Protein AF-A0A4R3UF77-F1 (afdb_monomer)

Structure (mmCIF, N/CA/C/O backbone):
data_AF-A0A4R3UF77-F1
#
_entry.id   AF-A0A4R3UF77-F1
#
loop_
_atom_site.group_PDB
_atom_site.id
_atom_site.type_symbol
_atom_site.label_atom_id
_atom_site.label_alt_id
_atom_site.label_comp_id
_atom_site.label_asym_id
_atom_site.label_entity_id
_atom_site.label_seq_id
_atom_site.pdbx_PDB_ins_code
_atom_site.Cartn_x
_atom_site.Cartn_y
_atom_site.Cartn_z
_atom_site.occupancy
_atom_site.B_iso_or_equiv
_atom_site.auth_seq_id
_atom_site.auth_comp_id
_atom_site.auth_asym_id
_atom_site.auth_atom_id
_atom_site.pdbx_PDB_model_num
ATOM 1 N N . MET A 1 1 ? 34.013 68.014 -17.667 1.00 36.66 1 MET A N 1
ATOM 2 C CA . MET A 1 1 ? 32.695 67.895 -18.343 1.00 36.66 1 MET A CA 1
ATOM 3 C C . MET A 1 1 ? 31.955 66.672 -17.792 1.00 36.66 1 MET A C 1
ATOM 5 O O . MET A 1 1 ? 32.628 65.813 -17.251 1.00 36.66 1 MET A O 1
ATOM 9 N N . ARG A 1 2 ? 30.610 66.659 -17.894 1.00 33.28 2 ARG A N 1
ATOM 10 C CA . ARG A 1 2 ? 29.614 65.543 -17.821 1.00 33.28 2 ARG A CA 1
ATOM 11 C C . ARG A 1 2 ? 30.156 64.094 -17.702 1.00 33.28 2 ARG A C 1
ATOM 13 O O . ARG A 1 2 ? 31.142 63.794 -18.348 1.00 33.28 2 ARG A O 1
ATOM 20 N N . ARG A 1 3 ? 29.486 63.085 -17.125 1.00 31.25 3 ARG A N 1
ATOM 21 C CA . ARG A 1 3 ? 28.288 62.859 -16.262 1.00 31.25 3 ARG A CA 1
ATOM 22 C C . ARG A 1 3 ? 28.310 61.331 -15.961 1.00 31.25 3 ARG A C 1
ATOM 24 O O . ARG A 1 3 ? 28.792 60.598 -16.811 1.00 31.25 3 ARG A O 1
ATOM 31 N N . ALA A 1 4 ? 27.718 60.748 -14.917 1.00 31.55 4 ALA A N 1
ATOM 32 C CA . ALA A 1 4 ? 27.353 61.172 -13.557 1.00 31.55 4 ALA A CA 1
ATOM 33 C C . ALA A 1 4 ? 26.802 59.926 -12.812 1.00 31.55 4 ALA A C 1
ATOM 35 O O . ALA A 1 4 ? 26.055 59.169 -13.425 1.00 31.55 4 ALA A O 1
ATOM 36 N N . LEU A 1 5 ? 27.078 59.743 -11.511 1.00 30.20 5 LEU A N 1
ATOM 37 C CA . LEU A 1 5 ? 26.394 58.746 -10.665 1.00 30.20 5 LEU A CA 1
ATOM 38 C C . LEU A 1 5 ? 25.711 59.458 -9.492 1.00 30.20 5 LEU A C 1
ATOM 40 O O . LEU A 1 5 ? 26.334 60.265 -8.804 1.00 30.20 5 LEU A O 1
ATOM 44 N N . GLN A 1 6 ? 24.421 59.195 -9.284 1.00 31.80 6 GLN A N 1
ATOM 45 C CA . GLN A 1 6 ? 23.610 59.879 -8.279 1.00 31.80 6 GLN A CA 1
ATOM 46 C C . GLN A 1 6 ? 22.910 58.879 -7.350 1.00 31.80 6 GLN A C 1
ATOM 48 O O . GLN A 1 6 ? 22.261 57.955 -7.820 1.00 31.80 6 GLN A O 1
ATOM 53 N N . ARG A 1 7 ? 22.919 59.235 -6.057 1.00 31.28 7 ARG A N 1
ATOM 54 C CA . ARG A 1 7 ? 21.896 58.963 -5.024 1.00 31.28 7 ARG A CA 1
ATOM 55 C C . ARG A 1 7 ? 21.926 57.642 -4.222 1.00 31.28 7 ARG A C 1
ATOM 57 O O . ARG A 1 7 ? 21.322 56.652 -4.598 1.00 31.28 7 ARG A O 1
ATOM 64 N N . ARG A 1 8 ? 22.352 57.857 -2.966 1.00 30.91 8 ARG A N 1
ATOM 65 C CA . ARG A 1 8 ? 21.597 57.667 -1.699 1.00 30.91 8 ARG A CA 1
ATOM 66 C C . ARG A 1 8 ? 21.661 56.307 -0.988 1.00 30.91 8 ARG A C 1
ATOM 68 O O . ARG A 1 8 ? 21.155 55.300 -1.459 1.00 30.91 8 ARG A O 1
ATOM 75 N N . LEU A 1 9 ? 22.176 56.378 0.243 1.00 27.11 9 LEU A N 1
ATOM 76 C CA . LEU A 1 9 ? 21.994 55.394 1.308 1.00 27.11 9 LEU A CA 1
ATOM 77 C C . LEU A 1 9 ? 20.578 55.482 1.917 1.00 27.11 9 LEU A C 1
ATOM 79 O O . LEU A 1 9 ? 20.088 56.596 2.078 1.00 27.11 9 LEU A O 1
ATOM 83 N N . LEU A 1 10 ? 20.047 54.307 2.300 1.00 27.92 10 LEU A N 1
ATOM 84 C CA . LEU A 1 10 ? 19.154 53.947 3.434 1.00 27.92 10 LEU A CA 1
ATOM 85 C C . LEU A 1 10 ? 17.876 54.788 3.745 1.00 27.92 10 LEU A C 1
ATOM 87 O O . LEU A 1 10 ? 17.860 55.997 3.540 1.00 27.92 10 LEU A O 1
ATOM 91 N N . PRO A 1 11 ? 16.781 54.161 4.254 1.00 29.48 11 PRO A N 1
ATOM 92 C CA . PRO A 1 11 ? 16.803 53.222 5.387 1.00 29.48 11 PRO A CA 1
ATOM 93 C C . PRO A 1 11 ? 16.121 51.855 5.170 1.00 29.48 11 PRO A C 1
ATOM 95 O O . PRO A 1 11 ? 14.916 51.754 4.955 1.00 29.48 11 PRO A O 1
ATOM 98 N N . LEU A 1 12 ? 16.895 50.788 5.384 1.00 30.72 12 LEU A N 1
ATOM 99 C CA . LEU A 1 12 ? 16.432 49.424 5.660 1.00 30.72 12 LEU A CA 1
ATOM 100 C C . LEU A 1 12 ? 16.386 49.237 7.186 1.00 30.72 12 LEU A C 1
ATOM 102 O O . LEU A 1 12 ? 17.348 48.753 7.773 1.00 30.72 12 LEU A O 1
ATOM 106 N N . LEU A 1 13 ? 15.315 49.699 7.844 1.00 30.84 13 LEU A N 1
ATOM 107 C CA . LEU A 1 13 ? 15.173 49.544 9.308 1.00 30.84 13 LEU A CA 1
ATOM 108 C C . LEU A 1 13 ? 13.731 49.519 9.856 1.00 30.84 13 LEU A C 1
ATOM 110 O O . LEU A 1 13 ? 13.552 49.405 11.061 1.00 30.84 13 LEU A O 1
ATOM 114 N N . PHE A 1 14 ? 12.705 49.567 8.995 1.00 29.70 14 PHE A N 1
ATOM 115 C CA . PHE A 1 14 ? 11.293 49.444 9.409 1.00 29.70 14 PHE A CA 1
ATOM 116 C C . PHE A 1 14 ? 10.598 48.145 8.959 1.00 29.70 14 PHE A C 1
ATOM 118 O O . PHE A 1 14 ? 9.533 47.820 9.473 1.00 29.70 14 PHE A O 1
ATOM 125 N N . ALA A 1 15 ? 11.201 47.362 8.057 1.00 31.45 15 ALA A N 1
ATOM 126 C CA . ALA A 1 15 ? 10.635 46.082 7.608 1.00 31.45 15 ALA A CA 1
ATOM 127 C C . ALA A 1 15 ? 10.915 44.914 8.576 1.00 31.45 15 ALA A C 1
ATOM 129 O O . ALA A 1 15 ? 10.109 43.994 8.683 1.00 31.45 15 ALA A O 1
ATOM 130 N N . SER A 1 16 ? 12.031 44.951 9.311 1.00 33.84 16 SER A N 1
ATOM 131 C CA . SER A 1 16 ? 12.417 43.889 10.250 1.00 33.84 16 SER A CA 1
ATOM 132 C C . SER A 1 16 ? 11.612 43.909 11.550 1.00 33.84 16 SER A C 1
ATOM 134 O O . SER A 1 16 ? 11.342 42.846 12.099 1.00 33.84 16 SER A O 1
ATOM 136 N N . LEU A 1 17 ? 11.174 45.079 12.031 1.00 30.08 17 LEU A N 1
ATOM 137 C CA . LEU A 1 17 ? 10.388 45.156 13.267 1.00 30.08 17 LEU A CA 1
ATOM 138 C C . LEU A 1 17 ? 8.937 44.689 13.061 1.00 30.08 17 LEU A C 1
ATOM 140 O O . LEU A 1 17 ? 8.398 44.002 13.921 1.00 30.08 17 LEU A O 1
ATOM 144 N N . ALA A 1 18 ? 8.331 44.986 11.906 1.00 32.56 18 ALA A N 1
ATOM 145 C CA . ALA A 1 18 ? 6.992 44.502 11.567 1.00 32.56 18 ALA A CA 1
ATOM 146 C C . ALA A 1 18 ? 6.960 42.980 11.340 1.00 32.56 18 ALA A C 1
ATOM 148 O O . ALA A 1 18 ? 6.027 42.324 11.790 1.00 32.56 18 ALA A O 1
ATOM 149 N N . LEU A 1 19 ? 7.992 42.406 10.706 1.00 33.31 19 LEU A N 1
ATOM 150 C CA . LEU A 1 19 ? 8.067 40.959 10.483 1.00 33.31 19 LEU A CA 1
ATOM 151 C C . LEU A 1 19 ? 8.370 40.186 11.777 1.00 33.31 19 LEU A C 1
ATOM 153 O O . LEU A 1 19 ? 7.780 39.138 12.005 1.00 33.31 19 LEU A O 1
ATOM 157 N N . VAL A 1 20 ? 9.229 40.716 12.657 1.00 32.62 20 VAL A N 1
ATOM 158 C CA . VAL A 1 20 ? 9.477 40.111 13.978 1.00 32.62 20 VAL A CA 1
ATOM 159 C C . VAL A 1 20 ? 8.269 40.275 14.904 1.00 32.62 20 VAL A C 1
ATOM 161 O O . VAL A 1 20 ? 7.979 39.357 15.658 1.00 32.62 20 VAL A O 1
ATOM 164 N N . CYS A 1 21 ? 7.518 41.379 14.828 1.00 31.81 21 CYS A N 1
ATOM 165 C CA . CYS A 1 21 ? 6.278 41.529 15.594 1.00 31.81 21 CYS A CA 1
ATOM 166 C C . CYS A 1 21 ? 5.146 40.641 15.045 1.00 31.81 21 CYS A C 1
ATOM 168 O O . CYS A 1 21 ? 4.410 40.063 15.834 1.00 31.81 21 CYS A O 1
ATOM 170 N N . GLY A 1 22 ? 5.057 40.453 13.722 1.00 34.38 22 GLY A N 1
ATOM 171 C CA . GLY A 1 22 ? 4.134 39.506 13.086 1.00 34.38 22 GLY A CA 1
ATOM 172 C C . GLY A 1 22 ? 4.434 38.055 13.461 1.00 34.38 22 GLY A C 1
ATOM 173 O O . GLY A 1 22 ? 3.570 37.384 14.008 1.00 34.38 22 GLY A O 1
ATOM 174 N N . LEU A 1 23 ? 5.684 37.610 13.295 1.00 36.16 23 LEU A N 1
ATOM 175 C CA . LEU A 1 23 ? 6.113 36.260 13.684 1.00 36.16 23 LEU A CA 1
ATOM 176 C C . LEU A 1 23 ? 6.048 36.035 15.203 1.00 36.16 23 LEU A C 1
ATOM 178 O O . LEU A 1 23 ? 5.777 34.922 15.638 1.00 36.16 23 LEU A O 1
ATOM 182 N N . ALA A 1 24 ? 6.254 37.072 16.024 1.00 33.16 24 ALA A N 1
ATOM 183 C CA . ALA A 1 24 ? 6.035 36.988 17.467 1.00 33.16 24 ALA A CA 1
ATOM 184 C C . ALA A 1 24 ? 4.544 36.985 17.842 1.00 33.16 24 ALA A C 1
ATOM 186 O O . ALA A 1 24 ? 4.198 36.361 18.836 1.00 33.16 24 ALA A O 1
ATOM 187 N N . MET A 1 25 ? 3.656 37.625 17.071 1.00 32.59 25 MET A N 1
ATOM 188 C CA . MET A 1 25 ? 2.204 37.510 17.258 1.00 32.59 25 MET A CA 1
ATOM 189 C C . MET A 1 25 ? 1.681 36.147 16.802 1.00 32.59 25 MET A C 1
ATOM 191 O O . MET A 1 25 ? 0.881 35.563 17.521 1.00 32.59 25 MET A O 1
ATOM 195 N N . GLU A 1 26 ? 2.167 35.597 15.688 1.00 31.42 26 GLU A N 1
ATOM 196 C CA . GLU A 1 26 ? 1.826 34.240 15.237 1.00 31.42 26 GLU A CA 1
ATOM 197 C C . GLU A 1 26 ? 2.387 33.175 16.197 1.00 31.42 26 GLU A C 1
ATOM 199 O O . GLU A 1 26 ? 1.672 32.246 16.564 1.00 31.42 26 GLU A O 1
ATOM 204 N N . ALA A 1 27 ? 3.612 33.344 16.711 1.00 32.72 27 ALA A N 1
ATOM 205 C CA . ALA A 1 27 ? 4.164 32.469 17.750 1.00 32.72 27 ALA A CA 1
ATOM 206 C C . ALA A 1 27 ? 3.472 32.643 19.117 1.00 32.72 27 ALA A C 1
ATOM 208 O O . ALA A 1 27 ? 3.294 31.663 19.835 1.00 32.72 27 ALA A O 1
ATOM 209 N N . ALA A 1 28 ? 3.035 33.855 19.483 1.00 31.70 28 ALA A N 1
ATOM 210 C CA . ALA A 1 28 ? 2.253 34.086 20.701 1.00 31.70 28 ALA A CA 1
ATOM 211 C C . ALA A 1 28 ? 0.808 33.568 20.584 1.00 31.70 28 ALA A C 1
ATOM 213 O O . ALA A 1 28 ? 0.240 33.148 21.587 1.00 31.70 28 ALA A O 1
ATOM 214 N N . GLN A 1 29 ? 0.231 33.547 19.379 1.00 30.77 29 GLN A N 1
ATOM 215 C CA . GLN A 1 29 ? -1.065 32.919 19.099 1.00 30.77 29 GLN A CA 1
ATOM 216 C C . GLN A 1 29 ? -0.954 31.388 19.030 1.00 30.77 29 GLN A C 1
ATOM 218 O O . GLN A 1 29 ? -1.853 30.693 19.495 1.00 30.77 29 GLN A O 1
ATOM 223 N N . ALA A 1 30 ? 0.179 30.844 18.572 1.00 32.88 30 ALA A N 1
ATOM 224 C CA . ALA A 1 30 ? 0.495 29.423 18.738 1.00 32.88 30 ALA A CA 1
ATOM 225 C C . ALA A 1 30 ? 0.699 29.041 20.221 1.00 32.88 30 ALA A C 1
ATOM 227 O O . ALA A 1 30 ? 0.342 27.939 20.628 1.00 32.88 30 ALA A O 1
ATOM 228 N N . ALA A 1 31 ? 1.214 29.960 21.045 1.00 33.69 31 ALA A N 1
ATOM 229 C CA . ALA A 1 31 ? 1.382 29.779 22.489 1.00 33.69 31 ALA A CA 1
ATOM 230 C C . ALA A 1 31 ? 0.120 30.083 23.328 1.00 33.69 31 ALA A C 1
ATOM 232 O O . ALA A 1 31 ? 0.170 29.949 24.550 1.00 33.69 31 ALA A O 1
ATOM 233 N N . SER A 1 32 ? -1.005 30.480 22.715 1.00 39.19 32 SER A N 1
ATOM 234 C CA . SER A 1 32 ? -2.277 30.734 23.416 1.00 39.19 32 SER A CA 1
ATOM 235 C C . SER A 1 32 ? -3.302 29.601 23.280 1.00 39.19 32 SER A C 1
ATOM 237 O O . SER A 1 32 ? -4.462 29.784 23.645 1.00 39.19 32 SER A O 1
ATOM 239 N N . ALA A 1 33 ? -2.910 28.453 22.724 1.00 55.19 33 ALA A N 1
ATOM 240 C CA . ALA A 1 33 ? -3.792 27.303 22.556 1.00 55.19 33 ALA A CA 1
ATOM 241 C C . ALA A 1 33 ? -3.937 26.500 23.862 1.00 55.19 33 ALA A C 1
ATOM 243 O O . ALA A 1 33 ? -2.962 26.223 24.558 1.00 55.19 33 ALA A O 1
ATOM 244 N N . GLN A 1 34 ? -5.172 26.108 24.170 1.00 63.31 34 GLN A N 1
ATOM 245 C CA . GLN A 1 34 ? -5.516 25.174 25.241 1.00 63.31 34 GLN A CA 1
ATOM 246 C C . GLN A 1 34 ? -4.886 23.804 24.938 1.00 63.31 34 GLN A C 1
ATOM 248 O O . GLN A 1 34 ? -5.157 23.220 23.889 1.00 63.31 34 GLN A O 1
ATOM 253 N N . GLN A 1 35 ? -4.021 23.314 25.827 1.00 68.50 35 GLN A N 1
ATOM 254 C CA . GLN A 1 35 ? -3.292 22.062 25.643 1.00 68.50 35 GLN A CA 1
ATOM 255 C C . GLN A 1 35 ? -4.022 20.928 26.360 1.00 68.50 35 GLN A C 1
ATOM 257 O O . GLN A 1 35 ? -4.165 20.952 27.581 1.00 68.50 35 GLN A O 1
ATOM 262 N N . THR A 1 36 ? -4.413 19.893 25.623 1.00 76.62 36 THR A N 1
ATOM 263 C CA . THR A 1 36 ? -4.855 18.644 26.248 1.00 76.62 36 THR A CA 1
ATOM 264 C C . THR A 1 36 ? -3.637 17.808 26.633 1.00 76.62 36 THR A C 1
ATOM 266 O O . THR A 1 36 ? -2.731 17.612 25.822 1.00 76.62 36 THR A O 1
ATOM 269 N N . ILE A 1 37 ? -3.605 17.347 27.881 1.00 82.00 37 ILE A N 1
ATOM 270 C CA . ILE A 1 37 ? -2.600 16.450 28.447 1.00 82.00 37 ILE A CA 1
ATOM 271 C C . ILE A 1 37 ? -3.336 15.222 28.961 1.00 82.00 37 ILE A C 1
ATOM 273 O O . ILE A 1 37 ? -4.242 15.343 29.782 1.00 82.00 37 ILE A O 1
ATOM 277 N N . HIS A 1 38 ? -2.931 14.038 28.518 1.00 83.56 38 HIS A N 1
ATOM 278 C CA . HIS A 1 38 ? -3.496 12.804 29.043 1.00 83.56 38 HIS A CA 1
ATOM 279 C C . HIS A 1 38 ? -2.599 12.234 30.139 1.00 83.56 38 HIS A C 1
ATOM 281 O O . HIS A 1 38 ? -1.372 12.221 30.017 1.00 83.56 38 HIS A O 1
ATOM 287 N N . VAL A 1 39 ? -3.214 11.770 31.224 1.00 87.31 39 VAL A N 1
ATOM 288 C CA . VAL A 1 39 ? -2.512 11.299 32.421 1.00 87.31 39 VAL A CA 1
ATOM 289 C C . VAL A 1 39 ? -3.028 9.931 32.822 1.00 87.31 39 VAL A C 1
ATOM 291 O O . VAL A 1 39 ? -4.230 9.742 32.973 1.00 87.31 39 VAL A O 1
ATOM 294 N N . THR A 1 40 ? -2.107 9.008 33.084 1.00 91.12 40 THR A N 1
ATOM 295 C CA . THR A 1 40 ? -2.420 7.694 33.646 1.00 91.12 40 THR A CA 1
ATOM 296 C C . THR A 1 40 ? -2.028 7.644 35.122 1.00 91.12 40 THR A C 1
ATOM 298 O O . THR A 1 40 ? -0.895 7.954 35.502 1.00 91.12 40 THR A O 1
ATOM 301 N N . GLY A 1 41 ? -2.969 7.228 35.962 1.00 92.31 41 GLY A N 1
ATOM 302 C CA . GLY A 1 41 ? -2.786 6.987 37.386 1.00 92.31 41 GLY A CA 1
ATOM 303 C C . GLY A 1 41 ? -3.135 5.560 37.778 1.00 92.31 41 GLY A C 1
ATOM 304 O O . GLY A 1 41 ? -4.023 4.950 37.194 1.00 92.31 41 GLY A O 1
ATOM 305 N N . LEU A 1 42 ? -2.476 5.042 38.811 1.00 92.75 42 LEU A N 1
ATOM 306 C CA . LEU A 1 42 ? -2.756 3.732 39.390 1.00 92.75 42 LEU A CA 1
ATOM 307 C C . LEU A 1 42 ? -3.093 3.863 40.880 1.00 92.75 42 LEU A C 1
ATOM 309 O O . LEU A 1 42 ? -2.277 4.345 41.671 1.00 92.75 42 LEU A O 1
ATOM 313 N N . ARG A 1 43 ? -4.276 3.384 41.273 1.00 93.50 43 ARG A N 1
ATOM 314 C CA . ARG A 1 43 ? -4.626 3.057 42.664 1.00 93.50 43 ARG A CA 1
ATOM 315 C C . ARG A 1 43 ? -4.649 1.535 42.820 1.00 93.50 43 ARG A C 1
ATOM 317 O O . ARG A 1 43 ? -5.069 0.828 41.909 1.00 93.50 43 ARG A O 1
ATOM 324 N N . GLN A 1 44 ? -4.194 1.031 43.963 1.00 88.44 44 GLN A N 1
ATOM 325 C CA . GLN A 1 44 ? -4.235 -0.394 44.290 1.00 88.44 44 GLN A CA 1
ATOM 326 C C . GLN A 1 44 ? -4.732 -0.578 45.724 1.00 88.44 44 GLN A C 1
ATOM 328 O O . GLN A 1 44 ? -4.106 -0.089 46.664 1.00 88.44 44 GLN A O 1
ATOM 333 N N . ASP A 1 45 ? -5.813 -1.337 45.871 1.00 87.19 45 ASP A N 1
ATOM 334 C CA . ASP A 1 45 ? -6.460 -1.682 47.131 1.00 87.19 45 ASP A CA 1
ATOM 335 C C . ASP A 1 45 ? -6.463 -3.214 47.279 1.00 87.19 45 ASP A C 1
ATOM 337 O O . ASP A 1 45 ? -7.378 -3.926 46.863 1.00 87.19 45 ASP A O 1
ATOM 341 N N . GLY A 1 46 ? -5.371 -3.751 47.832 1.00 86.88 46 GLY A N 1
ATOM 342 C CA . GLY A 1 46 ? -5.149 -5.198 47.917 1.00 86.88 46 GLY A CA 1
ATOM 343 C C . GLY A 1 46 ? -4.872 -5.820 46.543 1.00 86.88 46 GLY A C 1
ATOM 344 O O . GLY A 1 46 ? -3.903 -5.449 45.882 1.00 86.88 46 GLY A O 1
ATOM 345 N N . ASP A 1 47 ? -5.705 -6.779 46.131 1.00 82.94 47 ASP A N 1
ATOM 346 C CA . ASP A 1 47 ? -5.661 -7.383 44.787 1.00 82.94 47 ASP A CA 1
ATOM 347 C C . ASP A 1 47 ? -6.549 -6.639 43.770 1.00 82.94 47 ASP A C 1
ATOM 349 O O . ASP A 1 47 ? -6.589 -7.016 42.606 1.00 82.94 47 ASP A O 1
ATOM 353 N N . GLN A 1 48 ? -7.253 -5.572 44.165 1.00 91.50 48 GLN A N 1
ATOM 354 C CA . GLN A 1 48 ? -7.985 -4.731 43.218 1.00 91.50 48 GLN A CA 1
ATOM 355 C C . GLN A 1 48 ? -7.105 -3.560 42.770 1.00 91.50 48 GLN A C 1
ATOM 357 O O . GLN A 1 48 ? -6.673 -2.740 43.579 1.00 91.50 48 GLN A O 1
ATOM 362 N N . GLY A 1 49 ? -6.840 -3.478 41.470 1.00 92.19 49 GLY A N 1
ATOM 363 C CA . GLY A 1 49 ? -6.252 -2.316 40.817 1.00 92.19 49 GLY A CA 1
ATOM 364 C C . GLY A 1 49 ? -7.328 -1.432 40.192 1.00 92.19 49 GLY A C 1
ATOM 365 O O . GLY A 1 49 ? -8.355 -1.922 39.723 1.00 92.19 49 GLY A O 1
ATOM 366 N N . VAL A 1 50 ? -7.077 -0.125 40.167 1.00 95.25 50 VAL A N 1
ATOM 367 C CA . VAL A 1 50 ? -7.842 0.852 39.387 1.00 95.25 50 VAL A CA 1
ATOM 368 C C . VAL A 1 50 ? -6.850 1.676 38.583 1.00 95.25 50 VAL A C 1
ATOM 370 O O . VAL A 1 50 ? -6.074 2.449 39.154 1.00 95.25 50 VAL A O 1
ATOM 373 N N . LEU A 1 51 ? -6.865 1.496 37.265 1.00 94.44 51 LEU A N 1
ATOM 374 C CA . LEU A 1 51 ? -6.175 2.384 36.343 1.00 94.44 51 LEU A CA 1
ATOM 375 C C . LEU A 1 51 ? -7.116 3.541 36.017 1.00 94.44 51 LEU A C 1
ATOM 377 O O . LEU A 1 51 ? -8.278 3.323 35.687 1.00 94.44 51 LEU A O 1
ATOM 381 N N . VAL A 1 52 ? -6.627 4.766 36.142 1.00 94.88 52 VAL A N 1
ATOM 382 C CA . VAL A 1 52 ? -7.397 5.984 35.900 1.00 94.88 52 VAL A CA 1
ATOM 383 C C . VAL A 1 52 ? -6.694 6.749 34.796 1.00 94.88 52 VAL A C 1
ATOM 385 O O . VAL A 1 52 ? -5.611 7.290 35.016 1.00 94.88 52 VAL A O 1
ATOM 388 N N . ASN A 1 53 ? -7.291 6.770 33.610 1.00 94.25 53 ASN A N 1
ATOM 389 C CA . ASN A 1 53 ? -6.825 7.584 32.496 1.00 94.25 53 ASN A CA 1
ATOM 390 C C . ASN A 1 53 ? -7.673 8.855 32.449 1.00 94.25 53 ASN A C 1
ATOM 392 O O . ASN A 1 53 ? -8.899 8.783 32.469 1.00 94.25 53 ASN A O 1
ATOM 396 N N . ILE A 1 54 ? -7.016 10.011 32.474 1.00 93.94 54 ILE A N 1
ATOM 397 C CA . ILE A 1 54 ? -7.644 11.328 32.596 1.00 93.94 54 ILE A CA 1
ATOM 398 C C . ILE A 1 54 ? -7.229 12.165 31.392 1.00 93.94 54 ILE A C 1
ATOM 400 O O . ILE A 1 54 ? -6.054 12.514 31.256 1.00 93.94 54 ILE A O 1
ATOM 404 N N . THR A 1 55 ? -8.202 12.547 30.572 1.00 92.25 55 THR A N 1
ATOM 405 C CA . THR A 1 55 ? -8.021 13.540 29.513 1.00 92.25 55 THR A CA 1
ATOM 406 C C . THR A 1 55 ? -8.161 14.934 30.139 1.00 92.25 55 THR A C 1
ATOM 408 O O . THR A 1 55 ? -9.274 15.407 30.376 1.00 92.25 55 THR A O 1
ATOM 411 N N . LEU A 1 56 ? -7.045 15.593 30.478 1.00 91.00 56 LEU A N 1
ATOM 412 C CA . LEU A 1 56 ? -7.033 16.947 31.054 1.00 91.00 56 LEU A CA 1
ATOM 413 C C . LEU A 1 56 ? -6.915 17.997 29.960 1.00 91.00 56 LEU A C 1
ATOM 415 O O . LEU A 1 56 ? -6.016 17.934 29.135 1.00 91.00 56 LEU A O 1
ATOM 419 N N . SER A 1 57 ? -7.745 19.028 30.011 1.00 89.94 57 SER A N 1
ATOM 420 C CA . SER A 1 57 ? -7.680 20.175 29.120 1.00 89.94 57 SER A CA 1
ATOM 421 C C . SER A 1 57 ? -7.180 21.410 29.865 1.00 89.94 57 SER A C 1
ATOM 423 O O . SER A 1 57 ? -7.891 21.994 30.682 1.00 89.94 57 SER A O 1
ATOM 425 N N . ILE A 1 58 ? -5.933 21.796 29.605 1.00 85.94 58 ILE A N 1
ATOM 426 C CA . ILE A 1 58 ? -5.183 22.759 30.410 1.00 85.94 58 ILE A CA 1
ATOM 427 C C . ILE A 1 58 ? -5.019 24.081 29.636 1.00 85.94 58 ILE A C 1
ATOM 429 O O . ILE A 1 58 ? -4.427 24.096 28.553 1.00 85.94 58 ILE A O 1
ATOM 433 N N . PRO A 1 59 ? -5.527 25.218 30.152 1.00 82.12 59 PRO A N 1
ATOM 434 C CA . PRO A 1 59 ? -5.315 26.526 29.531 1.00 82.12 59 PRO A CA 1
ATOM 435 C C . PRO A 1 59 ? -3.830 26.909 29.455 1.00 82.12 59 PRO A C 1
ATOM 437 O O . PRO A 1 59 ? -3.050 26.603 30.355 1.00 82.12 59 PRO A O 1
ATOM 440 N N . ALA A 1 60 ? -3.429 27.638 28.413 1.00 79.12 60 ALA A N 1
ATOM 441 C CA . ALA A 1 60 ? -2.054 28.115 28.292 1.00 79.12 60 ALA A CA 1
ATOM 442 C C . ALA A 1 60 ? -1.645 29.002 29.489 1.00 79.12 60 ALA A C 1
ATOM 444 O O . ALA A 1 60 ? -2.378 29.907 29.891 1.00 79.12 60 ALA A O 1
ATOM 445 N N . GLY A 1 61 ? -0.448 28.765 30.037 1.00 79.69 61 GLY A N 1
ATOM 446 C CA . GLY A 1 61 ? 0.141 29.588 31.102 1.00 79.69 61 GLY A CA 1
ATOM 447 C C . GLY A 1 61 ? -0.290 29.260 32.539 1.00 79.69 61 GLY A C 1
ATOM 448 O O . GLY A 1 61 ? 0.082 30.006 33.444 1.00 79.69 61 GLY A O 1
ATOM 449 N N . VAL A 1 62 ? -1.034 28.173 32.774 1.00 84.06 62 VAL A N 1
ATOM 450 C CA . VAL A 1 62 ? -1.333 27.673 34.133 1.00 84.06 62 VAL A CA 1
ATOM 451 C C . VAL A 1 62 ? -0.351 26.573 34.563 1.00 84.06 62 VAL A C 1
ATOM 453 O O . VAL A 1 62 ? 0.369 26.007 33.741 1.00 84.06 62 VAL A O 1
ATOM 456 N N . ASP A 1 63 ? -0.328 26.251 35.859 1.00 86.94 63 ASP A N 1
ATOM 457 C CA . ASP A 1 63 ? 0.479 25.150 36.396 1.00 86.94 63 ASP A CA 1
ATOM 458 C C . ASP A 1 63 ? -0.104 23.783 36.000 1.00 86.94 63 ASP A C 1
ATOM 460 O O . ASP A 1 63 ? -0.977 23.229 36.671 1.00 86.94 63 ASP A O 1
ATOM 464 N N . ALA A 1 64 ? 0.397 23.238 34.891 1.00 85.75 64 ALA A N 1
ATOM 465 C CA . ALA A 1 64 ? 0.019 21.914 34.421 1.00 85.75 64 ALA A CA 1
ATOM 466 C C . ALA A 1 64 ? 0.369 20.811 35.435 1.00 85.75 64 ALA A C 1
ATOM 468 O O . ALA A 1 64 ? -0.429 19.898 35.619 1.00 85.75 64 ALA A O 1
ATOM 469 N N . ALA A 1 65 ? 1.513 20.896 36.126 1.00 86.69 65 ALA A N 1
ATOM 470 C CA . ALA A 1 65 ? 1.936 19.866 37.077 1.00 86.69 65 ALA A CA 1
ATOM 471 C C . ALA A 1 65 ? 0.999 19.809 38.293 1.00 86.69 65 ALA A C 1
ATOM 473 O O . ALA A 1 65 ? 0.502 18.737 38.628 1.00 86.69 65 ALA A O 1
ATOM 474 N N . GLY A 1 66 ? 0.663 20.961 38.881 1.00 90.50 66 GLY A N 1
ATOM 475 C CA . GLY A 1 66 ? -0.305 21.037 39.977 1.00 90.50 66 GLY A CA 1
ATOM 476 C C . GLY A 1 66 ? -1.712 20.554 39.595 1.00 90.50 66 GLY A C 1
ATOM 477 O O . GLY A 1 66 ? -2.395 19.944 40.418 1.00 90.50 66 GLY A O 1
ATOM 478 N N . ILE A 1 67 ? -2.146 20.766 38.344 1.00 91.75 67 ILE A N 1
ATOM 479 C CA . ILE A 1 67 ? -3.424 20.230 37.835 1.00 91.75 67 ILE A CA 1
ATOM 480 C C . ILE A 1 67 ? -3.368 18.705 37.686 1.00 91.75 67 ILE A C 1
ATOM 482 O O . ILE A 1 67 ? -4.327 18.032 38.061 1.00 91.75 67 ILE A O 1
ATOM 486 N N . VAL A 1 68 ? -2.260 18.161 37.172 1.00 90.44 68 VAL A N 1
ATOM 487 C CA . VAL A 1 68 ? -2.035 16.711 37.057 1.00 90.44 68 VAL A CA 1
ATOM 488 C C . VAL A 1 68 ? -2.042 16.043 38.438 1.00 90.44 68 VAL A C 1
ATOM 490 O O . VAL A 1 68 ? -2.738 15.044 38.631 1.00 90.44 68 VAL A O 1
ATOM 493 N N . ASP A 1 69 ? -1.330 16.620 39.408 1.00 90.56 69 ASP A N 1
ATOM 494 C CA . ASP A 1 69 ? -1.253 16.102 40.776 1.00 90.56 69 ASP A CA 1
ATOM 495 C C . ASP A 1 69 ? -2.618 16.144 41.489 1.00 90.56 69 ASP A C 1
ATOM 497 O O . ASP A 1 69 ? -3.024 15.145 42.086 1.00 90.56 69 ASP A O 1
ATOM 501 N N . ASP A 1 70 ? -3.373 17.249 41.396 1.00 93.62 70 ASP A N 1
ATOM 502 C CA . ASP A 1 70 ? -4.729 17.346 41.968 1.00 93.62 70 ASP A CA 1
ATOM 503 C C . ASP A 1 70 ? -5.709 16.367 41.299 1.00 93.62 70 ASP A C 1
ATOM 505 O O . ASP A 1 70 ? -6.491 15.710 41.993 1.00 93.62 70 ASP A O 1
ATOM 509 N N . ALA A 1 71 ? -5.649 16.218 39.971 1.00 94.25 71 ALA A N 1
ATOM 510 C CA . ALA A 1 71 ? -6.498 15.280 39.244 1.00 94.25 71 ALA A CA 1
ATOM 511 C C . ALA A 1 71 ? -6.270 13.835 39.711 1.00 94.25 71 ALA A C 1
ATOM 513 O O . ALA A 1 71 ? -7.229 13.145 40.053 1.00 94.25 71 ALA A O 1
ATOM 514 N N . LEU A 1 72 ? -5.014 13.397 39.814 1.00 94.69 72 LEU A N 1
ATOM 515 C CA . LEU A 1 72 ? -4.672 12.061 40.307 1.00 94.69 72 LEU A CA 1
ATOM 516 C C . LEU A 1 72 ? -5.013 11.866 41.792 1.00 94.69 72 LEU A C 1
ATOM 518 O O . LEU A 1 72 ? -5.567 10.827 42.171 1.00 94.69 72 LEU A O 1
ATOM 522 N N . ALA A 1 73 ? -4.750 12.875 42.628 1.00 93.25 73 ALA A N 1
ATOM 523 C CA . ALA A 1 73 ? -5.035 12.830 44.059 1.00 93.25 73 ALA A CA 1
ATOM 524 C C . ALA A 1 73 ? -6.532 12.643 44.358 1.00 93.25 73 ALA A C 1
ATOM 526 O O . ALA A 1 73 ? -6.875 11.898 45.278 1.00 93.25 73 ALA A O 1
ATOM 527 N N . ARG A 1 74 ? -7.433 13.233 43.554 1.00 93.50 74 ARG A N 1
ATOM 528 C CA . ARG A 1 74 ? -8.895 13.045 43.684 1.00 93.50 74 ARG A CA 1
ATOM 529 C C . ARG A 1 74 ? -9.355 11.602 43.479 1.00 93.50 74 ARG A C 1
ATOM 531 O O . ARG A 1 74 ? -10.355 11.208 44.070 1.00 93.50 74 ARG A O 1
ATOM 538 N N . HIS A 1 75 ? -8.618 10.804 42.706 1.00 93.38 75 HIS A N 1
ATOM 539 C CA . HIS A 1 75 ? -8.880 9.370 42.537 1.00 93.38 75 HIS A CA 1
ATOM 540 C C . HIS A 1 75 ? -8.088 8.480 43.514 1.00 93.38 75 HIS A C 1
ATOM 542 O O . HIS A 1 75 ? -8.186 7.250 43.445 1.00 93.38 75 HIS A O 1
ATOM 548 N N . GLY A 1 76 ? -7.281 9.072 44.406 1.00 93.94 76 GLY A N 1
ATOM 549 C CA . GLY A 1 76 ? -6.337 8.348 45.263 1.00 93.94 76 GLY A CA 1
ATOM 550 C C . GLY A 1 76 ? -5.247 7.607 44.475 1.00 93.94 76 GLY A C 1
ATOM 551 O O . GLY A 1 76 ? -4.677 6.639 44.979 1.00 93.94 76 GLY A O 1
ATOM 552 N N . ALA A 1 77 ? -4.995 8.017 43.230 1.00 94.12 77 ALA A N 1
ATOM 553 C CA . ALA A 1 77 ? -4.096 7.346 42.303 1.00 94.12 77 ALA A CA 1
ATOM 554 C C . ALA A 1 77 ? -2.686 7.954 42.349 1.00 94.12 77 ALA A C 1
ATOM 556 O O . ALA A 1 77 ? -2.508 9.146 42.597 1.00 94.12 77 ALA A O 1
ATOM 557 N N . LYS A 1 78 ? -1.668 7.131 42.086 1.00 90.31 7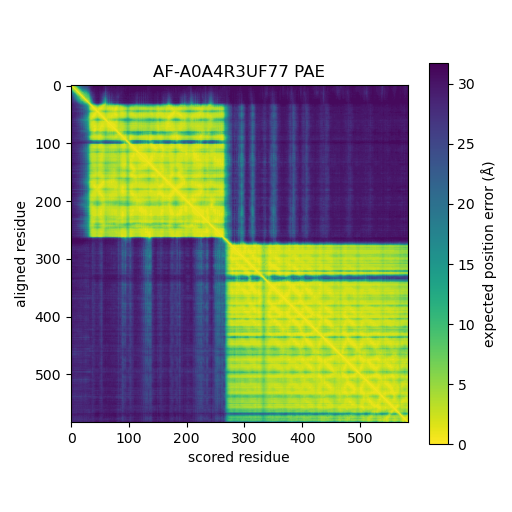8 LYS A N 1
ATOM 558 C CA . LYS A 1 78 ? -0.277 7.575 41.911 1.00 90.31 78 LYS A CA 1
ATOM 559 C C . LYS A 1 78 ? 0.055 7.690 40.419 1.00 90.31 78 LYS A C 1
ATOM 561 O O . LYS A 1 78 ? -0.429 6.848 39.663 1.00 90.31 78 LYS A O 1
ATOM 566 N N . PRO A 1 79 ? 0.883 8.662 39.989 1.00 88.44 79 PRO A N 1
ATOM 567 C CA . PRO A 1 79 ? 1.264 8.797 38.585 1.00 88.44 79 PRO A CA 1
ATOM 568 C C . PRO A 1 79 ? 1.947 7.539 38.038 1.00 88.44 79 PRO A C 1
ATOM 570 O O . PRO A 1 79 ? 2.806 6.954 38.702 1.00 88.44 79 PRO A O 1
ATOM 573 N N . VAL A 1 80 ? 1.607 7.169 36.805 1.00 81.69 80 VAL A N 1
ATOM 574 C CA . VAL A 1 80 ? 2.287 6.131 36.022 1.00 81.69 80 VAL A CA 1
ATOM 575 C C . VAL A 1 80 ? 3.057 6.831 34.909 1.00 81.69 80 VAL A C 1
ATOM 577 O O . VAL A 1 80 ? 2.462 7.489 34.061 1.00 81.69 80 VAL A O 1
ATOM 580 N N . THR A 1 81 ? 4.387 6.725 34.913 1.00 70.25 81 THR A N 1
ATOM 581 C CA . THR A 1 81 ? 5.240 7.444 33.949 1.00 70.25 81 THR A CA 1
ATOM 582 C C . THR A 1 81 ? 5.593 6.620 32.716 1.00 70.25 81 THR A C 1
ATOM 584 O O . THR A 1 81 ? 6.041 7.178 31.718 1.00 70.25 81 THR A O 1
ATOM 587 N N . ASN A 1 82 ? 5.394 5.301 32.759 1.00 65.44 82 ASN A N 1
ATOM 588 C CA . ASN A 1 82 ? 5.526 4.425 31.601 1.00 65.44 82 ASN A CA 1
ATOM 589 C C . ASN A 1 82 ? 4.569 3.233 31.734 1.00 65.44 82 ASN A C 1
ATOM 591 O O . ASN A 1 82 ? 4.575 2.542 32.749 1.00 65.44 82 ASN A O 1
ATOM 595 N N . CYS A 1 83 ? 3.801 2.940 30.686 1.00 65.19 83 CYS A N 1
ATOM 596 C CA . CYS A 1 83 ? 2.898 1.792 30.639 1.00 65.19 83 CYS A CA 1
ATOM 597 C C . CYS A 1 83 ? 3.587 0.433 30.844 1.00 65.19 83 CYS A C 1
ATOM 599 O O . CYS A 1 83 ? 2.948 -0.499 31.317 1.00 65.19 83 CYS A O 1
ATOM 601 N N . SER A 1 84 ? 4.900 0.317 30.610 1.00 62.44 84 SER A N 1
ATOM 602 C CA . SER A 1 84 ? 5.669 -0.886 30.967 1.00 62.44 84 SER A CA 1
ATOM 603 C C . SER A 1 84 ? 5.778 -1.142 32.482 1.00 62.44 84 SER A C 1
ATOM 605 O O . SER A 1 84 ? 6.365 -2.142 32.886 1.00 62.44 84 SER A O 1
ATOM 607 N N . GLN A 1 85 ? 5.303 -0.217 33.324 1.00 65.81 85 GLN A N 1
ATOM 608 C CA . GLN A 1 85 ? 5.204 -0.367 34.782 1.00 65.81 85 GLN A CA 1
ATOM 609 C C . GLN A 1 85 ? 3.887 -1.036 35.213 1.00 65.81 85 GLN A C 1
ATOM 611 O O . GLN A 1 85 ? 3.744 -1.389 36.383 1.00 65.81 85 GLN A O 1
ATOM 616 N N . LEU A 1 86 ? 2.928 -1.186 34.295 1.00 70.69 86 LEU A N 1
ATOM 617 C CA . LEU A 1 86 ? 1.618 -1.776 34.547 1.00 70.69 86 LEU A CA 1
ATOM 618 C C . LEU A 1 86 ? 1.605 -3.271 34.192 1.00 70.69 86 LEU A C 1
ATOM 620 O O . LEU A 1 86 ? 2.330 -3.695 33.287 1.00 70.69 86 LEU A O 1
ATOM 624 N N . PRO A 1 87 ? 0.757 -4.083 34.849 1.00 73.25 87 PRO A N 1
ATOM 625 C CA . PRO A 1 87 ? 0.357 -5.361 34.277 1.00 73.25 87 PRO A CA 1
ATOM 626 C C . PRO A 1 87 ? -0.403 -5.126 32.963 1.00 73.25 87 PRO A C 1
ATOM 628 O O . PRO A 1 87 ? -1.058 -4.100 32.783 1.00 73.25 87 PRO A O 1
ATOM 631 N N . ILE A 1 88 ? -0.334 -6.096 32.053 1.00 79.06 88 ILE A N 1
ATOM 632 C CA . ILE A 1 88 ? -1.127 -6.083 30.819 1.00 79.06 88 ILE A CA 1
ATOM 633 C C . ILE A 1 88 ? -2.598 -6.215 31.219 1.00 79.06 88 ILE A C 1
ATOM 635 O O . ILE A 1 88 ? -2.970 -7.231 31.805 1.00 79.06 88 ILE A O 1
ATOM 639 N N . LEU A 1 89 ? -3.415 -5.200 30.930 1.00 88.56 89 LEU A N 1
ATOM 640 C CA . LEU A 1 89 ? -4.835 -5.199 31.276 1.00 88.56 89 LEU A CA 1
ATOM 641 C C . LEU A 1 89 ? -5.659 -5.797 30.141 1.00 88.56 89 LEU A C 1
ATOM 643 O O . LEU A 1 89 ? -5.600 -5.297 29.024 1.00 88.56 89 LEU A O 1
ATOM 647 N N . PHE A 1 90 ? -6.436 -6.844 30.417 1.00 88.81 90 PHE A N 1
ATOM 648 C CA . PHE A 1 90 ? -7.270 -7.494 29.405 1.00 88.81 90 PHE A CA 1
ATOM 649 C C . PHE A 1 90 ? -8.608 -7.983 29.965 1.00 88.81 90 PHE A C 1
ATOM 651 O O . PHE A 1 90 ? -8.694 -8.471 31.089 1.00 88.81 90 PHE A O 1
ATOM 658 N N . TRP A 1 91 ? -9.655 -7.929 29.148 1.00 91.06 91 TRP A N 1
ATOM 659 C CA . TRP A 1 91 ? -10.943 -8.560 29.433 1.00 91.06 91 TRP A CA 1
ATOM 660 C C . TRP A 1 91 ? -10.849 -10.098 29.353 1.00 91.06 91 TRP A C 1
ATOM 662 O O . TRP A 1 91 ? -10.621 -10.639 28.264 1.00 91.06 91 TRP A O 1
ATOM 672 N N . PRO A 1 92 ? -11.051 -10.845 30.459 1.00 85.38 92 PRO A N 1
ATOM 673 C CA . PRO A 1 92 ? -10.829 -12.293 30.493 1.00 85.38 92 PRO A CA 1
ATOM 674 C C . PRO A 1 92 ? -11.806 -13.095 29.622 1.00 85.38 92 PRO A C 1
ATOM 676 O O . PRO A 1 92 ? -11.460 -14.189 29.175 1.00 85.38 92 PRO A O 1
ATOM 679 N N . GLN A 1 93 ? -13.002 -12.568 29.327 1.00 79.56 93 GLN A N 1
ATOM 680 C CA . GLN A 1 93 ? -14.018 -13.276 28.531 1.00 79.56 93 GLN A CA 1
ATOM 681 C C . GLN A 1 93 ? -13.579 -13.614 27.096 1.00 79.56 93 GLN A C 1
ATOM 683 O O . GLN A 1 93 ? -14.087 -14.571 26.520 1.00 79.56 93 GLN A O 1
ATOM 688 N N . PHE A 1 94 ? -12.592 -12.907 26.535 1.00 79.69 94 PHE A N 1
ATOM 689 C CA . PHE A 1 94 ? -12.031 -13.229 25.213 1.00 79.69 94 PHE A CA 1
ATOM 690 C C . PHE A 1 94 ? -11.013 -14.386 25.242 1.00 79.69 94 PHE A C 1
ATOM 692 O O . PHE A 1 94 ? -10.585 -14.864 24.191 1.00 79.69 94 PHE A O 1
ATOM 699 N N . PHE A 1 95 ? -10.647 -14.863 26.437 1.00 75.44 95 PHE A N 1
ATOM 700 C CA . PHE A 1 95 ? -9.714 -15.975 26.675 1.00 75.44 95 PHE A CA 1
ATOM 701 C C . PHE A 1 95 ? -10.381 -17.175 27.374 1.00 75.44 95 PHE A C 1
ATOM 703 O O . PHE A 1 95 ? -9.827 -18.281 27.403 1.00 75.44 95 PHE A O 1
ATOM 710 N N . ASP A 1 96 ? -11.587 -16.965 27.904 1.00 65.44 96 ASP A N 1
ATOM 711 C CA . ASP A 1 96 ? -12.496 -17.965 28.454 1.00 65.44 96 ASP A CA 1
ATOM 712 C C . ASP A 1 96 ? -12.926 -18.992 27.378 1.00 65.44 96 ASP A C 1
ATOM 714 O O . ASP A 1 96 ? -13.346 -18.651 26.275 1.00 65.44 96 ASP A O 1
ATOM 718 N N . LYS A 1 97 ? -12.828 -20.292 27.696 1.00 57.09 97 LYS A N 1
ATOM 719 C CA . LYS A 1 97 ? -13.236 -21.397 26.795 1.00 57.09 97 LYS A CA 1
ATOM 720 C C . LYS A 1 97 ? -14.684 -21.866 27.007 1.00 57.09 97 LYS A C 1
ATOM 722 O O . LYS A 1 97 ? -15.079 -22.893 26.458 1.00 57.09 97 LYS A O 1
ATOM 727 N N . THR A 1 98 ? -15.452 -21.175 27.845 1.00 54.62 98 THR A N 1
ATOM 728 C CA . THR A 1 98 ? -16.810 -21.538 28.282 1.00 54.62 98 THR A CA 1
ATOM 729 C C . THR A 1 98 ? -17.917 -20.813 27.507 1.00 54.62 98 THR A C 1
ATOM 731 O O . THR A 1 98 ? -19.090 -21.110 27.725 1.00 54.62 98 THR A O 1
ATOM 734 N N . ASN A 1 99 ? -17.562 -19.939 26.551 1.00 48.84 99 ASN A N 1
ATOM 735 C CA . ASN A 1 99 ? -18.487 -19.209 25.667 1.00 48.84 99 ASN A CA 1
ATOM 736 C C . ASN A 1 99 ? -19.459 -18.257 26.401 1.00 48.84 99 ASN A C 1
ATOM 738 O O . ASN A 1 99 ? -20.553 -17.969 25.908 1.00 48.84 99 ASN A O 1
ATOM 742 N N . LYS A 1 100 ? -19.080 -17.738 27.575 1.00 48.91 100 LYS A N 1
ATOM 743 C CA . LYS A 1 100 ? -19.866 -16.707 28.268 1.00 48.91 100 LYS A CA 1
ATOM 744 C C . LYS A 1 100 ? -19.636 -15.337 27.623 1.00 48.91 100 LYS A C 1
ATOM 746 O O . LYS A 1 100 ? -18.516 -14.854 27.645 1.00 48.91 100 LYS A O 1
ATOM 751 N N . SER A 1 101 ? -20.709 -14.748 27.084 1.00 56.59 101 SER A N 1
ATOM 752 C CA . SER A 1 101 ? -20.811 -13.397 26.490 1.00 56.59 101 SER A CA 1
ATOM 753 C C . SER A 1 101 ? -19.594 -12.938 25.659 1.00 56.59 101 SER A C 1
ATOM 755 O O . SER A 1 101 ? -18.654 -12.374 26.213 1.00 56.59 101 SER A O 1
ATOM 757 N N . PRO A 1 102 ? -19.614 -13.099 24.319 1.00 70.06 102 PRO A N 1
ATOM 758 C CA . PRO A 1 102 ? -18.456 -12.864 23.444 1.00 70.06 102 PRO A CA 1
ATOM 759 C C . PRO A 1 102 ? -18.160 -11.373 23.162 1.00 70.06 102 PRO A C 1
ATOM 761 O O . PRO A 1 102 ? -17.652 -11.035 22.097 1.00 70.06 102 PRO A O 1
ATOM 764 N N . PHE A 1 103 ? -18.526 -10.476 24.077 1.00 82.62 103 PHE A N 1
ATOM 765 C CA . PHE A 1 103 ? -18.344 -9.028 23.975 1.00 82.62 103 PHE A CA 1
ATOM 766 C C . PHE A 1 103 ? -18.339 -8.384 25.369 1.00 82.62 103 PHE A C 1
ATOM 768 O O . PHE A 1 103 ? -18.911 -8.940 26.310 1.00 82.62 103 PHE A O 1
ATOM 775 N N . VAL A 1 104 ? -17.733 -7.203 25.496 1.00 91.69 104 VAL A N 1
ATOM 776 C CA . VAL A 1 104 ? -17.870 -6.305 26.650 1.00 91.69 104 VAL A CA 1
ATOM 777 C C . VAL A 1 104 ? -19.229 -5.600 26.545 1.00 91.69 104 VAL A C 1
ATOM 779 O O . VAL A 1 104 ? -19.447 -4.867 25.577 1.00 91.69 104 VAL A O 1
ATOM 782 N N . PRO A 1 105 ? -20.176 -5.819 27.474 1.00 90.50 105 PRO A N 1
ATOM 783 C CA . PRO A 1 105 ? -21.426 -5.068 27.485 1.00 90.50 105 PRO A CA 1
ATOM 784 C C . PRO A 1 105 ? -21.139 -3.642 27.957 1.00 90.50 105 PRO A C 1
ATOM 786 O O . PRO A 1 105 ? -20.582 -3.476 29.039 1.00 90.50 105 PRO A O 1
ATOM 789 N N . GLN A 1 106 ? -21.527 -2.634 27.177 1.00 95.38 106 GLN A N 1
ATOM 790 C CA . GLN A 1 106 ? -21.401 -1.221 27.541 1.00 95.38 106 GLN A CA 1
ATOM 791 C C . GLN A 1 106 ? -22.795 -0.587 27.640 1.00 95.38 106 GLN A C 1
ATOM 793 O O . GLN A 1 106 ? -23.694 -0.896 26.850 1.00 95.38 106 GLN A O 1
ATOM 798 N N . TYR A 1 107 ? -23.000 0.264 28.643 1.00 97.25 107 TYR A N 1
ATOM 799 C CA . TYR A 1 107 ? -24.272 0.940 28.904 1.00 97.25 107 TYR A CA 1
ATOM 800 C C . TYR A 1 107 ? -24.075 2.450 28.874 1.00 97.25 107 TYR A C 1
ATOM 802 O O . TYR A 1 107 ? -23.057 2.962 29.335 1.00 97.25 107 TYR A O 1
ATOM 810 N N . TYR A 1 108 ? -25.064 3.172 28.353 1.00 97.69 108 TYR A N 1
ATOM 811 C CA . TYR A 1 108 ? -24.992 4.626 28.233 1.00 97.69 108 TYR A CA 1
ATOM 812 C C . TYR A 1 108 ? -25.943 5.314 29.207 1.00 97.69 108 TYR A C 1
ATOM 814 O O . TYR A 1 108 ? -27.144 5.043 29.176 1.00 97.69 108 TYR A O 1
ATOM 822 N N . ASN A 1 109 ? -25.455 6.244 30.022 1.00 96.81 109 ASN A N 1
ATOM 823 C CA . ASN A 1 109 ? -26.323 7.137 30.780 1.00 96.81 109 ASN A CA 1
ATOM 824 C C . ASN A 1 109 ? -26.494 8.475 30.031 1.00 96.81 109 ASN A C 1
ATOM 826 O O . ASN A 1 109 ? -25.565 9.286 30.021 1.00 96.81 109 ASN A O 1
ATOM 830 N N . PRO A 1 110 ? -27.667 8.739 29.417 1.00 94.62 110 PRO A N 1
ATOM 831 C CA . PRO A 1 110 ? -27.928 9.981 28.691 1.00 94.62 110 PRO A CA 1
ATOM 832 C C . PRO A 1 110 ? -28.232 11.179 29.610 1.00 94.62 110 PRO A C 1
ATOM 834 O O . PRO A 1 110 ? -28.438 12.287 29.114 1.00 94.62 110 PRO A O 1
ATOM 837 N N . ALA A 1 111 ? -28.324 10.995 30.932 1.00 94.00 111 ALA A N 1
ATOM 838 C CA . ALA A 1 111 ? -28.602 12.090 31.856 1.00 94.00 111 ALA A CA 1
ATOM 839 C C . ALA A 1 111 ? -27.415 13.066 31.894 1.00 94.00 111 ALA A C 1
ATOM 841 O O . ALA A 1 111 ? -26.358 12.740 32.420 1.00 94.00 111 ALA A O 1
ATOM 842 N N . GLY A 1 112 ? -27.603 14.266 31.339 1.00 91.06 112 GLY A N 1
ATOM 843 C CA . GLY A 1 112 ? -26.542 15.269 31.195 1.00 91.06 112 GLY A CA 1
ATOM 844 C C . GLY A 1 112 ? -25.874 15.305 29.814 1.00 91.06 112 GLY A C 1
ATOM 845 O O . GLY A 1 112 ? -24.960 16.104 29.629 1.00 91.06 112 GLY A O 1
ATOM 846 N N . ASP A 1 113 ? -26.334 14.506 28.840 1.00 94.12 113 ASP A N 1
ATOM 847 C CA . ASP A 1 113 ? -25.859 14.581 27.451 1.00 94.12 113 ASP A CA 1
ATOM 848 C C . ASP A 1 113 ? -26.179 15.949 26.821 1.00 94.12 113 ASP A C 1
ATOM 850 O O . ASP A 1 113 ? -27.339 16.354 26.709 1.00 94.12 113 ASP A O 1
ATOM 854 N N . THR A 1 114 ? -25.134 16.660 26.392 1.00 92.31 114 THR A N 1
ATOM 855 C CA . THR A 1 114 ? -25.220 17.999 25.786 1.00 92.31 114 THR A CA 1
ATOM 856 C C . THR A 1 114 ? -25.312 17.981 24.255 1.00 92.31 114 THR A C 1
ATOM 858 O O . THR A 1 114 ? -25.387 19.041 23.634 1.00 92.31 114 THR A O 1
ATOM 861 N N . THR A 1 115 ? -25.332 16.800 23.625 1.00 91.25 115 THR A N 1
ATOM 862 C CA . THR A 1 115 ? -25.142 16.611 22.172 1.00 91.25 115 THR A CA 1
ATOM 863 C C . THR A 1 115 ? -26.402 16.162 21.403 1.00 91.25 115 THR A C 1
ATOM 865 O O . THR A 1 115 ? -26.294 15.512 20.361 1.00 91.25 115 THR A O 1
ATOM 868 N N . PRO A 1 116 ? -27.616 16.507 21.877 1.00 84.44 116 PRO A N 1
ATOM 869 C CA . PRO A 1 116 ? -28.880 15.911 21.437 1.00 84.44 116 PRO A CA 1
ATOM 870 C C . PRO A 1 116 ? -28.891 14.415 21.055 1.00 84.44 116 PRO A C 1
ATOM 872 O O . PRO A 1 116 ? -29.527 14.037 20.071 1.00 84.44 116 PRO A O 1
ATOM 875 N N . GLY A 1 117 ? -28.212 13.552 21.824 1.00 82.62 117 GLY A N 1
ATOM 876 C CA . GLY A 1 117 ? -28.116 12.109 21.558 1.00 82.62 117 GLY A CA 1
ATOM 877 C C . GLY A 1 117 ? -27.033 11.712 20.546 1.00 82.62 117 GLY A C 1
ATOM 878 O O . GLY A 1 117 ? -26.845 10.522 20.280 1.00 82.62 117 GLY A O 1
ATOM 879 N N . GLY A 1 118 ? -26.300 12.678 19.988 1.00 88.38 118 GLY A N 1
ATOM 880 C CA . GLY A 1 118 ? -25.192 12.440 19.067 1.00 88.38 118 GLY A CA 1
ATOM 881 C C . GLY A 1 118 ? -24.015 11.712 19.720 1.00 88.38 118 GLY A C 1
ATOM 882 O O . GLY A 1 118 ? -23.366 10.909 19.063 1.00 88.38 118 GLY A O 1
ATOM 883 N N . ALA A 1 119 ? -23.783 11.902 21.018 1.00 94.44 119 ALA A N 1
ATOM 884 C CA . ALA A 1 119 ? -22.763 11.190 21.782 1.00 94.44 119 ALA A CA 1
ATOM 885 C C . ALA A 1 119 ? -23.078 9.697 21.943 1.00 94.44 119 ALA A C 1
ATOM 887 O O . ALA A 1 119 ? -22.170 8.878 21.863 1.00 94.44 119 ALA A O 1
ATOM 888 N N . MET A 1 120 ? -24.353 9.316 22.081 1.00 94.25 120 MET A N 1
ATOM 889 C CA . MET A 1 120 ? -24.756 7.904 22.058 1.00 94.25 120 MET A CA 1
ATOM 890 C C . MET A 1 120 ? -24.495 7.269 20.682 1.00 94.25 120 MET A C 1
ATOM 892 O O . MET A 1 120 ? -23.999 6.149 20.601 1.00 94.25 120 MET A O 1
ATOM 896 N N . GLN A 1 121 ? -24.782 7.996 19.595 1.00 87.56 121 GLN A N 1
ATOM 897 C CA . GLN A 1 121 ? -24.478 7.543 18.230 1.00 87.56 121 GLN A CA 1
ATOM 898 C C . GLN A 1 121 ? -22.964 7.456 17.987 1.00 87.56 121 GLN A C 1
ATOM 900 O O . GLN A 1 121 ? -22.488 6.529 17.337 1.00 87.56 121 GLN A O 1
ATOM 905 N N . ALA A 1 122 ? -22.202 8.404 18.534 1.00 92.44 122 ALA A N 1
ATOM 906 C CA . ALA A 1 122 ? -20.750 8.441 18.460 1.00 92.44 122 ALA A CA 1
ATOM 907 C C . ALA A 1 122 ? -20.097 7.296 19.253 1.00 92.44 122 ALA A C 1
ATOM 909 O O . ALA A 1 122 ? -19.163 6.679 18.744 1.00 92.44 122 ALA A O 1
ATOM 910 N N . LEU A 1 123 ? -20.631 6.966 20.437 1.00 94.62 123 LEU A N 1
ATOM 911 C CA . LEU A 1 123 ? -20.236 5.792 21.216 1.00 94.62 123 LEU A CA 1
ATOM 912 C C . LEU A 1 123 ? -20.436 4.518 20.393 1.00 94.62 123 LEU A C 1
ATOM 914 O O . LEU A 1 123 ? -19.473 3.808 20.131 1.00 94.62 123 LEU A O 1
ATOM 918 N N . GLN A 1 124 ? -21.655 4.287 19.898 1.00 88.19 124 GLN A N 1
ATOM 919 C CA . GLN A 1 124 ? -21.993 3.126 19.065 1.00 88.19 124 GLN A CA 1
ATOM 920 C C . GLN A 1 124 ? -21.117 3.034 17.803 1.00 88.19 124 GLN A C 1
ATOM 922 O O . GLN A 1 124 ? -20.706 1.945 17.406 1.00 88.19 124 GLN A O 1
ATOM 927 N N . ALA A 1 125 ? -20.782 4.166 17.176 1.00 81.62 125 ALA A N 1
ATOM 928 C CA . ALA A 1 125 ? -19.862 4.194 16.042 1.00 81.62 125 ALA A CA 1
ATOM 929 C C . ALA A 1 125 ? -18.433 3.775 16.437 1.00 81.62 125 ALA A C 1
ATOM 931 O O . ALA A 1 125 ? -17.806 3.010 15.706 1.00 81.62 125 ALA A O 1
ATOM 932 N N . GLY A 1 126 ? -17.931 4.229 17.590 1.00 84.62 126 GLY A N 1
ATOM 933 C CA . GLY A 1 126 ? -16.615 3.840 18.103 1.00 84.62 126 GLY A CA 1
ATOM 934 C C . GLY A 1 126 ? -16.553 2.399 18.619 1.00 84.62 126 GLY A C 1
ATOM 935 O O . GLY A 1 126 ? -15.555 1.715 18.411 1.00 84.62 126 GLY A O 1
ATOM 936 N N . GLU A 1 127 ? -17.632 1.893 19.218 1.00 84.19 127 GLU A N 1
ATOM 937 C CA . GLU A 1 127 ? -17.789 0.478 19.575 1.00 84.19 127 GLU A CA 1
ATOM 938 C C . GLU A 1 127 ? -17.722 -0.431 18.343 1.00 84.19 127 GLU A C 1
ATOM 940 O O . GLU A 1 127 ? -17.026 -1.450 18.357 1.00 84.19 127 GLU A O 1
ATOM 945 N N . VAL A 1 128 ? -18.419 -0.052 17.263 1.00 74.31 128 VAL A N 1
ATOM 946 C CA . VAL A 1 128 ? -18.351 -0.738 15.966 1.00 74.31 128 VAL A CA 1
ATOM 947 C C . VAL A 1 128 ? -16.930 -0.697 15.413 1.00 74.31 128 VAL A C 1
ATOM 949 O O . VAL A 1 128 ? -16.461 -1.709 14.904 1.00 74.31 128 VAL A O 1
ATOM 952 N N . GLU A 1 129 ? -16.228 0.428 15.532 1.00 83.31 129 GLU A N 1
ATOM 953 C CA . GLU A 1 129 ? -14.869 0.583 15.011 1.00 83.31 129 GLU A CA 1
ATOM 954 C C . GLU A 1 129 ? -13.846 -0.282 15.767 1.00 83.31 129 GLU A C 1
ATOM 956 O O . GLU A 1 129 ? -13.122 -1.056 15.138 1.00 83.31 129 GLU A O 1
ATOM 961 N N . TRP A 1 130 ? -13.856 -0.255 17.105 1.00 89.12 130 TRP A N 1
ATOM 962 C CA . TRP A 1 130 ? -13.022 -1.134 17.936 1.00 89.12 130 TRP A CA 1
ATOM 963 C C . TRP A 1 130 ? -13.374 -2.621 17.770 1.00 89.12 130 TRP A C 1
ATOM 965 O O . TRP A 1 130 ? -12.476 -3.461 17.731 1.00 89.12 130 TRP A O 1
ATOM 975 N N . SER A 1 131 ? -14.659 -2.959 17.607 1.00 81.94 131 SER A N 1
ATOM 976 C CA . SER A 1 131 ? -15.110 -4.337 17.335 1.00 81.94 131 SER A CA 1
ATOM 977 C C . SER A 1 131 ? -14.815 -4.809 15.905 1.00 81.94 131 SER A C 1
ATOM 979 O O . SER A 1 131 ? -14.842 -6.008 15.629 1.00 81.94 131 SER A O 1
ATOM 981 N N . ALA A 1 132 ? -14.558 -3.886 14.974 1.00 73.56 132 ALA A N 1
ATOM 982 C CA . ALA A 1 132 ? -14.232 -4.187 13.583 1.00 73.56 132 ALA A CA 1
ATOM 983 C C . ALA A 1 132 ? -12.723 -4.342 13.333 1.00 73.56 132 ALA A C 1
ATOM 985 O O . ALA A 1 132 ? -12.340 -4.660 12.203 1.00 73.56 132 ALA A O 1
ATOM 986 N N . VAL A 1 133 ? -11.868 -4.147 14.351 1.00 68.94 133 VAL A N 1
ATOM 987 C CA . VAL A 1 133 ? -10.410 -4.273 14.217 1.00 68.94 133 VAL A CA 1
ATOM 988 C C . VAL A 1 133 ? -10.047 -5.667 13.687 1.00 68.94 133 VAL A C 1
ATOM 990 O O . VAL A 1 133 ? -10.230 -6.673 14.384 1.00 68.94 133 VAL A O 1
ATOM 993 N N . PRO A 1 134 ? -9.503 -5.779 12.459 1.00 63.19 134 PRO A N 1
ATOM 994 C CA . PRO A 1 134 ? -9.281 -7.079 11.850 1.00 63.19 134 PRO A CA 1
ATOM 995 C C . PRO A 1 134 ? -8.265 -7.872 12.664 1.00 63.19 134 PRO A C 1
ATOM 997 O O . PRO A 1 134 ? -7.175 -7.375 12.919 1.00 63.19 134 PRO A O 1
ATOM 1000 N N . LYS A 1 135 ? -8.583 -9.136 12.976 1.00 63.91 135 LYS A N 1
ATOM 1001 C CA . LYS A 1 135 ? -7.774 -10.072 13.796 1.00 63.91 135 LYS A CA 1
ATOM 1002 C C . LYS A 1 135 ? -7.894 -9.880 15.310 1.00 63.91 135 LYS A C 1
ATOM 1004 O O . LYS A 1 135 ? -7.350 -10.711 16.037 1.00 63.91 135 LYS A O 1
ATOM 1009 N N . SER A 1 136 ? -8.643 -8.880 15.773 1.00 76.31 136 SER A N 1
ATOM 1010 C CA . SER A 1 136 ? -9.049 -8.797 17.173 1.00 76.31 136 SER A CA 1
ATOM 1011 C C . SER A 1 136 ? -10.247 -9.713 17.461 1.00 76.31 136 SER A C 1
ATOM 1013 O O . SER A 1 136 ? -11.084 -9.975 16.591 1.00 76.31 136 SER A O 1
ATOM 1015 N N . ALA A 1 137 ? -10.281 -10.284 18.662 1.00 77.88 137 ALA A N 1
ATOM 1016 C CA . ALA A 1 137 ? -11.444 -10.925 19.275 1.00 77.88 137 ALA A CA 1
ATOM 1017 C C . ALA A 1 137 ? -12.229 -9.941 20.145 1.00 77.88 137 ALA A C 1
ATOM 1019 O O . ALA A 1 137 ? -13.350 -10.259 20.533 1.00 77.88 137 ALA A O 1
ATOM 1020 N N . TYR A 1 138 ? -11.654 -8.769 20.435 1.00 87.81 138 TYR A N 1
ATOM 1021 C CA . TYR A 1 138 ? -12.337 -7.718 21.164 1.00 87.81 138 TYR A CA 1
ATOM 1022 C C . TYR A 1 138 ? -13.616 -7.324 20.432 1.00 87.81 138 TYR A C 1
ATOM 1024 O O . TYR A 1 138 ? -13.603 -6.998 19.246 1.00 87.81 138 TYR A O 1
ATOM 1032 N N . SER A 1 139 ? -14.719 -7.341 21.164 1.00 85.06 139 SER A N 1
ATOM 1033 C CA . SER A 1 139 ? -15.961 -6.709 20.756 1.00 85.06 139 SER A CA 1
ATOM 1034 C C . SER A 1 139 ? -16.529 -6.002 21.969 1.00 85.06 139 SER A C 1
ATOM 1036 O O . SER A 1 139 ? -16.590 -6.579 23.050 1.00 85.06 139 SER A O 1
ATOM 1038 N N . VAL A 1 140 ? -16.956 -4.764 21.791 1.00 89.12 140 VAL A N 1
ATOM 1039 C CA . VAL A 1 140 ? -17.730 -4.006 22.771 1.00 89.12 140 VAL A CA 1
ATOM 1040 C C . VAL A 1 140 ? -19.086 -3.706 22.143 1.00 89.12 140 VAL A C 1
ATOM 1042 O O . VAL A 1 140 ? -19.174 -3.502 20.932 1.00 89.12 140 VAL A O 1
ATOM 1045 N N . GLN A 1 141 ? -20.154 -3.787 22.932 1.00 84.75 141 GLN A N 1
ATOM 1046 C CA . GLN A 1 141 ? -21.516 -3.635 22.427 1.00 84.75 141 GLN A CA 1
ATOM 1047 C C . GLN A 1 141 ? -22.380 -2.837 23.393 1.00 84.75 141 GLN A C 1
ATOM 1049 O O . GLN A 1 141 ? -22.643 -3.287 24.515 1.00 84.75 141 GLN A O 1
ATOM 1054 N N . PHE A 1 142 ? -22.926 -1.732 22.898 1.00 90.62 142 PHE A N 1
ATOM 1055 C CA . PHE A 1 142 ? -24.049 -1.025 23.483 1.00 90.62 142 PHE A CA 1
ATOM 1056 C C . PHE A 1 142 ? -25.194 -2.000 23.767 1.00 90.62 142 PHE A C 1
ATOM 1058 O O . PHE A 1 142 ? -25.735 -2.632 22.857 1.00 90.62 142 PHE A O 1
ATOM 1065 N N . GLN A 1 143 ? -25.578 -2.111 25.035 1.00 91.69 143 GLN A N 1
ATOM 1066 C CA . GLN A 1 143 ? -26.714 -2.930 25.456 1.00 91.69 143 GLN A CA 1
ATOM 1067 C C . GLN A 1 143 ? -28.000 -2.104 25.495 1.00 91.69 143 GLN A C 1
ATOM 1069 O O . GLN A 1 143 ? -28.981 -2.411 24.817 1.00 91.69 143 GLN A O 1
ATOM 1074 N N . SER A 1 144 ? -27.999 -1.045 26.303 1.00 89.06 144 SER A N 1
ATOM 1075 C CA . SER A 1 144 ? -29.138 -0.152 26.485 1.00 89.06 144 SER A CA 1
ATOM 1076 C C . SER A 1 144 ? -28.703 1.165 27.121 1.00 89.06 144 SER A C 1
ATOM 1078 O O . SER A 1 144 ? -27.586 1.307 27.627 1.00 89.06 144 SER A O 1
ATOM 1080 N N . THR A 1 145 ? -29.626 2.124 27.164 1.00 93.62 145 THR A N 1
ATOM 1081 C CA . THR A 1 145 ? -29.497 3.246 28.092 1.00 93.62 145 THR A CA 1
ATOM 1082 C C . THR A 1 145 ? -29.726 2.783 29.535 1.00 93.62 145 THR A C 1
ATOM 1084 O O . THR A 1 145 ? -30.480 1.837 29.783 1.00 93.62 145 THR A O 1
ATOM 1087 N N . THR A 1 146 ? -29.077 3.446 30.490 1.00 94.50 146 THR A N 1
ATOM 1088 C CA . THR A 1 146 ? -29.210 3.210 31.935 1.00 94.50 146 THR A CA 1
ATOM 1089 C C . THR A 1 146 ? -29.417 4.527 32.686 1.00 94.50 146 THR A C 1
ATOM 1091 O O . THR A 1 146 ? -29.117 5.601 32.171 1.00 94.50 146 THR A O 1
ATOM 1094 N N . GLY A 1 147 ? -29.955 4.444 33.905 1.00 92.69 147 GLY A N 1
ATOM 1095 C CA . GLY A 1 147 ? -29.968 5.550 34.870 1.00 92.69 147 GLY A CA 1
ATOM 1096 C C . GLY A 1 147 ? -28.826 5.484 35.893 1.00 92.69 147 GLY A C 1
ATOM 1097 O O . GLY A 1 147 ? -28.670 6.421 36.672 1.00 92.69 147 GLY A O 1
ATOM 1098 N N . ALA A 1 148 ? -28.051 4.392 35.911 1.00 90.12 148 ALA A N 1
ATOM 1099 C CA . ALA A 1 148 ? -26.858 4.258 36.745 1.00 90.12 148 ALA A CA 1
ATOM 1100 C C . ALA A 1 148 ? -25.757 5.215 36.262 1.00 90.12 148 ALA A C 1
ATOM 1102 O O . ALA A 1 148 ? -25.613 5.443 35.061 1.00 90.12 148 ALA A O 1
ATOM 1103 N N . GLY A 1 149 ? -25.015 5.818 37.188 1.00 89.31 149 GLY A N 1
ATOM 1104 C CA . GLY A 1 149 ? -23.821 6.604 36.864 1.00 89.31 149 GLY A CA 1
ATOM 1105 C C . GLY A 1 149 ? -22.565 5.729 36.934 1.00 89.31 149 GLY A C 1
ATOM 1106 O O . GLY A 1 149 ? -22.610 4.728 37.644 1.00 89.31 149 GLY A O 1
ATOM 1107 N N . PRO A 1 150 ? -21.460 6.112 36.268 1.00 91.88 150 PRO A N 1
ATOM 1108 C CA . PRO A 1 150 ? -20.189 5.396 36.364 1.00 91.88 150 PRO A CA 1
ATOM 1109 C C . PRO A 1 150 ? -19.720 5.240 37.819 1.00 91.88 150 PRO A C 1
ATOM 1111 O O . PRO A 1 150 ? -19.537 6.237 38.528 1.00 91.88 150 PRO A O 1
ATOM 1114 N N . ALA A 1 151 ? -19.579 3.994 38.264 1.00 92.38 151 ALA A N 1
ATOM 1115 C CA . ALA A 1 151 ? -19.157 3.583 39.596 1.00 92.38 151 ALA A CA 1
ATOM 1116 C C . ALA A 1 151 ? -18.978 2.057 39.623 1.00 92.38 151 ALA A C 1
ATOM 1118 O O . ALA A 1 151 ? -19.829 1.357 39.099 1.00 92.38 151 ALA A O 1
ATOM 1119 N N . PHE A 1 152 ? -17.970 1.564 40.357 1.00 93.69 152 PHE A N 1
ATOM 1120 C CA . PHE A 1 152 ? -17.681 0.131 40.536 1.00 93.69 152 PHE A CA 1
ATOM 1121 C C . PHE A 1 152 ? -18.874 -0.672 41.102 1.00 93.69 152 PHE A C 1
ATOM 1123 O O . PHE A 1 152 ? -19.004 -0.829 42.324 1.00 93.69 152 PHE A O 1
ATOM 1130 N N . ASP A 1 153 ? -19.741 -1.163 40.218 1.00 94.00 153 ASP A N 1
ATOM 1131 C CA . ASP A 1 153 ? -20.974 -1.903 40.508 1.00 94.00 153 ASP A CA 1
ATOM 1132 C C . ASP A 1 153 ? -21.168 -3.158 39.623 1.00 94.00 153 ASP A C 1
ATOM 1134 O O . ASP A 1 153 ? -22.077 -3.963 39.860 1.00 94.00 153 ASP A O 1
ATOM 1138 N N . GLY A 1 154 ? -20.250 -3.384 38.681 1.00 91.94 154 GLY A N 1
ATOM 1139 C CA . GLY A 1 154 ? -20.238 -4.465 37.700 1.00 91.94 154 GLY A CA 1
ATOM 1140 C C . GLY A 1 154 ? -20.801 -4.081 36.326 1.00 91.94 154 GLY A C 1
ATOM 1141 O O . GLY A 1 154 ? -21.019 -4.981 35.505 1.00 91.94 154 GLY A O 1
ATOM 1142 N N . ILE A 1 155 ? -21.065 -2.797 36.059 1.00 93.56 155 ILE A N 1
ATOM 1143 C CA . ILE A 1 155 ? -21.698 -2.306 34.829 1.00 93.56 155 ILE A CA 1
ATOM 1144 C C . ILE A 1 155 ? -20.806 -1.257 34.159 1.00 93.56 155 ILE A C 1
ATOM 1146 O O . ILE A 1 155 ? -20.769 -0.106 34.572 1.00 93.56 155 ILE A O 1
ATOM 1150 N N . ASN A 1 156 ? -20.190 -1.621 33.030 1.00 97.00 156 ASN A N 1
ATOM 1151 C CA . ASN A 1 156 ? -19.368 -0.703 32.230 1.00 97.00 156 ASN A CA 1
ATOM 1152 C C . ASN A 1 156 ? -20.201 0.482 31.719 1.00 97.00 156 ASN A C 1
ATOM 1154 O O . ASN A 1 156 ? -20.910 0.363 30.707 1.00 97.00 156 ASN A O 1
ATOM 1158 N N . THR A 1 157 ? -20.142 1.612 32.421 1.00 97.94 157 THR A N 1
ATOM 1159 C CA . THR A 1 157 ? -21.051 2.731 32.195 1.00 97.94 157 THR A CA 1
ATOM 1160 C C . THR A 1 157 ? -20.313 3.904 31.567 1.00 97.94 157 THR A C 1
ATOM 1162 O O . THR A 1 157 ? -19.355 4.443 32.116 1.00 97.94 157 THR A O 1
ATOM 1165 N N . VAL A 1 158 ? -20.802 4.346 30.410 1.00 98.12 158 VAL A N 1
ATOM 1166 C CA . VAL A 1 158 ? -20.416 5.617 29.790 1.00 98.12 158 VAL A CA 1
ATOM 1167 C C . VAL A 1 158 ? -21.474 6.643 30.162 1.00 98.12 158 VAL A C 1
ATOM 1169 O O . VAL A 1 158 ? -22.630 6.517 29.755 1.00 98.12 158 VAL A O 1
ATOM 1172 N N . GLY A 1 159 ? -21.112 7.647 30.956 1.00 96.25 159 GLY A N 1
ATOM 1173 C CA . GLY A 1 159 ? -22.085 8.573 31.528 1.00 96.25 159 GLY A CA 1
ATOM 1174 C C . GLY A 1 159 ? -21.569 9.992 31.699 1.00 96.25 159 GLY A C 1
ATOM 1175 O O . GLY A 1 159 ? -20.398 10.234 31.989 1.00 96.25 159 GLY A O 1
ATOM 1176 N N . TRP A 1 160 ? -22.483 10.944 31.552 1.00 95.31 160 TRP A N 1
ATOM 1177 C CA . TRP A 1 160 ? -22.231 12.350 31.840 1.00 95.31 160 TRP A CA 1
ATOM 1178 C C . TRP A 1 160 ? -22.443 12.621 33.328 1.00 95.31 160 TRP A C 1
ATOM 1180 O O . TRP A 1 160 ? -23.409 12.136 33.917 1.00 95.31 160 TRP A O 1
ATOM 1190 N N . LEU A 1 161 ? -21.560 13.406 33.950 1.00 90.94 161 LEU A N 1
ATOM 1191 C CA . LEU A 1 161 ? -21.711 13.782 35.358 1.00 90.94 161 LEU A CA 1
ATOM 1192 C C . LEU A 1 161 ? -22.005 15.274 35.517 1.00 90.94 161 LEU A C 1
ATOM 1194 O O . LEU A 1 161 ? -21.176 16.136 35.224 1.00 90.94 161 LEU A O 1
ATOM 1198 N N . THR A 1 162 ? -23.192 15.559 36.053 1.00 86.38 162 THR A N 1
ATOM 1199 C CA . THR A 1 162 ? -23.629 16.889 36.487 1.00 86.38 162 THR A CA 1
ATOM 1200 C C . THR A 1 162 ? -24.303 16.768 37.866 1.00 86.38 162 THR A C 1
ATOM 1202 O O . THR A 1 162 ? -25.384 16.179 37.943 1.00 86.38 162 THR A O 1
ATOM 1205 N N . PRO A 1 163 ? -23.724 17.307 38.957 1.00 90.75 163 PRO A N 1
ATOM 1206 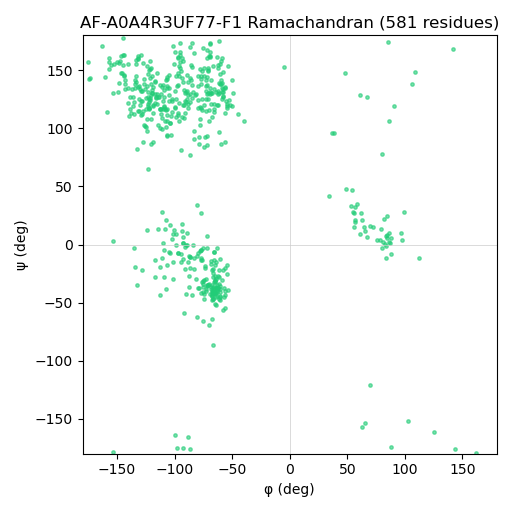C CA . PRO A 1 163 ? -22.483 18.079 38.998 1.00 90.75 163 PRO A CA 1
ATOM 1207 C C . PRO A 1 163 ? -21.222 17.229 38.759 1.00 90.75 163 PRO A C 1
ATOM 1209 O O . PRO A 1 163 ? -21.175 16.063 39.145 1.00 90.75 163 PRO A O 1
ATOM 1212 N N . TRP A 1 164 ? -20.187 17.829 38.166 1.00 92.81 164 TRP A N 1
ATOM 1213 C CA . TRP A 1 164 ? -18.873 17.205 37.978 1.00 92.81 164 TRP A CA 1
ATOM 1214 C C . TRP A 1 164 ? -18.099 17.147 39.312 1.00 92.81 164 TRP A C 1
ATOM 1216 O O . TRP A 1 164 ? -17.851 18.203 39.903 1.00 92.81 164 TRP A O 1
ATOM 1226 N N . PRO A 1 165 ? -17.705 15.958 39.816 1.00 89.81 165 PRO A N 1
ATOM 1227 C CA . PRO A 1 165 ? -17.089 15.829 41.141 1.00 89.81 165 PRO A CA 1
ATOM 1228 C C . PRO A 1 165 ? -15.547 15.842 41.131 1.00 89.81 165 PRO A C 1
ATOM 1230 O O . PRO A 1 165 ? -14.928 15.869 42.197 1.00 89.81 165 PRO A O 1
ATOM 1233 N N . LEU A 1 166 ? -14.915 15.794 39.953 1.00 93.75 166 LEU A N 1
ATOM 1234 C CA . LEU A 1 166 ? -13.467 15.604 39.790 1.00 93.75 166 LEU A CA 1
ATOM 1235 C C . LEU A 1 166 ? -12.741 16.940 39.534 1.00 93.75 166 LEU A C 1
ATOM 1237 O O . LEU A 1 166 ? -13.269 18.013 39.824 1.00 93.75 166 LEU A O 1
ATOM 1241 N N . ASN A 1 167 ? -11.498 16.900 39.038 1.00 94.38 167 ASN A N 1
ATOM 1242 C CA . ASN A 1 167 ? -10.785 18.122 38.650 1.00 94.38 167 ASN A CA 1
ATOM 1243 C C . ASN A 1 167 ? -11.554 18.817 37.503 1.00 94.38 167 ASN A C 1
ATOM 1245 O O . ASN A 1 167 ? -11.920 18.141 36.539 1.00 94.38 167 ASN A O 1
ATOM 1249 N N . PRO A 1 168 ? -11.807 20.139 37.562 1.00 93.06 168 PRO A N 1
ATOM 1250 C CA . PRO A 1 168 ? -12.631 20.838 36.569 1.00 93.06 168 PRO A CA 1
ATOM 1251 C C . PRO A 1 168 ? -11.996 20.921 35.173 1.00 93.06 168 PRO A C 1
ATOM 1253 O O . PRO A 1 168 ? -12.695 21.235 34.216 1.00 93.06 168 PRO A O 1
ATOM 1256 N N . ASN A 1 169 ? -10.695 20.637 35.043 1.00 93.25 169 ASN A N 1
ATOM 1257 C CA . ASN A 1 169 ? -9.998 20.551 33.760 1.00 93.25 169 ASN A CA 1
ATOM 1258 C C . ASN A 1 169 ? -10.089 19.148 33.135 1.00 93.25 169 ASN A C 1
ATOM 1260 O O . ASN A 1 169 ? -9.696 18.982 31.986 1.00 93.25 169 ASN A O 1
ATOM 1264 N N . ALA A 1 170 ? -10.574 18.129 33.853 1.00 94.25 170 ALA A N 1
ATOM 1265 C CA . ALA A 1 170 ? -10.783 16.802 33.278 1.00 94.25 170 ALA A CA 1
ATOM 1266 C C . ALA A 1 170 ? -11.993 16.833 32.331 1.00 94.25 170 ALA A C 1
ATOM 1268 O O . ALA A 1 170 ? -13.120 17.071 32.767 1.00 94.25 170 ALA A O 1
ATOM 1269 N N . LEU A 1 171 ? -11.731 16.618 31.041 1.00 94.00 171 LEU A N 1
ATOM 1270 C CA . LEU A 1 171 ? -12.710 16.532 29.955 1.00 94.00 171 LEU A CA 1
ATOM 1271 C C . LEU A 1 171 ? -13.470 15.202 30.017 1.00 94.00 171 LEU A C 1
ATOM 1273 O O . LEU A 1 171 ? -14.699 15.166 29.931 1.00 94.00 171 LEU A O 1
ATOM 1277 N N . ALA A 1 172 ? -12.709 14.123 30.189 1.00 95.38 172 ALA A N 1
ATOM 1278 C CA . ALA A 1 172 ? -13.190 12.766 30.363 1.00 95.38 172 ALA A CA 1
ATOM 1279 C C . ALA A 1 172 ? -12.230 11.975 31.265 1.00 95.38 172 ALA A C 1
ATOM 1281 O O . ALA A 1 172 ? -11.056 12.336 31.412 1.00 95.38 172 ALA A O 1
ATOM 1282 N N . VAL A 1 173 ? -12.750 10.923 31.896 1.00 96.62 173 VAL A N 1
ATOM 1283 C CA . VAL A 1 173 ? -11.974 9.976 32.706 1.00 96.62 173 VAL A CA 1
ATOM 1284 C C . VAL A 1 173 ? -12.451 8.562 32.428 1.00 96.62 173 VAL A C 1
ATOM 1286 O O . VAL A 1 173 ? -13.634 8.290 32.617 1.00 96.62 173 VAL A O 1
ATOM 1289 N N . THR A 1 174 ? -11.538 7.654 32.087 1.00 97.31 174 THR A N 1
ATOM 1290 C CA . THR A 1 174 ? -11.813 6.213 32.070 1.00 97.31 174 THR A CA 1
ATOM 1291 C C . THR A 1 174 ? -11.166 5.525 33.267 1.00 97.31 174 THR A C 1
ATOM 1293 O O . THR A 1 174 ? -9.954 5.617 33.485 1.00 97.31 174 THR A O 1
ATOM 1296 N N . GLN A 1 175 ? -11.988 4.836 34.055 1.00 96.88 175 GLN A N 1
ATOM 1297 C CA . GLN A 1 175 ? -11.597 4.058 35.223 1.00 96.88 175 GLN A CA 1
ATOM 1298 C C . GLN A 1 175 ? -11.686 2.566 34.893 1.00 96.88 175 GLN A C 1
ATOM 1300 O O . GLN A 1 175 ? -12.774 2.002 34.821 1.00 96.88 175 GLN A O 1
ATOM 1305 N N . THR A 1 176 ? -10.535 1.922 34.716 1.00 96.75 176 THR A N 1
ATOM 1306 C CA . THR A 1 176 ? -10.430 0.486 34.430 1.00 96.75 176 THR A CA 1
ATOM 1307 C C . THR A 1 176 ? -10.107 -0.256 35.724 1.00 96.75 176 THR A C 1
ATOM 1309 O O . THR A 1 176 ? -9.003 -0.139 36.265 1.00 96.75 176 THR A O 1
ATOM 1312 N N . TYR A 1 177 ? -11.065 -1.021 36.237 1.00 96.38 177 TYR A N 1
ATOM 1313 C CA . TYR A 1 177 ? -10.924 -1.852 37.428 1.00 96.38 177 TYR A CA 1
ATOM 1314 C C . TYR A 1 177 ? -10.435 -3.244 37.026 1.00 96.38 177 TYR A C 1
ATOM 1316 O O . TYR A 1 177 ? -10.990 -3.869 36.122 1.00 96.38 177 TYR A O 1
ATOM 1324 N N . PHE A 1 178 ? -9.407 -3.757 37.700 1.00 93.38 178 PHE A N 1
ATOM 1325 C CA . PHE A 1 178 ? -8.776 -5.029 37.342 1.00 93.38 178 PHE A CA 1
ATOM 1326 C C . PHE A 1 178 ? -8.253 -5.797 38.561 1.00 93.38 178 PHE A C 1
ATOM 1328 O O . PHE A 1 178 ? -8.042 -5.228 39.633 1.00 93.38 178 PHE A O 1
ATOM 1335 N N . ARG A 1 179 ? -8.003 -7.100 38.401 1.00 86.38 179 ARG A N 1
ATOM 1336 C CA . ARG A 1 179 ? -7.270 -7.908 39.388 1.00 86.38 179 ARG A CA 1
ATOM 1337 C C . ARG A 1 179 ? -5.771 -7.680 39.237 1.00 86.38 179 ARG A C 1
ATOM 1339 O O . ARG A 1 179 ? -5.190 -8.012 38.205 1.00 86.38 179 ARG A O 1
ATOM 1346 N N . PHE A 1 180 ? -5.123 -7.154 40.265 1.00 81.19 180 PHE A N 1
ATOM 1347 C CA . PHE A 1 180 ? -3.713 -6.779 40.225 1.00 81.19 180 PHE A CA 1
ATOM 1348 C C . PHE A 1 180 ? -2.781 -7.979 40.000 1.00 81.19 180 PHE A C 1
ATOM 1350 O O . PHE A 1 180 ? -1.778 -7.865 39.300 1.00 81.19 180 PHE A O 1
ATOM 1357 N N . SER A 1 181 ? -3.131 -9.142 40.553 1.00 76.56 181 SER A N 1
ATOM 1358 C CA . SER A 1 181 ? -2.387 -10.397 40.398 1.00 76.56 181 SER A CA 1
ATOM 1359 C C . SER A 1 181 ? -2.394 -10.995 38.985 1.00 76.56 181 SER A C 1
ATOM 1361 O O . SER A 1 181 ? -1.504 -11.791 38.678 1.00 76.56 181 SER A O 1
ATOM 1363 N N . THR A 1 182 ? -3.363 -10.648 38.129 1.00 76.31 182 THR A N 1
ATOM 1364 C CA . THR A 1 182 ? -3.543 -11.281 36.805 1.00 76.31 182 THR A CA 1
ATOM 1365 C C . THR A 1 182 ? -3.638 -10.308 35.632 1.00 76.31 182 THR A C 1
ATOM 1367 O O . THR A 1 182 ? -3.376 -10.727 34.509 1.00 76.31 182 THR A O 1
ATOM 1370 N N . GLY A 1 183 ? -3.997 -9.041 35.860 1.00 82.25 183 GLY A N 1
ATOM 1371 C CA . GLY A 1 183 ? -4.326 -8.077 34.803 1.00 82.25 183 GLY A CA 1
ATOM 1372 C C . GLY A 1 183 ? -5.754 -8.207 34.252 1.00 82.25 183 GLY A C 1
ATOM 1373 O O . GLY A 1 183 ? -6.136 -7.457 33.359 1.00 82.25 183 GLY A O 1
ATOM 1374 N N . GLU A 1 184 ? -6.566 -9.126 34.783 1.00 88.25 184 GLU A N 1
ATOM 1375 C CA . GLU A 1 184 ? -7.953 -9.309 34.338 1.00 88.25 184 GLU A CA 1
ATOM 1376 C C . GLU A 1 184 ? -8.800 -8.073 34.663 1.00 88.25 184 GLU A C 1
ATOM 1378 O O . GLU A 1 184 ? -9.050 -7.787 35.838 1.00 88.25 184 GLU A O 1
ATOM 1383 N N . ILE A 1 185 ? -9.273 -7.370 33.632 1.00 94.69 185 ILE A N 1
ATOM 1384 C CA . ILE A 1 185 ? -10.268 -6.302 33.759 1.00 94.69 185 ILE A CA 1
ATOM 1385 C C . ILE A 1 185 ? -11.581 -6.929 34.234 1.00 94.69 185 ILE A C 1
ATOM 1387 O O . ILE A 1 185 ? -12.014 -7.967 33.727 1.00 94.69 185 ILE A O 1
ATOM 1391 N N . VAL A 1 186 ? -12.198 -6.300 35.230 1.00 94.44 186 VAL A N 1
ATOM 1392 C CA . VAL A 1 186 ? -13.514 -6.679 35.757 1.00 94.44 186 VAL A CA 1
ATOM 1393 C C . VAL A 1 186 ? -14.593 -5.663 35.391 1.00 94.44 186 VAL A C 1
ATOM 1395 O O . VAL A 1 186 ? -15.751 -6.050 35.276 1.00 94.44 186 VAL A O 1
ATOM 1398 N N . GLU A 1 187 ? -14.216 -4.396 35.194 1.00 96.38 187 GLU A N 1
ATOM 1399 C CA . GLU A 1 187 ? -15.126 -3.278 34.935 1.00 96.38 187 GLU A CA 1
ATOM 1400 C C . GLU A 1 187 ? -14.367 -2.103 34.300 1.00 96.38 187 GLU A C 1
ATOM 1402 O O . GLU A 1 187 ? -13.206 -1.863 34.641 1.00 96.38 187 GLU A O 1
ATOM 1407 N N . ALA A 1 188 ? -15.001 -1.371 33.385 1.00 97.50 188 ALA A N 1
ATOM 1408 C CA . ALA A 1 188 ? -14.468 -0.146 32.797 1.00 97.50 188 ALA A CA 1
ATOM 1409 C C . ALA A 1 188 ? -15.561 0.924 32.662 1.00 97.50 188 ALA A C 1
ATOM 1411 O O . ALA A 1 188 ? -16.517 0.766 31.904 1.00 97.50 188 ALA A O 1
ATOM 1412 N N . ASP A 1 189 ? -15.373 2.024 33.381 1.00 98.00 189 ASP A N 1
ATOM 1413 C CA . ASP A 1 189 ? -16.297 3.153 33.479 1.00 98.00 189 ASP A CA 1
ATOM 1414 C C . ASP A 1 189 ? -15.730 4.388 32.778 1.00 98.00 189 ASP A C 1
ATOM 1416 O O . ASP A 1 189 ? -14.565 4.717 32.993 1.00 98.00 189 ASP A O 1
ATOM 1420 N N . THR A 1 190 ? -16.546 5.125 32.019 1.00 97.94 190 THR A N 1
ATOM 1421 C CA . THR A 1 190 ? -16.135 6.383 31.369 1.00 97.94 190 THR A CA 1
ATOM 1422 C C . THR A 1 190 ? -17.038 7.542 31.789 1.00 97.94 190 THR A C 1
ATOM 1424 O O . THR A 1 190 ? -18.245 7.559 31.541 1.00 97.94 190 THR A O 1
ATOM 1427 N N . LEU A 1 191 ? -16.428 8.547 32.412 1.00 97.38 191 LEU A N 1
ATOM 1428 C CA . LEU A 1 191 ? -17.063 9.740 32.959 1.00 97.38 191 LEU A CA 1
ATOM 1429 C C . LEU A 1 191 ? -16.826 10.914 32.003 1.00 97.38 191 LEU A C 1
ATOM 1431 O O . LEU A 1 191 ? -15.675 11.236 31.713 1.00 97.38 191 LEU A O 1
ATOM 1435 N N . ILE A 1 192 ? -17.888 11.588 31.557 1.00 97.19 192 ILE A N 1
ATOM 1436 C CA . ILE A 1 192 ? -17.814 12.725 30.622 1.00 97.19 192 ILE A CA 1
ATOM 1437 C C . ILE A 1 192 ? -18.213 14.022 31.337 1.00 97.19 192 ILE A C 1
ATOM 1439 O O . ILE A 1 192 ? -19.270 14.099 31.976 1.00 97.19 192 ILE A O 1
ATOM 1443 N N . ASN A 1 193 ? -17.392 15.066 31.215 1.00 95.88 193 ASN A N 1
ATOM 1444 C CA . ASN A 1 193 ? -17.624 16.343 31.884 1.00 95.88 193 ASN A CA 1
ATOM 1445 C C . ASN A 1 193 ? -18.526 17.287 31.071 1.00 95.88 193 ASN A C 1
ATOM 1447 O O . ASN A 1 193 ? -18.077 18.272 30.483 1.00 95.88 193 ASN A O 1
ATOM 1451 N N . GLY A 1 194 ? -19.832 17.015 31.101 1.00 92.06 194 GLY A N 1
ATOM 1452 C CA . GLY A 1 194 ? -20.860 17.882 30.506 1.00 92.06 194 GLY A CA 1
ATOM 1453 C C . GLY A 1 194 ? -21.112 19.198 31.249 1.00 92.06 194 GLY A C 1
ATOM 1454 O O . GLY A 1 194 ? -21.930 19.994 30.796 1.00 92.06 194 GLY A O 1
ATOM 1455 N N . GLN A 1 195 ? -20.452 19.438 32.390 1.00 94.00 195 GLN A N 1
ATOM 1456 C CA . GLN A 1 195 ? -20.599 20.682 33.150 1.00 94.00 195 GLN A CA 1
ATOM 1457 C C . GLN A 1 195 ? -19.592 21.754 32.717 1.00 94.00 195 GLN A C 1
ATOM 1459 O O . GLN A 1 195 ? -19.946 22.931 32.653 1.00 94.00 195 GLN A O 1
ATOM 1464 N N . ASN A 1 196 ? -18.328 21.377 32.499 1.00 93.31 196 ASN A N 1
ATOM 1465 C CA . ASN A 1 196 ? -17.248 22.330 32.228 1.00 93.31 196 ASN A CA 1
ATOM 1466 C C . ASN A 1 196 ? -16.876 22.440 30.743 1.00 93.31 196 ASN A C 1
ATOM 1468 O O . ASN A 1 196 ? -16.214 23.409 30.375 1.00 93.31 196 ASN A O 1
ATOM 1472 N N . PHE A 1 197 ? -17.302 21.492 29.902 1.00 93.44 197 PHE A N 1
ATOM 1473 C CA . PHE A 1 197 ? -16.918 21.430 28.493 1.00 93.44 197 PHE A CA 1
ATOM 1474 C C . PHE A 1 197 ? -18.127 21.352 27.562 1.00 93.44 197 PHE A C 1
ATOM 1476 O O . PHE A 1 197 ? -19.118 20.680 27.847 1.00 93.44 197 PHE A O 1
ATOM 1483 N N . GLU A 1 198 ? -18.022 22.029 26.417 1.00 93.12 198 GLU A N 1
ATOM 1484 C CA . GLU A 1 198 ? -18.965 21.880 25.312 1.00 93.12 198 GLU A CA 1
ATOM 1485 C C . GLU A 1 198 ? -18.431 20.881 24.279 1.00 93.12 198 GLU A C 1
ATOM 1487 O O . GLU A 1 198 ? -17.236 20.839 23.972 1.00 93.12 198 GLU A O 1
ATOM 1492 N N . PHE A 1 199 ? -19.346 20.123 23.682 1.00 95.19 199 PHE A N 1
ATOM 1493 C CA . PHE A 1 199 ? -19.036 19.078 22.715 1.00 95.19 199 PHE A CA 1
ATOM 1494 C C . PHE A 1 199 ? -19.840 19.265 21.427 1.00 95.19 199 PHE A C 1
ATOM 1496 O O . PHE A 1 199 ? -20.921 19.855 21.429 1.00 95.19 199 PHE A O 1
ATOM 1503 N N . PHE A 1 200 ? -19.327 18.728 20.322 1.00 94.25 200 PHE A N 1
ATOM 1504 C CA . PHE A 1 200 ? -20.080 18.526 19.089 1.00 94.25 200 PHE A CA 1
ATOM 1505 C C . PHE A 1 200 ? -20.038 17.046 18.692 1.00 94.25 200 PHE A C 1
ATOM 1507 O O . PHE A 1 200 ? -19.048 16.360 18.936 1.00 94.25 200 PHE A O 1
ATOM 1514 N N . ALA A 1 201 ? -21.119 16.561 18.076 1.00 89.81 201 ALA A N 1
ATOM 1515 C CA . ALA A 1 201 ? -21.212 15.199 17.535 1.00 89.81 201 ALA A CA 1
ATOM 1516 C C . ALA A 1 201 ? -21.291 15.164 16.000 1.00 89.81 201 ALA A C 1
ATOM 1518 O O . ALA A 1 201 ? -21.013 14.138 15.385 1.00 89.81 201 ALA A O 1
ATOM 1519 N N . ASN A 1 202 ? -21.655 16.284 15.371 1.00 86.06 202 ASN A N 1
ATOM 1520 C CA . ASN A 1 202 ? -21.666 16.443 13.924 1.00 86.06 202 ASN A CA 1
ATOM 1521 C C . ASN A 1 202 ? -20.592 17.474 13.530 1.00 86.06 202 ASN A C 1
ATOM 1523 O O . ASN A 1 202 ? -20.627 18.588 14.054 1.00 86.06 202 ASN A O 1
ATOM 1527 N N . PRO A 1 203 ? -19.661 17.161 12.609 1.00 84.56 203 PRO A N 1
ATOM 1528 C CA . PRO A 1 203 ? -18.620 18.090 12.159 1.00 84.56 203 PRO A CA 1
ATOM 1529 C C . PRO A 1 203 ? -19.104 19.453 11.638 1.00 84.56 203 PRO A C 1
ATOM 1531 O O . PRO A 1 203 ? -18.305 20.381 11.552 1.00 84.56 203 PRO A O 1
ATOM 1534 N N . VAL A 1 204 ? -20.388 19.607 11.287 1.00 84.31 204 VAL A N 1
ATOM 1535 C CA . VAL A 1 204 ? -20.963 20.913 10.901 1.00 84.31 204 VAL A CA 1
ATOM 1536 C C . VAL A 1 204 ? -21.165 21.864 12.089 1.00 84.31 204 VAL A C 1
ATOM 1538 O O . VAL A 1 204 ? -21.237 23.072 11.882 1.00 84.31 204 VAL A O 1
ATOM 1541 N N . ASP A 1 205 ? -21.220 21.335 13.316 1.00 85.81 205 ASP A N 1
ATOM 1542 C CA . ASP A 1 205 ? -21.401 22.084 14.571 1.00 85.81 205 ASP A CA 1
ATOM 1543 C C . ASP A 1 205 ? -20.057 22.441 15.247 1.00 85.81 205 ASP A C 1
ATOM 1545 O O . ASP A 1 205 ? -20.019 22.866 16.408 1.00 85.81 205 ASP A O 1
ATOM 1549 N N . LEU A 1 206 ? -18.948 22.248 14.521 1.00 88.81 206 LEU A N 1
ATOM 1550 C CA . LEU A 1 206 ? -17.580 22.542 14.940 1.00 88.81 206 LEU A CA 1
ATOM 1551 C C . LEU A 1 206 ? -17.410 24.021 15.321 1.00 88.81 206 LEU A C 1
ATOM 1553 O O . LEU A 1 206 ? -17.663 24.923 14.522 1.00 88.81 206 LEU A O 1
ATOM 1557 N N . THR A 1 207 ? -16.866 24.271 16.512 1.00 88.25 207 THR A N 1
ATOM 1558 C CA . THR A 1 207 ? -16.370 25.593 16.922 1.00 88.25 207 THR A CA 1
ATOM 1559 C C . THR A 1 207 ? -14.987 25.458 17.570 1.00 88.25 207 THR A C 1
ATOM 1561 O O . THR A 1 207 ? -14.662 24.381 18.072 1.00 88.25 207 THR A O 1
ATOM 1564 N N . PRO A 1 208 ? -14.172 26.532 17.634 1.00 86.38 208 PRO A N 1
ATOM 1565 C CA . PRO A 1 208 ? -12.836 26.484 18.244 1.00 86.38 208 PRO A CA 1
ATOM 1566 C C . PRO A 1 208 ? -12.797 26.094 19.732 1.00 86.38 208 PRO A C 1
ATOM 1568 O O . PRO A 1 208 ? -11.722 25.844 20.261 1.00 86.38 208 PRO A O 1
ATOM 1571 N N . THR A 1 209 ? -13.943 26.082 20.419 1.00 88.19 209 THR A N 1
ATOM 1572 C CA . THR A 1 209 ? -14.058 25.817 21.864 1.00 88.19 209 THR A CA 1
ATOM 1573 C C . THR A 1 209 ? -14.689 24.464 22.190 1.00 88.19 209 THR A C 1
ATOM 1575 O O . THR A 1 209 ? -14.779 24.117 23.366 1.00 88.19 209 THR A O 1
ATOM 1578 N N . ARG A 1 210 ? -15.151 23.710 21.183 1.00 91.38 210 ARG A N 1
ATOM 1579 C CA . ARG A 1 210 ? -15.858 22.435 21.369 1.00 91.38 210 ARG A CA 1
ATOM 1580 C C . ARG A 1 210 ? -14.982 21.239 21.038 1.00 91.38 210 ARG A C 1
ATOM 1582 O O . ARG A 1 210 ? -14.187 21.289 20.100 1.00 91.38 210 ARG A O 1
ATOM 1589 N N . TYR A 1 211 ? -15.188 20.153 21.773 1.00 93.75 211 TYR A N 1
ATOM 1590 C CA . TYR A 1 211 ? -14.532 18.868 21.531 1.00 93.75 211 TYR A CA 1
ATOM 1591 C C . TYR A 1 211 ? -15.387 17.958 20.652 1.00 93.75 211 TYR A C 1
ATOM 1593 O O . TYR A 1 211 ? -16.611 17.918 20.795 1.00 93.75 211 TYR A O 1
ATOM 1601 N N . ASP A 1 212 ? -14.735 17.199 19.774 1.00 94.00 212 ASP A N 1
ATOM 1602 C CA . ASP A 1 212 ? -15.366 16.110 19.032 1.00 94.00 212 ASP A CA 1
ATOM 1603 C C . ASP A 1 212 ? -15.672 14.961 20.004 1.00 94.00 212 ASP A C 1
ATOM 1605 O O . ASP A 1 212 ? -14.763 14.249 20.443 1.00 94.00 212 ASP A O 1
ATOM 1609 N N . ILE A 1 213 ? -16.948 14.770 20.359 1.00 95.50 213 ILE A N 1
ATOM 1610 C CA . ILE A 1 213 ? -17.325 13.710 21.305 1.00 95.50 213 ILE A CA 1
ATOM 1611 C C . ILE A 1 213 ? -17.048 12.315 20.739 1.00 95.50 213 ILE A C 1
ATOM 1613 O O . ILE A 1 213 ? -16.781 11.398 21.511 1.00 95.50 213 ILE A O 1
ATOM 1617 N N . ARG A 1 214 ? -17.051 12.137 19.408 1.00 94.06 214 ARG A N 1
ATOM 1618 C CA . ARG A 1 214 ? -16.683 10.859 18.790 1.00 94.06 214 ARG A CA 1
ATOM 1619 C C . ARG A 1 214 ? -15.209 10.572 19.009 1.00 94.06 214 ARG A C 1
ATOM 1621 O O . ARG A 1 214 ? -14.873 9.438 19.327 1.00 94.06 214 ARG A O 1
ATOM 1628 N N . TYR A 1 215 ? -14.342 11.569 18.859 1.00 93.62 215 TYR A N 1
ATOM 1629 C CA . TYR A 1 215 ? -12.909 11.368 19.059 1.00 93.62 215 TYR A CA 1
ATOM 1630 C C . TYR A 1 215 ? -12.565 11.077 20.523 1.00 93.62 215 TYR A C 1
ATOM 1632 O O . TYR A 1 215 ? -11.844 10.121 20.798 1.00 93.62 215 TYR A O 1
ATOM 1640 N N . VAL A 1 216 ? -13.164 11.831 21.455 1.00 95.06 216 VAL A N 1
ATOM 1641 C CA . VAL A 1 216 ? -13.043 11.576 22.900 1.00 95.06 216 VAL A CA 1
ATOM 1642 C C . VAL A 1 216 ? -13.495 10.151 23.226 1.00 95.06 216 VAL A C 1
ATOM 1644 O O . VAL A 1 216 ? -12.718 9.376 23.768 1.00 95.06 216 VAL A O 1
ATOM 1647 N N . LEU A 1 217 ? -14.712 9.758 22.837 1.00 96.75 217 LEU A N 1
ATOM 1648 C CA . LEU A 1 217 ? -15.235 8.422 23.143 1.00 96.75 217 LEU A CA 1
ATOM 1649 C C . LEU A 1 217 ? -14.450 7.290 22.468 1.00 96.75 217 LEU A C 1
ATOM 1651 O O . LEU A 1 217 ? -14.325 6.219 23.055 1.00 96.75 217 LEU A O 1
ATOM 1655 N N . LEU A 1 218 ? -13.896 7.505 21.271 1.00 95.56 218 LEU A N 1
ATOM 1656 C CA . LEU A 1 218 ? -13.055 6.509 20.602 1.00 95.56 218 LEU A CA 1
ATOM 1657 C C . LEU A 1 218 ? -11.737 6.288 21.367 1.00 95.56 218 LEU A C 1
ATOM 1659 O O . LEU A 1 218 ? -11.342 5.138 21.543 1.00 95.56 218 LEU A O 1
ATOM 1663 N N . HIS A 1 219 ? -11.107 7.355 21.871 1.00 95.31 219 HIS A N 1
ATOM 1664 C CA . HIS A 1 219 ? -9.913 7.288 22.725 1.00 95.31 219 HIS A CA 1
ATOM 1665 C C . HIS A 1 219 ? -10.208 6.606 24.070 1.00 95.31 219 HIS A C 1
ATOM 1667 O O . HIS A 1 219 ? -9.554 5.632 24.443 1.00 95.31 219 HIS A O 1
ATOM 1673 N N . GLU A 1 220 ? -11.245 7.062 24.773 1.00 95.88 220 GLU A N 1
ATOM 1674 C CA . 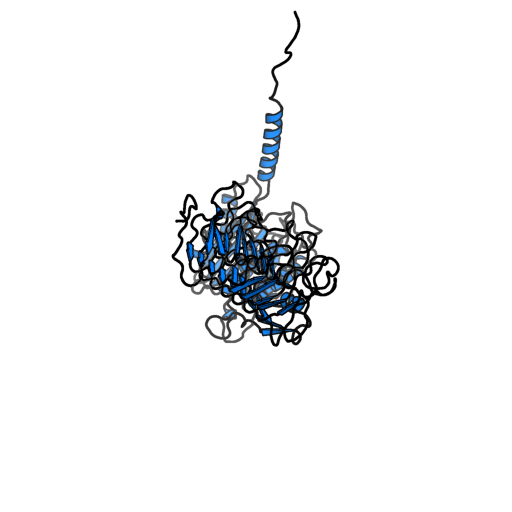GLU A 1 220 ? -11.635 6.521 26.079 1.00 95.88 220 GLU A CA 1
ATOM 1675 C C . GLU A 1 220 ? -12.044 5.032 25.990 1.00 95.88 220 GLU A C 1
ATOM 1677 O O . GLU A 1 220 ? -11.638 4.227 26.832 1.00 95.88 220 GLU A O 1
ATOM 1682 N N . ASN A 1 221 ? -12.721 4.599 24.914 1.00 96.44 221 ASN A N 1
ATOM 1683 C CA . ASN A 1 221 ? -13.005 3.172 24.693 1.00 96.44 221 ASN A CA 1
ATOM 1684 C C . ASN A 1 221 ? -11.748 2.322 24.423 1.00 96.44 221 ASN A C 1
ATOM 1686 O O . ASN A 1 221 ? -11.776 1.114 24.668 1.00 96.44 221 ASN A O 1
ATOM 1690 N N . GLY A 1 222 ? -10.635 2.918 23.984 1.00 95.56 222 GLY A N 1
ATOM 1691 C CA . GLY A 1 222 ? -9.343 2.233 23.931 1.00 95.56 222 GLY A CA 1
ATOM 1692 C C . GLY A 1 222 ? -8.802 1.925 25.331 1.00 95.56 222 GLY A C 1
ATOM 1693 O O . GLY A 1 222 ? -8.365 0.803 25.591 1.00 95.56 222 GLY A O 1
ATOM 1694 N N . HIS A 1 223 ? -8.927 2.858 26.279 1.00 95.38 223 HIS A N 1
ATOM 1695 C CA . HIS A 1 223 ? -8.618 2.603 27.693 1.00 95.38 223 HIS A CA 1
ATOM 1696 C C . HIS A 1 223 ? -9.580 1.605 28.347 1.00 95.38 223 HIS A C 1
ATOM 1698 O O . HIS A 1 223 ? -9.140 0.766 29.139 1.00 95.38 223 HIS A O 1
ATOM 1704 N N . ALA A 1 224 ? -10.867 1.632 27.987 1.00 96.62 224 ALA A N 1
ATOM 1705 C CA . ALA A 1 224 ? -11.832 0.624 28.427 1.00 96.62 224 ALA A CA 1
ATOM 1706 C C . ALA A 1 224 ? -11.482 -0.780 27.895 1.00 96.62 224 ALA A C 1
ATOM 1708 O O . ALA A 1 224 ? -11.725 -1.781 28.567 1.00 96.62 224 ALA A O 1
ATOM 1709 N N . ALA A 1 225 ? -10.835 -0.860 26.728 1.00 95.19 225 ALA A N 1
ATOM 1710 C CA . ALA A 1 225 ? -10.244 -2.087 26.206 1.00 95.19 225 ALA A CA 1
ATOM 1711 C C . ALA A 1 225 ? -8.903 -2.467 26.873 1.00 95.19 225 ALA A C 1
ATOM 1713 O O . ALA A 1 225 ? -8.370 -3.530 26.576 1.00 95.19 225 ALA A O 1
ATOM 1714 N N . GLY A 1 226 ? -8.341 -1.654 27.771 1.00 90.19 226 GLY A N 1
ATOM 1715 C CA . GLY A 1 226 ? -7.043 -1.906 28.411 1.00 90.19 226 GLY A CA 1
ATOM 1716 C C . GLY A 1 226 ? -5.825 -1.401 27.628 1.00 90.19 226 GLY A C 1
ATOM 1717 O O . GLY A 1 226 ? -4.695 -1.717 28.003 1.00 90.19 226 GLY A O 1
ATOM 1718 N N . LEU A 1 227 ? -6.022 -0.611 26.564 1.00 91.12 227 LEU A N 1
ATOM 1719 C CA . LEU A 1 227 ? -4.921 0.024 25.841 1.00 91.12 227 LEU A CA 1
ATOM 1720 C C . LEU A 1 227 ? -4.321 1.197 26.620 1.00 91.12 227 LEU A C 1
ATOM 1722 O O . LEU A 1 227 ? -4.984 1.901 27.389 1.00 91.12 227 LEU A O 1
ATOM 1726 N N . CYS A 1 228 ? -3.041 1.421 26.353 1.00 84.62 228 CYS A N 1
ATOM 1727 C CA . CYS A 1 228 ? -2.280 2.555 26.845 1.00 84.62 228 CYS A CA 1
ATOM 1728 C C . CYS A 1 228 ? -2.116 3.626 25.761 1.00 84.62 228 CYS A C 1
ATOM 1730 O O . CYS A 1 228 ? -2.410 3.391 24.590 1.00 84.62 228 CYS A O 1
ATOM 1732 N N . HIS A 1 229 ? -1.606 4.796 26.147 1.00 86.75 229 HIS A N 1
ATOM 1733 C CA . HIS A 1 229 ? -1.285 5.849 25.188 1.00 86.75 229 HIS A CA 1
ATOM 1734 C C . HIS A 1 229 ? -0.230 5.405 24.166 1.00 86.75 229 HIS A C 1
ATOM 1736 O O . HIS A 1 229 ? 0.781 4.794 24.523 1.00 86.75 229 HIS A O 1
ATOM 1742 N N . SER A 1 230 ? -0.451 5.770 22.905 1.00 84.19 230 SER A N 1
ATOM 1743 C CA . SER A 1 230 ? 0.478 5.542 21.800 1.00 84.19 230 SER A CA 1
ATOM 1744 C C . SER A 1 230 ? 1.459 6.713 21.639 1.00 84.19 230 SER A C 1
ATOM 1746 O O . SER A 1 230 ? 1.075 7.868 21.841 1.00 84.19 230 SER A O 1
ATOM 1748 N N . PRO A 1 231 ? 2.722 6.464 21.242 1.00 81.50 231 PRO A N 1
ATOM 1749 C CA . PRO A 1 231 ? 3.645 7.515 20.824 1.00 81.50 231 PRO A CA 1
ATOM 1750 C C . PRO A 1 231 ? 3.434 7.986 19.370 1.00 81.50 231 PRO A C 1
ATOM 1752 O O . PRO A 1 231 ? 4.063 8.970 18.980 1.00 81.50 231 PRO A O 1
ATOM 1755 N N . ASP A 1 232 ? 2.614 7.306 18.555 1.00 80.75 232 ASP A N 1
ATOM 1756 C CA . ASP A 1 232 ? 2.338 7.709 17.167 1.00 80.75 232 ASP A CA 1
ATOM 1757 C C . ASP A 1 232 ? 1.350 8.894 17.144 1.00 80.75 232 ASP A C 1
ATOM 1759 O O . ASP A 1 232 ? 0.209 8.720 17.566 1.00 80.75 232 ASP A O 1
ATOM 1763 N N . PRO A 1 233 ? 1.723 10.083 16.625 1.00 84.12 233 PRO A N 1
ATOM 1764 C CA . PRO A 1 233 ? 0.832 11.247 16.552 1.00 84.12 233 PRO A CA 1
ATOM 1765 C C . PRO A 1 233 ? -0.379 11.074 15.623 1.00 84.12 233 PRO A C 1
ATOM 1767 O O . PRO A 1 233 ? -1.223 11.964 15.571 1.00 84.12 233 PRO A O 1
ATOM 1770 N N . ASN A 1 234 ? -0.461 9.973 14.870 1.00 83.62 234 ASN A N 1
ATOM 1771 C CA . ASN A 1 234 ? -1.623 9.623 14.052 1.00 83.62 234 ASN A CA 1
ATOM 1772 C C . ASN A 1 234 ? -2.564 8.627 14.748 1.00 83.62 234 ASN A C 1
ATOM 1774 O O . ASN A 1 234 ? -3.615 8.327 14.189 1.00 83.62 234 ASN A O 1
ATOM 1778 N N . ALA A 1 235 ? -2.185 8.072 15.904 1.00 85.69 235 ALA A N 1
ATOM 1779 C CA . ALA A 1 235 ? -2.994 7.114 16.648 1.00 85.69 235 ALA A CA 1
ATOM 1780 C C . ALA A 1 235 ? -4.126 7.808 17.407 1.00 85.69 235 ALA A C 1
ATOM 1782 O O . ALA A 1 235 ? -3.953 8.899 17.948 1.00 85.69 235 ALA A O 1
ATOM 1783 N N . VAL A 1 236 ? -5.280 7.151 17.507 1.00 91.38 236 VAL A N 1
ATOM 1784 C CA . VAL A 1 236 ? -6.370 7.626 18.366 1.00 91.38 236 VAL A CA 1
ATOM 1785 C C . VAL A 1 236 ? -5.919 7.625 19.821 1.00 91.38 236 VAL A C 1
ATOM 1787 O O . VAL A 1 236 ? -6.208 8.579 20.536 1.00 91.38 236 VAL A O 1
ATOM 1790 N N . MET A 1 237 ? -5.125 6.634 20.239 1.00 92.06 237 MET A N 1
ATOM 1791 C CA . MET A 1 237 ? -4.515 6.584 21.570 1.00 92.06 237 MET A CA 1
ATOM 1792 C C . MET A 1 237 ? -3.376 7.604 21.787 1.00 92.06 237 MET A C 1
ATOM 1794 O O . MET A 1 237 ? -2.703 7.546 22.818 1.00 92.06 237 MET A O 1
ATOM 1798 N N . TYR A 1 238 ? -3.119 8.540 20.865 1.00 88.50 238 TYR A N 1
ATOM 1799 C CA . TYR A 1 238 ? -2.122 9.595 21.072 1.00 88.50 238 TYR A CA 1
ATOM 1800 C C . TYR A 1 238 ? -2.560 10.577 22.183 1.00 88.50 238 TYR A C 1
ATOM 1802 O O . TYR A 1 238 ? -3.676 11.098 22.130 1.00 88.50 238 TYR A O 1
ATOM 1810 N N . PRO A 1 239 ? -1.707 10.888 23.180 1.00 82.44 239 PRO A N 1
ATOM 1811 C CA . PRO A 1 239 ? -2.090 11.625 24.390 1.00 82.44 239 PRO A CA 1
ATOM 1812 C C . PRO A 1 239 ? -2.167 13.158 24.220 1.00 82.44 239 PRO A C 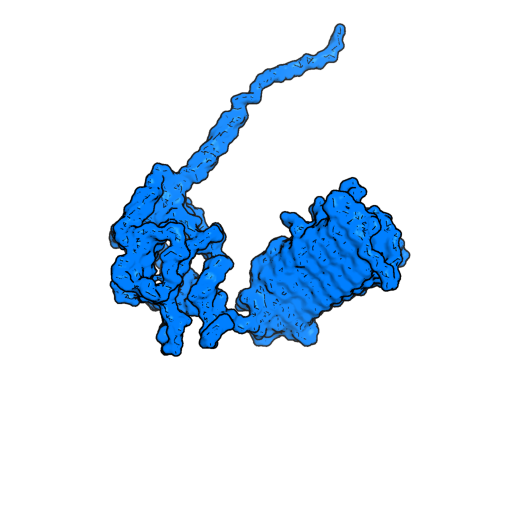1
ATOM 1814 O O . PRO A 1 239 ? -1.820 13.894 25.150 1.00 82.44 239 PRO A O 1
ATOM 1817 N N . ALA A 1 240 ? -2.578 13.665 23.051 1.00 80.38 240 ALA A N 1
ATOM 1818 C CA . ALA A 1 240 ? -2.793 15.099 22.830 1.00 80.38 240 ALA A CA 1
ATOM 1819 C C . ALA A 1 240 ? -3.725 15.408 21.639 1.00 80.38 240 ALA A C 1
ATOM 1821 O O . ALA A 1 240 ? -3.346 15.230 20.481 1.00 80.38 240 ALA A O 1
ATOM 1822 N N . PHE A 1 241 ? -4.901 15.986 21.911 1.00 83.12 241 PHE A N 1
ATOM 1823 C CA . PHE A 1 241 ? -5.779 16.603 20.904 1.00 83.12 241 PHE A CA 1
ATOM 1824 C C . PHE A 1 241 ? -6.574 17.786 21.479 1.00 83.12 241 PHE A C 1
ATOM 1826 O O . PHE A 1 241 ? -7.054 17.727 22.606 1.00 83.12 241 PHE A O 1
ATOM 1833 N N . GLY A 1 242 ? -6.716 18.878 20.725 1.00 84.75 242 GLY A N 1
ATOM 1834 C CA . GLY A 1 242 ? -7.380 20.107 21.190 1.00 84.75 242 GLY A CA 1
ATOM 1835 C C . GLY A 1 242 ? -8.866 20.228 20.808 1.00 84.75 242 GLY A C 1
ATOM 1836 O O . GLY A 1 242 ? -9.372 19.424 20.022 1.00 84.75 242 GLY A O 1
ATOM 1837 N N . PRO A 1 243 ? -9.563 21.263 21.314 1.00 88.19 243 PRO A N 1
ATOM 1838 C CA . PRO A 1 243 ? -10.882 21.649 20.822 1.00 88.19 243 PRO A CA 1
ATOM 1839 C C . PRO A 1 243 ? -10.772 22.242 19.409 1.00 88.19 243 PRO A C 1
ATOM 1841 O O . PRO A 1 243 ? -9.699 22.662 18.974 1.00 88.19 243 PRO A O 1
ATOM 1844 N N . GLY A 1 244 ? -11.884 22.293 18.673 1.00 84.81 244 GLY A N 1
ATOM 1845 C CA . GLY A 1 244 ? -11.892 22.814 17.302 1.00 84.81 244 GLY A CA 1
ATOM 1846 C C . GLY A 1 244 ? -11.221 21.904 16.265 1.00 84.81 244 GLY A C 1
ATOM 1847 O O . GLY A 1 244 ? -10.968 22.346 15.144 1.00 84.81 244 GLY A O 1
ATOM 1848 N N . VAL A 1 245 ? -10.974 20.638 16.610 1.00 84.75 245 VAL A N 1
ATOM 1849 C CA . VAL A 1 245 ? -10.440 19.597 15.720 1.00 84.75 245 VAL A CA 1
ATOM 1850 C C . VAL A 1 245 ? -11.514 18.532 15.489 1.00 84.75 245 VAL A C 1
ATOM 1852 O O . VAL A 1 245 ? -12.192 18.129 16.429 1.00 84.75 245 VAL A O 1
ATOM 1855 N N . ILE A 1 246 ? -11.664 18.074 14.243 1.00 87.25 246 ILE A N 1
ATOM 1856 C CA . ILE A 1 246 ? -12.461 16.885 13.902 1.00 87.25 246 ILE A CA 1
ATOM 1857 C C . ILE A 1 246 ? -11.542 15.667 14.004 1.00 87.25 246 ILE A C 1
ATOM 1859 O O . ILE A 1 246 ? -10.463 15.661 13.406 1.00 87.25 246 ILE A O 1
ATOM 1863 N N . GLY A 1 247 ? -11.966 14.649 14.744 1.00 77.38 247 GLY A N 1
ATOM 1864 C CA . GLY A 1 247 ? -11.192 13.433 14.951 1.00 77.38 247 GLY A CA 1
ATOM 1865 C C . GLY A 1 247 ? -11.107 12.529 13.724 1.00 77.38 247 GLY A C 1
ATOM 1866 O O . GLY A 1 247 ? -11.947 12.571 12.823 1.00 77.38 247 GLY A O 1
ATOM 1867 N N . HIS A 1 248 ? -10.111 11.645 13.719 1.00 83.19 248 HIS A N 1
ATOM 1868 C CA . HIS A 1 248 ? -10.003 10.556 12.746 1.00 83.19 248 HIS A CA 1
ATOM 1869 C C . HIS A 1 248 ? -10.539 9.226 13.312 1.00 83.19 248 HIS A C 1
ATOM 1871 O O . HIS A 1 248 ? -11.160 9.176 14.378 1.00 83.19 248 HIS A O 1
ATOM 1877 N N . GLY A 1 249 ? -10.393 8.155 12.533 1.00 84.56 249 GLY A N 1
ATOM 1878 C CA . GLY A 1 249 ? -10.596 6.777 12.983 1.00 84.56 249 GLY A CA 1
ATOM 1879 C C . GLY A 1 249 ? -9.298 6.129 13.465 1.00 84.56 249 GLY A C 1
ATOM 1880 O O . GLY A 1 249 ? -8.256 6.787 13.502 1.00 84.56 249 GLY A O 1
ATOM 1881 N N . LEU A 1 250 ? -9.369 4.842 13.797 1.00 80.00 250 LEU A N 1
ATOM 1882 C CA . LEU A 1 250 ? -8.240 4.041 14.276 1.00 80.00 250 LEU A CA 1
ATOM 1883 C C . LEU A 1 250 ? -7.080 4.015 13.269 1.00 80.00 250 LEU A C 1
ATOM 1885 O O . LEU A 1 250 ? -7.262 3.763 12.073 1.00 80.00 250 LEU A O 1
ATOM 1889 N N . ALA A 1 251 ? -5.870 4.223 13.775 1.00 78.12 251 ALA A N 1
ATOM 1890 C CA . ALA A 1 251 ? -4.629 4.116 13.027 1.00 78.12 251 ALA A CA 1
ATOM 1891 C C . ALA A 1 251 ? -4.091 2.673 13.021 1.00 78.12 251 ALA A C 1
ATOM 1893 O O . ALA A 1 251 ? -4.570 1.814 13.768 1.00 78.12 251 ALA A O 1
ATOM 1894 N N . PRO A 1 252 ? -3.063 2.377 12.200 1.00 80.75 252 PRO A N 1
ATOM 1895 C CA . PRO A 1 252 ? -2.375 1.090 12.236 1.00 80.75 252 PRO A CA 1
ATOM 1896 C C . PRO A 1 252 ? -1.866 0.701 13.628 1.00 80.75 252 PRO A C 1
ATOM 1898 O O . PRO A 1 252 ? -2.000 -0.462 13.988 1.00 80.75 252 PRO A O 1
ATOM 1901 N N . ASP A 1 253 ? -1.352 1.652 14.416 1.00 78.00 253 ASP A N 1
ATOM 1902 C CA . ASP A 1 253 ? -0.853 1.383 15.771 1.00 78.00 253 ASP A CA 1
ATOM 1903 C C . ASP A 1 253 ? -1.978 0.972 16.738 1.00 78.00 253 ASP A C 1
ATOM 1905 O O . ASP A 1 253 ? -1.867 -0.066 17.387 1.00 78.00 253 ASP A O 1
ATOM 1909 N N . ASP A 1 254 ? -3.106 1.698 16.756 1.00 86.25 254 ASP A N 1
ATOM 1910 C CA . ASP A 1 254 ? -4.282 1.341 17.568 1.00 86.25 254 ASP A CA 1
ATOM 1911 C C . ASP A 1 254 ? -4.780 -0.079 17.236 1.00 86.25 254 ASP A C 1
ATOM 1913 O O . ASP A 1 254 ? -5.081 -0.887 18.119 1.00 86.25 254 ASP A O 1
ATOM 1917 N N . MET A 1 255 ? -4.837 -0.401 15.937 1.00 81.75 255 MET A N 1
ATOM 1918 C CA . MET A 1 255 ? -5.256 -1.712 15.446 1.00 81.75 255 MET A CA 1
ATOM 1919 C C . MET A 1 255 ? -4.255 -2.817 15.804 1.00 81.75 255 MET A C 1
ATOM 1921 O O . MET A 1 255 ? -4.673 -3.885 16.252 1.00 81.75 255 MET A O 1
ATOM 1925 N N . ASP A 1 256 ? -2.951 -2.592 15.635 1.00 75.81 256 ASP A N 1
ATOM 1926 C CA . ASP A 1 256 ? -1.922 -3.586 15.954 1.00 75.81 256 ASP A CA 1
ATOM 1927 C C . ASP A 1 256 ? -1.822 -3.827 17.475 1.00 75.81 256 ASP A C 1
ATOM 1929 O O . ASP A 1 256 ? -1.692 -4.983 17.891 1.00 75.81 256 ASP A O 1
ATOM 1933 N N . GLN A 1 257 ? -1.984 -2.795 18.317 1.00 78.75 257 GLN A N 1
ATOM 1934 C CA . GLN A 1 257 ? -2.087 -2.949 19.776 1.00 78.75 257 GLN A CA 1
ATOM 1935 C C . GLN A 1 257 ? -3.331 -3.756 20.183 1.00 78.75 257 GLN A C 1
ATOM 1937 O O . GLN A 1 257 ? -3.238 -4.680 20.992 1.00 78.75 257 GLN A O 1
ATOM 1942 N N . MET A 1 258 ? -4.488 -3.471 19.582 1.00 82.81 258 MET A N 1
ATOM 1943 C CA . MET A 1 258 ? -5.738 -4.198 19.828 1.00 82.81 258 MET A CA 1
ATOM 1944 C C . MET A 1 258 ? -5.653 -5.678 19.398 1.00 82.81 258 MET A C 1
ATOM 1946 O O . MET A 1 258 ? -6.148 -6.561 20.099 1.00 82.81 258 MET A O 1
ATOM 1950 N N . VAL A 1 259 ? -4.965 -5.979 18.290 1.00 78.00 259 VAL A N 1
ATOM 1951 C CA . VAL A 1 259 ? -4.682 -7.357 17.835 1.00 78.00 259 VAL A CA 1
ATOM 1952 C C . VAL A 1 259 ? -3.666 -8.071 18.731 1.00 78.00 259 VAL A C 1
ATOM 1954 O O . VAL A 1 259 ? -3.774 -9.283 18.928 1.00 78.00 259 VAL A O 1
ATOM 1957 N N . TRP A 1 260 ? -2.679 -7.349 19.265 1.00 79.62 260 TRP A N 1
ATOM 1958 C CA . TRP A 1 260 ? -1.725 -7.886 20.237 1.00 79.62 260 TRP A CA 1
ATOM 1959 C C . TRP A 1 260 ? -2.407 -8.232 21.564 1.00 79.62 260 TRP A C 1
ATOM 1961 O O . TRP A 1 260 ? -2.134 -9.296 22.122 1.00 79.62 260 TRP A O 1
ATOM 1971 N N . LEU A 1 261 ? -3.315 -7.369 22.032 1.00 83.06 261 LEU A N 1
ATOM 1972 C CA . LEU A 1 261 ? -3.999 -7.533 23.309 1.00 83.06 261 LEU A CA 1
ATOM 1973 C C . LEU A 1 261 ? -5.125 -8.572 23.252 1.00 83.06 261 LEU A C 1
ATOM 1975 O O . LEU A 1 261 ? -5.214 -9.391 24.158 1.00 83.06 261 LEU A O 1
ATOM 1979 N N . TYR A 1 262 ? -5.934 -8.598 22.184 1.00 81.69 262 TYR A N 1
ATOM 1980 C CA . TYR A 1 262 ? -7.058 -9.532 22.012 1.00 81.69 262 TYR A CA 1
ATOM 1981 C C . TYR A 1 262 ? -6.955 -10.359 20.722 1.00 81.69 262 TYR A C 1
ATOM 1983 O O . TYR A 1 262 ? -7.802 -10.240 19.838 1.00 81.69 262 TYR A O 1
ATOM 1991 N N . PRO A 1 263 ? -5.952 -11.234 20.561 1.00 69.56 263 PRO A N 1
ATOM 1992 C CA . PRO A 1 263 ? -5.792 -12.013 19.336 1.00 69.56 263 PRO A CA 1
ATOM 1993 C C . PRO A 1 263 ? -6.944 -13.012 19.127 1.00 69.56 263 PRO A C 1
ATOM 1995 O O . PRO A 1 263 ? -7.139 -13.935 19.920 1.00 69.56 263 PRO A O 1
ATOM 1998 N N . ASN A 1 264 ? -7.670 -12.897 18.009 1.00 61.41 264 ASN A N 1
ATOM 1999 C CA . ASN A 1 264 ? -8.790 -13.787 17.683 1.00 61.41 264 ASN A CA 1
ATOM 2000 C C . ASN A 1 264 ? -8.319 -15.186 17.254 1.00 61.41 264 ASN A C 1
ATOM 2002 O O . ASN A 1 264 ? -8.031 -15.434 16.081 1.00 61.41 264 ASN A O 1
ATOM 2006 N N . ALA A 1 265 ? -8.229 -16.123 18.200 1.00 48.62 265 ALA A N 1
ATOM 2007 C CA . ALA A 1 265 ? -7.716 -17.464 17.938 1.00 48.62 265 ALA A CA 1
ATOM 2008 C C . ALA A 1 265 ? -8.698 -18.576 18.355 1.00 48.62 265 ALA A C 1
ATOM 2010 O O . ALA A 1 265 ? -8.907 -18.790 19.552 1.00 48.62 265 ALA A O 1
ATOM 2011 N N . PRO A 1 266 ? -9.212 -19.398 17.414 1.00 43.19 266 PRO A N 1
ATOM 2012 C CA . PRO A 1 266 ? -9.907 -20.633 17.758 1.00 43.19 266 PRO A CA 1
ATOM 2013 C C . PRO A 1 266 ? -8.900 -21.676 18.272 1.00 43.19 266 PRO A C 1
ATOM 2015 O O . PRO A 1 266 ? -8.411 -22.516 17.515 1.00 43.19 266 PRO A O 1
ATOM 2018 N N . GLY A 1 267 ? -8.607 -21.605 19.573 1.00 42.47 267 GLY A N 1
ATOM 2019 C CA . GLY A 1 267 ? -7.901 -22.629 20.344 1.00 42.47 267 GLY A CA 1
ATOM 2020 C C . GLY A 1 267 ? -6.373 -22.647 20.213 1.00 42.47 267 GLY A C 1
ATOM 2021 O O . GLY A 1 267 ? -5.833 -23.567 19.613 1.00 42.47 267 GLY A O 1
ATOM 2022 N N . GLN A 1 268 ? -5.707 -21.715 20.908 1.00 39.03 268 GLN A N 1
ATOM 2023 C CA . GLN A 1 268 ? -4.253 -21.644 21.169 1.00 39.03 268 GLN A CA 1
ATOM 2024 C C . GLN A 1 268 ? -3.328 -21.375 19.962 1.00 39.03 268 GLN A C 1
ATOM 2026 O O . GLN A 1 268 ? -3.292 -22.118 18.989 1.00 39.03 268 GLN A O 1
ATOM 2031 N N . ALA A 1 269 ? -2.494 -20.338 20.133 1.00 33.47 269 ALA A N 1
ATOM 2032 C CA . ALA A 1 269 ? -1.476 -19.819 19.214 1.00 33.47 269 ALA A CA 1
ATOM 2033 C C . ALA A 1 269 ? -1.980 -19.304 17.845 1.00 33.47 269 ALA A C 1
ATOM 2035 O O . ALA A 1 269 ? -2.638 -20.007 17.086 1.00 33.47 269 ALA A O 1
ATOM 2036 N N . MET A 1 270 ? -1.572 -18.070 17.515 1.00 32.78 270 MET A N 1
ATOM 2037 C CA . MET A 1 270 ? -1.548 -17.464 16.171 1.00 32.78 270 MET A CA 1
ATOM 2038 C C . MET A 1 270 ? -2.696 -17.824 15.213 1.00 32.78 270 MET A C 1
ATOM 2040 O O . MET A 1 270 ? -2.559 -18.751 14.409 1.00 32.78 270 MET A O 1
ATOM 2044 N N . ARG A 1 271 ? -3.744 -16.992 15.138 1.00 30.59 271 ARG A N 1
ATOM 2045 C CA . ARG A 1 271 ? -4.560 -16.901 13.916 1.00 30.59 271 ARG A CA 1
ATOM 2046 C C . ARG A 1 271 ? -4.921 -15.463 13.560 1.00 30.59 271 ARG A C 1
ATOM 2048 O O . ARG A 1 271 ? -5.747 -14.831 14.192 1.00 30.59 271 ARG A O 1
ATOM 2055 N N . PHE A 1 272 ? -4.372 -15.001 12.437 1.00 31.56 272 PHE A N 1
ATOM 2056 C CA . PHE A 1 272 ? -5.148 -14.136 11.551 1.00 31.56 272 PHE A CA 1
ATOM 2057 C C . PHE A 1 272 ? -6.478 -14.855 11.215 1.00 31.56 272 PHE A C 1
ATOM 2059 O O . PHE A 1 272 ? -6.454 -16.096 11.172 1.00 31.56 272 PHE A O 1
ATOM 2066 N N . PRO A 1 273 ? -7.600 -14.171 10.885 1.00 32.94 273 PRO A N 1
ATOM 2067 C CA . PRO A 1 273 ? -8.631 -14.852 10.113 1.00 32.94 273 PRO A CA 1
ATOM 2068 C C . PRO A 1 273 ? -7.890 -15.423 8.905 1.00 32.94 273 PRO A C 1
ATOM 2070 O O . PRO A 1 273 ? -7.085 -14.717 8.287 1.00 32.94 273 PRO A O 1
ATOM 2073 N N . ARG A 1 274 ? -8.003 -16.742 8.687 1.00 33.56 274 ARG A N 1
ATOM 2074 C CA . ARG A 1 274 ? -7.221 -17.414 7.640 1.00 33.56 274 ARG A CA 1
ATOM 2075 C C . ARG A 1 274 ? -7.462 -16.624 6.359 1.00 33.56 274 ARG A C 1
ATOM 2077 O O . ARG A 1 274 ? -8.639 -16.571 6.010 1.00 33.56 274 ARG A O 1
ATOM 2084 N N . PRO A 1 275 ? -6.420 -16.049 5.715 1.00 37.56 275 PRO A N 1
ATOM 2085 C CA . PRO A 1 275 ? -6.569 -15.154 4.574 1.00 37.56 275 PRO A CA 1
ATOM 2086 C C . PRO A 1 275 ? -7.670 -15.651 3.657 1.00 37.56 275 PRO A C 1
ATOM 2088 O O . PRO A 1 275 ? -7.517 -16.715 3.043 1.00 37.56 275 PRO A O 1
ATOM 2091 N N . GLN A 1 276 ? -8.819 -14.974 3.683 1.00 44.09 276 GLN A N 1
ATOM 2092 C CA . GLN A 1 276 ? -10.005 -15.563 3.091 1.00 44.09 276 GLN A CA 1
ATOM 2093 C C . GLN A 1 276 ? -9.779 -15.579 1.590 1.00 44.09 276 GLN A C 1
ATOM 2095 O O . GLN A 1 276 ? -9.366 -14.577 1.009 1.00 44.09 276 GLN A O 1
ATOM 2100 N N . ALA A 1 277 ? -10.022 -16.733 0.974 1.00 66.62 277 ALA A N 1
ATOM 2101 C CA . ALA A 1 277 ? -10.094 -16.843 -0.469 1.00 66.62 277 ALA A CA 1
ATOM 2102 C C . ALA A 1 277 ? -11.426 -16.229 -0.918 1.00 66.62 277 ALA A C 1
ATOM 2104 O O . ALA A 1 277 ? -12.419 -16.941 -1.050 1.00 66.62 277 ALA A O 1
ATOM 2105 N N . ILE A 1 278 ? -11.443 -14.908 -1.084 1.00 74.12 278 ILE A N 1
ATOM 2106 C CA . ILE A 1 278 ? -12.562 -14.170 -1.671 1.00 74.12 278 ILE A CA 1
ATOM 2107 C C . ILE A 1 278 ? -12.511 -14.402 -3.177 1.00 74.12 278 ILE A C 1
ATOM 2109 O O . ILE A 1 278 ? -11.476 -14.162 -3.799 1.00 74.12 278 ILE A O 1
ATOM 2113 N N . ARG A 1 279 ? -13.605 -14.875 -3.769 1.00 83.94 279 ARG A N 1
ATOM 2114 C CA . ARG A 1 279 ? -13.668 -15.238 -5.185 1.00 83.94 279 ARG A CA 1
ATOM 2115 C C . ARG A 1 279 ? -14.483 -14.240 -5.996 1.00 83.94 279 ARG A C 1
ATOM 2117 O O . ARG A 1 279 ? -15.519 -13.745 -5.552 1.00 83.94 279 ARG A O 1
ATOM 2124 N N . VAL A 1 280 ? -14.013 -13.962 -7.204 1.00 86.38 280 VAL A N 1
ATOM 2125 C CA . VAL A 1 280 ? -14.676 -13.093 -8.182 1.00 86.38 280 VAL A CA 1
ATOM 2126 C C . VAL A 1 280 ? -14.899 -13.923 -9.451 1.00 86.38 280 VAL A C 1
ATOM 2128 O O . VAL A 1 280 ? -13.898 -14.326 -10.047 1.00 86.38 280 VAL A O 1
ATOM 2131 N N . PRO A 1 281 ? -16.147 -14.169 -9.903 1.00 90.81 281 PRO A N 1
ATOM 2132 C CA . PRO A 1 281 ? -17.396 -13.511 -9.495 1.00 90.81 281 PRO A CA 1
ATOM 2133 C C . PRO A 1 281 ? -18.119 -14.095 -8.271 1.00 90.81 281 PRO A C 1
ATOM 2135 O O . PRO A 1 281 ? -19.101 -13.496 -7.842 1.00 90.81 281 PRO A O 1
ATOM 2138 N N . GLU A 1 282 ? -17.729 -15.269 -7.767 1.00 82.06 282 GLU A N 1
ATOM 2139 C CA . GLU A 1 282 ? -18.609 -16.128 -6.956 1.00 82.06 282 GLU A CA 1
ATOM 2140 C C . GLU A 1 282 ? -19.075 -15.485 -5.646 1.00 82.06 282 GLU A C 1
ATOM 2142 O O . GLU A 1 282 ? -20.227 -15.675 -5.257 1.00 82.06 282 GLU A O 1
ATOM 2147 N N . ASP A 1 283 ? -18.196 -14.727 -4.987 1.00 59.88 283 ASP A N 1
ATOM 2148 C CA . ASP A 1 283 ? -18.502 -14.021 -3.743 1.00 59.88 283 ASP A CA 1
ATOM 2149 C C . ASP A 1 283 ? -18.768 -12.517 -4.001 1.00 59.88 283 ASP A C 1
ATOM 2151 O O . ASP A 1 283 ? -19.570 -11.904 -3.298 1.00 59.88 283 ASP A O 1
ATOM 2155 N N . TYR A 1 284 ? -18.150 -11.922 -5.038 1.00 78.88 284 TYR A N 1
ATOM 2156 C CA . TYR A 1 284 ? -18.381 -10.531 -5.466 1.00 78.88 284 TYR A CA 1
ATOM 2157 C C . TYR A 1 284 ? -18.331 -10.361 -6.993 1.00 78.88 284 TYR A C 1
ATOM 2159 O O . TYR A 1 284 ? -17.384 -10.827 -7.624 1.00 78.88 284 TYR A O 1
ATOM 2167 N N . PRO A 1 285 ? -19.236 -9.569 -7.607 1.00 82.06 285 PRO A N 1
ATOM 2168 C CA . PRO A 1 285 ? -19.316 -9.424 -9.065 1.00 82.06 285 PRO A CA 1
ATOM 2169 C C . PRO A 1 285 ? -18.214 -8.547 -9.692 1.00 82.06 285 PRO A C 1
ATOM 2171 O O . PRO A 1 285 ? -18.186 -8.383 -10.910 1.00 82.06 285 PRO A O 1
ATOM 2174 N N . SER A 1 286 ? -17.316 -7.944 -8.902 1.00 84.50 286 SER A N 1
ATOM 2175 C CA . SER A 1 286 ? -16.163 -7.195 -9.420 1.00 84.50 286 SER A CA 1
ATOM 2176 C C . SER A 1 286 ? -14.983 -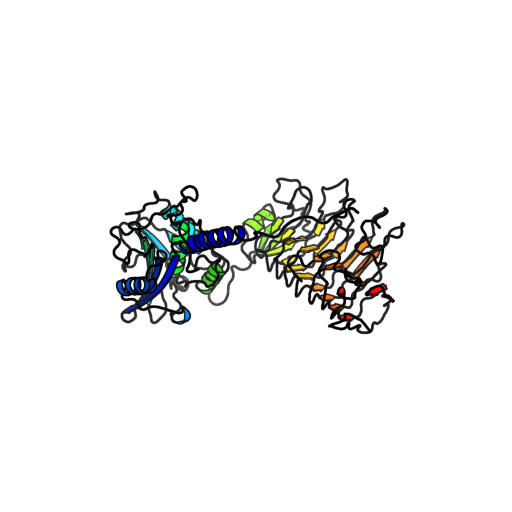7.186 -8.448 1.00 84.50 286 SER A C 1
ATOM 2178 O O . SER A 1 286 ? -15.155 -7.275 -7.230 1.00 84.50 286 SER A O 1
ATOM 2180 N N . ILE A 1 287 ? -13.772 -7.007 -8.990 1.00 88.88 287 ILE A N 1
ATOM 2181 C CA . ILE A 1 287 ? -12.532 -6.955 -8.202 1.00 88.88 287 ILE A CA 1
ATOM 2182 C C . ILE A 1 287 ? -12.537 -5.760 -7.237 1.00 88.88 287 ILE A C 1
ATOM 2184 O O . ILE A 1 287 ? -12.115 -5.903 -6.094 1.00 88.88 287 ILE A O 1
ATOM 2188 N N . GLN A 1 288 ? -13.048 -4.592 -7.647 1.00 87.38 288 GLN A N 1
ATOM 2189 C CA . GLN A 1 288 ? -13.107 -3.431 -6.752 1.00 87.38 288 GLN A CA 1
ATOM 2190 C C . GLN A 1 288 ? -14.056 -3.668 -5.570 1.00 87.38 288 GLN A C 1
ATOM 2192 O O . GLN A 1 288 ? -13.727 -3.267 -4.459 1.00 87.38 288 GLN A O 1
ATOM 2197 N N . LEU A 1 289 ? -15.200 -4.334 -5.774 1.00 77.06 289 LEU A N 1
ATOM 2198 C CA . LEU A 1 289 ? -16.097 -4.682 -4.667 1.00 77.06 289 LEU A CA 1
ATOM 2199 C C . LEU A 1 289 ? -15.445 -5.702 -3.726 1.00 77.06 289 LEU A C 1
ATOM 2201 O O . LEU A 1 289 ? -15.464 -5.489 -2.517 1.00 77.06 289 LEU A O 1
ATOM 2205 N N . ALA A 1 290 ? -14.775 -6.723 -4.271 1.00 77.12 290 ALA A N 1
ATOM 2206 C CA . ALA A 1 290 ? -13.988 -7.658 -3.471 1.00 77.12 290 ALA A CA 1
ATOM 2207 C C . ALA A 1 290 ? -12.905 -6.940 -2.642 1.00 77.12 290 ALA A C 1
ATOM 2209 O O . ALA A 1 290 ? -12.793 -7.196 -1.451 1.00 77.12 290 ALA A O 1
ATOM 2210 N N . ILE A 1 291 ? -12.155 -5.990 -3.218 1.00 82.31 291 ILE A N 1
ATOM 2211 C CA . ILE A 1 291 ? -11.146 -5.190 -2.493 1.00 82.31 291 ILE A CA 1
ATOM 2212 C C . ILE A 1 291 ? -11.785 -4.299 -1.421 1.00 82.31 291 ILE A C 1
ATOM 2214 O O . ILE A 1 291 ? -11.248 -4.180 -0.316 1.00 82.31 291 ILE A O 1
ATOM 2218 N N . ASN A 1 292 ? -12.925 -3.672 -1.722 1.00 76.00 292 ASN A N 1
ATOM 2219 C CA . ASN A 1 292 ? -13.633 -2.819 -0.771 1.00 76.00 292 ASN A CA 1
ATOM 2220 C C . ASN A 1 292 ? -14.054 -3.629 0.467 1.00 76.00 292 ASN A C 1
ATOM 2222 O O . ASN A 1 292 ? -13.809 -3.175 1.584 1.00 76.00 292 ASN A O 1
ATOM 2226 N N . SER A 1 293 ? -14.590 -4.838 0.269 1.00 65.75 293 SER A N 1
ATOM 2227 C CA . SER A 1 293 ? -15.045 -5.734 1.342 1.00 65.75 293 SER A CA 1
ATOM 2228 C C . SER A 1 293 ? -13.951 -6.596 1.992 1.00 65.75 293 SER A C 1
ATOM 2230 O O . SER A 1 293 ? -14.149 -7.050 3.115 1.00 65.75 293 SER A O 1
ATOM 2232 N N . ALA A 1 294 ? -12.810 -6.820 1.335 1.00 58.25 294 ALA A N 1
ATOM 2233 C CA . ALA A 1 294 ? -11.710 -7.628 1.867 1.00 58.25 294 ALA A CA 1
ATOM 2234 C C . ALA A 1 294 ? -11.032 -6.997 3.092 1.00 58.25 294 ALA A C 1
ATOM 2236 O O . ALA A 1 294 ? -10.965 -5.771 3.223 1.00 58.25 294 ALA A O 1
ATOM 2237 N N . GLN A 1 295 ? -10.439 -7.833 3.941 1.00 59.38 295 GLN A N 1
ATOM 2238 C CA . GLN A 1 295 ? -9.609 -7.416 5.067 1.00 59.38 295 GLN A CA 1
ATOM 2239 C C . GLN A 1 295 ? -8.113 -7.410 4.708 1.00 59.38 295 GLN A C 1
ATOM 2241 O O . GLN A 1 295 ? -7.679 -8.113 3.790 1.00 59.38 295 GLN A O 1
ATOM 2246 N N . PRO A 1 296 ? -7.268 -6.637 5.420 1.00 58.44 296 PRO A N 1
ATOM 2247 C CA . PRO A 1 296 ? -5.835 -6.617 5.151 1.00 58.44 296 PRO A CA 1
ATOM 2248 C C . PRO A 1 296 ? -5.188 -8.007 5.301 1.00 58.44 296 PRO A C 1
ATOM 2250 O O . PRO A 1 296 ? -5.214 -8.604 6.382 1.00 58.44 296 PRO A O 1
ATOM 2253 N N . ARG A 1 297 ? -4.498 -8.445 4.243 1.00 59.12 297 ARG A N 1
ATOM 2254 C CA . ARG A 1 297 ? -3.840 -9.746 3.995 1.00 59.12 297 ARG A CA 1
ATOM 2255 C C . ARG A 1 297 ? -4.735 -10.869 3.442 1.00 59.12 297 ARG A C 1
ATOM 2257 O O . ARG A 1 297 ? -4.214 -11.968 3.255 1.00 59.12 297 ARG A O 1
ATOM 2264 N N . ASP A 1 298 ? -6.004 -10.614 3.110 1.00 71.06 298 ASP A N 1
ATOM 2265 C CA . ASP A 1 298 ? -6.860 -11.588 2.406 1.00 71.06 298 ASP A CA 1
ATOM 2266 C C . ASP A 1 298 ? -6.349 -11.952 1.001 1.00 71.06 298 ASP A C 1
ATOM 2268 O O . ASP A 1 298 ? -5.538 -11.236 0.402 1.00 71.06 298 ASP A O 1
ATOM 2272 N N . VAL A 1 299 ? -6.834 -13.083 0.472 1.00 81.19 299 VAL A N 1
ATOM 2273 C CA . VAL A 1 299 ? -6.513 -13.569 -0.877 1.00 81.19 299 VAL A CA 1
ATOM 2274 C C . VAL A 1 299 ? -7.714 -13.363 -1.793 1.00 81.19 299 VAL A C 1
ATOM 2276 O O . VAL A 1 299 ? -8.709 -14.073 -1.681 1.00 81.19 299 VAL A O 1
ATOM 2279 N N . ILE A 1 300 ? -7.616 -12.453 -2.759 1.00 91.31 300 ILE A N 1
ATOM 2280 C CA . ILE A 1 300 ? -8.655 -12.316 -3.786 1.00 91.31 300 ILE A CA 1
ATOM 2281 C C . ILE A 1 300 ? -8.274 -13.198 -4.973 1.00 91.31 300 ILE A C 1
ATOM 2283 O O . ILE A 1 300 ? -7.319 -12.902 -5.695 1.00 91.31 300 ILE A O 1
ATOM 2287 N N . ARG A 1 301 ? -9.026 -14.287 -5.156 1.00 94.00 301 ARG A N 1
ATOM 2288 C CA . ARG A 1 301 ? -8.947 -15.197 -6.303 1.00 94.00 301 ARG A CA 1
ATOM 2289 C C . ARG A 1 301 ? -9.911 -14.714 -7.374 1.00 94.00 301 ARG A C 1
ATOM 2291 O O . ARG A 1 301 ? -11.123 -14.719 -7.185 1.00 94.00 301 ARG A O 1
ATOM 2298 N N . VAL A 1 302 ? -9.376 -14.268 -8.496 1.00 97.31 302 VAL A N 1
ATOM 2299 C CA . VAL A 1 302 ? -10.179 -13.788 -9.619 1.00 97.31 302 VAL A CA 1
ATOM 2300 C C . VAL A 1 302 ? -10.262 -14.906 -10.643 1.00 97.31 302 VAL A C 1
ATOM 2302 O O . VAL A 1 302 ? -9.236 -15.320 -11.170 1.00 97.31 302 VAL A O 1
ATOM 2305 N N . GLY A 1 303 ? -11.464 -15.401 -10.916 1.00 94.50 303 GLY A N 1
ATOM 2306 C CA . GLY A 1 303 ? -11.706 -16.478 -11.866 1.00 94.50 303 GLY A CA 1
ATOM 2307 C C . GLY A 1 303 ? -11.471 -16.080 -13.332 1.00 94.50 303 GLY A C 1
ATOM 2308 O O . GLY A 1 303 ? -11.260 -14.902 -13.658 1.00 94.50 303 GLY A O 1
ATOM 2309 N N . PRO A 1 304 ? -11.535 -17.058 -14.254 1.00 96.12 304 PRO A N 1
ATOM 2310 C CA . PRO A 1 304 ? -11.376 -16.816 -15.684 1.00 96.12 304 PRO A CA 1
ATOM 2311 C C . PRO A 1 304 ? -12.426 -15.822 -16.196 1.00 96.12 304 PRO A C 1
ATOM 2313 O O . PRO A 1 304 ? -13.619 -15.964 -15.939 1.00 96.12 304 PRO A O 1
ATOM 2316 N N . GLY A 1 305 ? -11.987 -14.813 -16.947 1.00 94.69 305 GLY A N 1
ATOM 2317 C CA . GLY A 1 305 ? -12.872 -13.762 -17.447 1.00 94.69 305 GLY A CA 1
ATOM 2318 C C . GLY A 1 305 ? -12.123 -12.508 -17.887 1.00 94.69 305 GLY A C 1
ATOM 2319 O O . GLY A 1 305 ? -10.894 -12.445 -17.812 1.00 94.69 305 GLY A O 1
ATOM 2320 N N . ARG A 1 306 ? -12.879 -11.505 -18.348 1.00 94.19 306 ARG A N 1
ATOM 2321 C CA . ARG A 1 306 ? -12.380 -10.154 -18.644 1.00 94.19 306 ARG A CA 1
ATOM 2322 C C . ARG A 1 306 ? -12.887 -9.205 -17.562 1.00 94.19 306 ARG A C 1
ATOM 2324 O O . ARG A 1 306 ? -14.091 -8.999 -17.446 1.00 94.19 306 ARG A O 1
ATOM 2331 N N . TRP A 1 307 ? -11.969 -8.645 -16.787 1.00 93.75 307 TRP A N 1
ATOM 2332 C CA . TRP A 1 307 ? -12.254 -7.887 -15.573 1.00 93.75 307 TRP A CA 1
ATOM 2333 C C . TRP A 1 307 ? -11.747 -6.457 -15.670 1.00 93.75 307 TRP A C 1
ATOM 2335 O O . TRP A 1 307 ? -10.690 -6.189 -16.239 1.00 93.75 307 TRP A O 1
ATOM 2345 N N . CYS A 1 308 ? -12.478 -5.531 -15.067 1.00 90.62 308 CYS A N 1
ATOM 2346 C CA . CYS A 1 308 ? -12.003 -4.166 -14.916 1.00 90.62 308 CYS A CA 1
ATOM 2347 C C . CYS A 1 308 ? -10.865 -4.095 -13.889 1.00 90.62 308 CYS A C 1
ATOM 2349 O O . CYS A 1 308 ? -10.787 -4.905 -12.964 1.00 90.62 308 CYS A O 1
ATOM 2351 N N . GLY A 1 309 ? -9.987 -3.107 -14.062 1.00 88.81 309 GLY A N 1
ATOM 2352 C CA . GLY A 1 309 ? -8.948 -2.779 -13.088 1.00 88.81 309 GLY A CA 1
ATOM 2353 C C . GLY A 1 309 ? -9.491 -2.356 -11.714 1.00 88.81 309 GLY A C 1
ATOM 2354 O O . GLY A 1 309 ? -10.691 -2.183 -11.538 1.00 88.81 309 GLY A O 1
ATOM 2355 N N . ALA A 1 310 ? -8.618 -2.139 -10.734 1.00 91.88 310 ALA A N 1
ATOM 2356 C CA . ALA A 1 310 ? -9.015 -1.708 -9.394 1.00 91.88 310 ALA A CA 1
ATOM 2357 C C . ALA A 1 310 ? -7.946 -0.856 -8.691 1.00 91.88 310 ALA A C 1
ATOM 2359 O O . ALA A 1 310 ? -6.751 -0.938 -8.987 1.00 91.88 310 ALA A O 1
ATOM 2360 N N . ARG A 1 311 ? -8.384 -0.048 -7.724 1.00 91.19 311 ARG A N 1
ATOM 2361 C CA . ARG A 1 311 ? -7.528 0.622 -6.742 1.00 91.19 311 ARG A CA 1
ATOM 2362 C C . ARG A 1 311 ? -7.409 -0.266 -5.506 1.00 91.19 311 ARG A C 1
ATOM 2364 O O . ARG A 1 311 ? -8.414 -0.582 -4.870 1.00 91.19 311 ARG A O 1
ATOM 2371 N N . VAL A 1 312 ? -6.181 -0.651 -5.185 1.00 90.50 312 VAL A N 1
ATOM 2372 C CA . VAL A 1 312 ? -5.810 -1.453 -4.022 1.00 90.50 312 VAL A CA 1
ATOM 2373 C C . VAL A 1 312 ? -5.431 -0.495 -2.895 1.00 90.50 312 VAL A C 1
ATOM 2375 O O . VAL A 1 312 ? -4.409 0.184 -2.973 1.00 90.50 312 VAL A O 1
ATOM 2378 N N . THR A 1 313 ? -6.278 -0.419 -1.868 1.00 84.12 313 THR A N 1
ATOM 2379 C CA . THR A 1 313 ? -6.184 0.561 -0.767 1.00 84.12 313 THR A CA 1
ATOM 2380 C C . THR A 1 313 ? -5.675 -0.024 0.553 1.00 84.12 313 THR A C 1
ATOM 2382 O O . THR A 1 313 ? -5.446 0.716 1.503 1.00 84.12 313 THR A O 1
ATOM 2385 N N . LYS A 1 314 ? -5.504 -1.347 0.620 1.00 71.75 314 LYS A N 1
ATOM 2386 C CA . LYS A 1 314 ? -5.106 -2.127 1.800 1.00 71.75 314 LYS A CA 1
ATOM 2387 C C . LYS A 1 314 ? -4.227 -3.303 1.362 1.00 71.75 314 LYS A C 1
ATOM 2389 O O . LYS A 1 314 ? -4.338 -3.740 0.218 1.00 71.75 314 LYS A O 1
ATOM 2394 N N . THR A 1 315 ? -3.363 -3.814 2.240 1.00 75.88 315 THR A N 1
ATOM 2395 C CA . THR A 1 315 ? -2.488 -4.967 1.952 1.00 75.88 315 THR A CA 1
ATOM 2396 C C . THR A 1 315 ? -3.308 -6.175 1.488 1.00 75.88 315 THR A C 1
ATOM 2398 O O . THR A 1 315 ? -4.173 -6.613 2.240 1.00 75.88 315 THR A O 1
ATOM 2401 N N . LEU A 1 316 ? -3.053 -6.752 0.311 1.00 80.06 316 LEU A N 1
ATOM 2402 C CA . LEU A 1 316 ? -3.798 -7.917 -0.205 1.00 80.06 316 LEU A CA 1
ATOM 2403 C C . LEU A 1 316 ? -2.911 -8.898 -0.982 1.00 80.06 316 LEU A C 1
ATOM 2405 O O . LEU A 1 316 ? -1.824 -8.552 -1.433 1.00 80.06 316 LEU A O 1
ATOM 2409 N N . ASN A 1 317 ? -3.400 -10.123 -1.174 1.00 83.38 317 ASN A N 1
ATOM 2410 C CA . ASN A 1 317 ? -2.821 -11.104 -2.089 1.00 83.38 317 ASN A CA 1
ATOM 2411 C C . ASN A 1 317 ? -3.772 -11.304 -3.276 1.00 83.38 317 ASN A C 1
ATOM 2413 O O . ASN A 1 317 ? -4.765 -12.022 -3.172 1.00 83.38 317 ASN A O 1
ATOM 2417 N N . LEU A 1 318 ? -3.498 -10.655 -4.405 1.00 96.38 318 LEU A N 1
ATOM 2418 C CA . LEU A 1 318 ? -4.312 -10.779 -5.614 1.00 96.38 318 LEU A CA 1
ATOM 2419 C C . LEU A 1 318 ? -3.785 -11.939 -6.472 1.00 96.38 318 LEU A C 1
ATOM 2421 O O . LEU A 1 318 ? -2.606 -11.962 -6.838 1.00 96.38 318 LEU A O 1
ATOM 2425 N N . VAL A 1 319 ? -4.660 -12.885 -6.817 1.00 97.50 319 VAL A N 1
ATOM 2426 C CA . VAL A 1 319 ? -4.327 -14.082 -7.604 1.00 97.50 319 VAL A CA 1
ATOM 2427 C C . VAL A 1 319 ? -5.312 -14.239 -8.761 1.00 97.50 319 VAL A C 1
ATOM 2429 O O . VAL A 1 319 ? -6.513 -14.386 -8.542 1.00 97.50 319 VAL A O 1
ATOM 2432 N N . GLY A 1 320 ? -4.808 -14.224 -9.993 1.00 97.06 320 GLY A N 1
ATOM 2433 C CA . GLY A 1 320 ? -5.582 -14.568 -11.184 1.00 97.06 320 GLY A CA 1
ATOM 2434 C C . GLY A 1 320 ? -5.645 -16.082 -11.394 1.00 97.06 320 GLY A C 1
ATOM 2435 O O . GLY A 1 320 ? -4.623 -16.756 -11.420 1.00 97.06 320 GLY A O 1
ATOM 2436 N N . GLU A 1 321 ? -6.837 -16.635 -11.580 1.00 91.56 321 GLU A N 1
ATOM 2437 C CA . GLU A 1 321 ? -7.063 -18.059 -11.829 1.00 91.56 321 GLU A CA 1
ATOM 2438 C C . GLU A 1 321 ? -7.639 -18.278 -13.234 1.00 91.56 321 GLU A C 1
ATOM 2440 O O . GLU A 1 321 ? -8.345 -17.434 -13.785 1.00 91.56 321 GLU A O 1
ATOM 2445 N N . GLY A 1 322 ? -7.297 -19.406 -13.863 1.00 87.12 322 GLY A N 1
ATOM 2446 C CA . GLY A 1 322 ? -7.868 -19.824 -15.153 1.00 87.12 322 GLY A CA 1
ATOM 2447 C C . GLY A 1 322 ? -7.642 -18.886 -16.353 1.00 87.12 322 GLY A C 1
ATOM 2448 O O . GLY A 1 322 ? -8.238 -19.115 -17.401 1.00 87.12 322 GLY A O 1
ATOM 2449 N N . GLY A 1 323 ? -6.805 -17.849 -16.233 1.00 87.69 323 GLY A N 1
ATOM 2450 C CA . GLY A 1 323 ? -6.616 -16.825 -17.271 1.00 87.69 323 GLY A CA 1
ATOM 2451 C C . GLY A 1 323 ? -7.385 -15.518 -17.035 1.00 87.69 323 GLY A C 1
ATOM 2452 O O . GLY A 1 323 ? -7.723 -14.829 -18.000 1.00 87.69 323 GLY A O 1
ATOM 2453 N N . ALA A 1 324 ? -7.668 -15.162 -15.777 1.00 97.75 324 ALA A N 1
ATOM 2454 C CA . ALA A 1 324 ? -8.202 -13.855 -15.391 1.00 97.75 324 ALA A CA 1
ATOM 2455 C C . ALA A 1 324 ? -7.466 -12.694 -16.089 1.00 97.75 324 ALA A C 1
ATOM 2457 O O . ALA A 1 324 ? -6.283 -12.437 -15.846 1.00 97.75 324 ALA A O 1
ATOM 2458 N N . THR A 1 325 ? -8.182 -11.997 -16.974 1.00 98.19 325 THR A N 1
ATOM 2459 C CA . THR A 1 325 ? -7.630 -10.958 -17.848 1.00 98.19 325 THR A CA 1
ATOM 2460 C C . THR A 1 325 ? -8.141 -9.584 -17.429 1.00 98.19 325 THR A C 1
ATOM 2462 O O . THR A 1 325 ? -9.336 -9.316 -17.513 1.00 98.19 325 THR A O 1
ATOM 2465 N N . ILE A 1 326 ? -7.247 -8.694 -17.005 1.00 97.00 326 ILE A N 1
ATOM 2466 C CA . ILE A 1 326 ? -7.557 -7.307 -16.650 1.00 97.00 326 ILE A CA 1
ATOM 2467 C C . ILE A 1 326 ? -7.569 -6.444 -17.917 1.00 97.00 326 ILE A C 1
ATOM 2469 O O . ILE A 1 326 ? -6.640 -6.509 -18.724 1.00 97.00 326 ILE A O 1
ATOM 2473 N N . ILE A 1 327 ? -8.619 -5.636 -18.087 1.00 93.88 327 ILE A N 1
ATOM 2474 C CA . ILE A 1 327 ? -8.916 -4.877 -19.310 1.00 93.88 327 ILE A CA 1
ATOM 2475 C C . ILE A 1 327 ? -9.249 -3.403 -19.026 1.00 93.88 327 ILE A C 1
ATOM 2477 O O . ILE A 1 327 ? -9.615 -3.016 -17.913 1.00 93.88 327 ILE A O 1
ATOM 2481 N N . GLY A 1 328 ? -9.169 -2.566 -20.063 1.00 88.00 328 GLY A N 1
ATOM 2482 C CA . GLY A 1 328 ? -9.584 -1.164 -20.007 1.00 88.00 328 GLY A CA 1
ATOM 2483 C C . GLY A 1 328 ? -11.103 -0.982 -20.119 1.00 88.00 328 GLY A C 1
ATOM 2484 O O . GLY A 1 328 ? -11.622 -0.728 -21.202 1.00 88.00 328 GLY A O 1
ATOM 2485 N N . CYS A 1 329 ? -11.830 -1.058 -19.003 1.00 82.50 329 CYS A N 1
ATOM 2486 C CA . CYS A 1 329 ? -13.280 -0.805 -18.993 1.00 82.50 329 CYS A CA 1
ATOM 2487 C C . CYS A 1 329 ? -13.661 0.678 -19.255 1.00 82.50 329 CYS A C 1
ATOM 2489 O O . CYS A 1 329 ? -12.792 1.559 -19.221 1.00 82.50 329 CYS A O 1
ATOM 2491 N N . PRO A 1 330 ? -14.942 0.971 -19.562 1.00 72.12 330 PRO A N 1
ATOM 2492 C CA . PRO A 1 330 ? -15.462 2.337 -19.688 1.00 72.12 330 PRO A CA 1
ATOM 2493 C C . PRO A 1 330 ? -15.536 3.094 -18.344 1.00 72.12 330 PRO A C 1
ATOM 2495 O O . PRO A 1 330 ? -15.558 2.462 -17.287 1.00 72.12 330 PRO A O 1
ATOM 2498 N N . PRO A 1 331 ? -15.635 4.440 -18.359 1.00 60.78 331 PRO A N 1
ATOM 2499 C CA . PRO A 1 331 ? -15.860 5.245 -17.156 1.00 60.78 331 PRO A CA 1
ATOM 2500 C C . PRO A 1 331 ? -17.143 4.864 -16.400 1.00 60.78 331 PRO A C 1
ATOM 2502 O O . PRO A 1 331 ? -18.146 4.501 -17.009 1.00 60.78 331 PRO A O 1
ATOM 2505 N N . GLY A 1 332 ? -17.133 5.006 -15.071 1.00 51.34 332 GLY A N 1
ATOM 2506 C CA . GLY A 1 332 ? -18.308 4.790 -14.209 1.00 51.34 332 GLY A CA 1
ATOM 2507 C C . GLY A 1 332 ? -18.569 3.334 -13.802 1.00 51.34 332 GLY A C 1
ATOM 2508 O O . GLY A 1 332 ? -19.340 3.092 -12.877 1.00 51.34 332 GLY A O 1
ATOM 2509 N N . VAL A 1 333 ? -17.890 2.368 -14.423 1.00 53.44 333 VAL A N 1
ATOM 2510 C CA . VAL A 1 333 ? -17.809 0.987 -13.926 1.00 53.44 333 VAL A CA 1
ATOM 2511 C C . VAL A 1 333 ? -16.820 0.943 -12.743 1.00 53.44 333 VAL A C 1
ATOM 2513 O O . VAL A 1 333 ? -15.878 1.741 -12.720 1.00 53.44 333 VAL A O 1
ATOM 2516 N N . PRO A 1 334 ? -16.978 0.047 -11.746 1.00 51.97 334 PRO A N 1
ATOM 2517 C CA . PRO A 1 334 ? -15.921 -0.250 -10.775 1.00 51.97 334 PRO A CA 1
ATOM 2518 C C . PRO A 1 334 ? -14.648 -0.794 -11.465 1.00 51.97 334 PRO A C 1
ATOM 2520 O O . PRO A 1 334 ? -14.467 -2.003 -11.608 1.00 51.97 334 PRO A O 1
ATOM 2523 N N . GLY A 1 335 ? -13.785 0.139 -11.892 1.00 53.44 335 GLY A N 1
ATOM 2524 C CA . GLY A 1 335 ? -12.557 -0.071 -12.669 1.00 53.44 335 GLY A CA 1
ATOM 2525 C C . GLY A 1 335 ? -12.659 0.418 -14.124 1.00 53.44 335 GLY A C 1
ATOM 2526 O O . GLY A 1 335 ? -13.732 0.290 -14.709 1.00 53.44 335 GLY A O 1
ATOM 2527 N N . PRO A 1 336 ? -11.573 0.899 -14.776 1.00 57.09 336 PRO A N 1
ATOM 2528 C CA . PRO A 1 336 ? -10.198 1.086 -14.299 1.00 57.09 336 PRO A CA 1
ATOM 2529 C C . PRO A 1 336 ? -9.987 2.428 -13.574 1.00 57.09 336 PRO A C 1
ATOM 2531 O O . PRO A 1 336 ? -10.841 3.312 -13.585 1.00 57.09 336 PRO A O 1
ATOM 2534 N N . VAL A 1 337 ? -8.805 2.631 -12.985 1.00 61.66 337 VAL A N 1
ATOM 2535 C CA . VAL A 1 337 ? -8.481 3.893 -12.295 1.00 61.66 337 VAL A CA 1
ATOM 2536 C C . VAL A 1 337 ? -8.098 4.991 -13.296 1.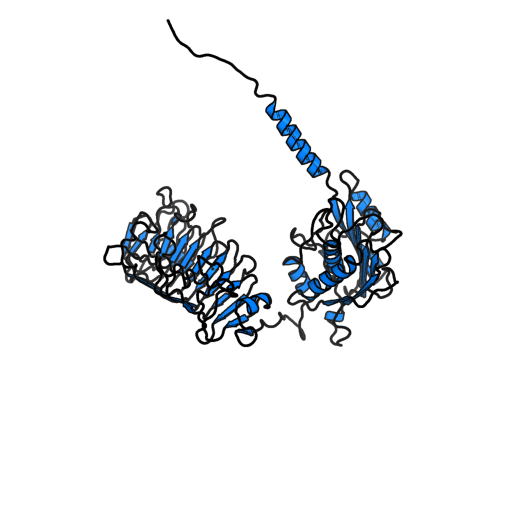00 61.66 337 VAL A C 1
ATOM 2538 O O . VAL A 1 337 ? -6.924 5.167 -13.624 1.00 61.66 337 VAL A O 1
ATOM 2541 N N . GLY A 1 338 ? -9.076 5.790 -13.721 1.00 61.59 338 GLY A N 1
ATOM 2542 C CA . GLY A 1 338 ? -8.889 7.019 -14.502 1.00 61.59 338 GLY A CA 1
ATOM 2543 C C . GLY A 1 338 ? -9.278 6.897 -15.978 1.00 61.59 338 GLY A C 1
ATOM 2544 O O . GLY A 1 338 ? -8.958 5.918 -16.646 1.00 61.59 338 GLY A O 1
ATOM 2545 N N . ASN A 1 339 ? -9.947 7.937 -16.484 1.00 66.94 339 ASN A N 1
ATOM 2546 C CA . ASN A 1 339 ? -10.660 7.890 -17.766 1.00 66.94 339 ASN A CA 1
ATOM 2547 C C . ASN A 1 339 ? -9.746 8.055 -18.993 1.00 66.94 339 ASN A C 1
ATOM 2549 O O . ASN A 1 339 ? -9.974 7.408 -20.007 1.00 66.94 339 ASN A O 1
ATOM 2553 N N . ALA A 1 340 ? -8.714 8.905 -18.907 1.00 72.62 340 ALA A N 1
ATOM 2554 C CA . ALA A 1 340 ? -7.777 9.157 -20.012 1.00 72.62 340 ALA A CA 1
ATOM 2555 C C . ALA A 1 340 ? -6.589 8.174 -20.046 1.00 72.62 340 ALA A C 1
ATOM 2557 O O . ALA A 1 340 ? -6.020 7.915 -21.101 1.00 72.62 340 ALA A O 1
ATOM 2558 N N . VAL A 1 341 ? -6.216 7.625 -18.885 1.00 85.12 341 VAL A N 1
ATOM 2559 C CA . VAL A 1 341 ? -5.111 6.670 -18.715 1.00 85.12 341 VAL A CA 1
ATOM 2560 C C . VAL A 1 341 ? -5.669 5.463 -17.974 1.00 85.12 341 VAL A C 1
ATOM 2562 O O . VAL A 1 341 ? -5.664 5.422 -16.740 1.00 85.12 341 VAL A O 1
ATOM 2565 N N . LYS A 1 342 ? -6.193 4.495 -18.733 1.00 90.44 342 LYS A N 1
ATOM 2566 C CA . LYS A 1 342 ? -6.777 3.272 -18.178 1.00 90.44 342 LYS A CA 1
ATOM 2567 C C . LYS A 1 342 ? -5.680 2.409 -17.548 1.00 90.44 342 LYS A C 1
ATOM 2569 O O . LYS A 1 342 ? -4.723 2.015 -18.219 1.00 90.44 342 LYS A O 1
ATOM 2574 N N . ARG A 1 343 ? -5.819 2.132 -16.251 1.00 92.25 343 ARG A N 1
ATOM 2575 C CA . ARG A 1 343 ? -4.859 1.385 -15.420 1.00 92.25 343 ARG A CA 1
ATOM 2576 C C . ARG A 1 343 ? -5.499 0.117 -14.866 1.00 92.25 343 ARG A C 1
ATOM 2578 O O . ARG A 1 343 ? -6.627 0.190 -14.383 1.00 92.25 343 ARG A O 1
ATOM 2585 N N . GLY A 1 344 ? -4.776 -1.003 -14.925 1.00 95.19 344 GLY A N 1
ATOM 2586 C CA . GLY A 1 344 ? -5.195 -2.286 -14.362 1.00 95.19 344 GLY A CA 1
ATOM 2587 C C . GLY A 1 344 ? -5.260 -2.209 -12.840 1.00 95.19 344 GLY A C 1
ATOM 2588 O O . GLY A 1 344 ? -6.310 -1.887 -12.299 1.00 95.19 344 GLY A O 1
ATOM 2589 N N . PHE A 1 345 ? -4.157 -2.434 -12.130 1.00 96.44 345 PHE A N 1
ATOM 2590 C CA . PHE A 1 345 ? -4.123 -2.198 -10.680 1.00 96.44 345 PHE A CA 1
ATOM 2591 C C . PHE A 1 345 ? -3.357 -0.928 -10.321 1.00 96.44 345 PHE A C 1
ATOM 2593 O O . PHE A 1 345 ? -2.270 -0.685 -10.841 1.00 96.44 345 PHE A O 1
ATOM 2600 N N . VAL A 1 346 ? -3.925 -0.124 -9.419 1.00 95.25 346 VAL A N 1
ATOM 2601 C CA . VAL A 1 346 ? -3.230 0.993 -8.763 1.00 95.25 346 VAL A CA 1
ATOM 2602 C C . VAL A 1 346 ? -3.071 0.658 -7.289 1.00 95.25 346 VAL A C 1
ATOM 2604 O O . VAL A 1 346 ? -4.075 0.489 -6.605 1.00 95.25 346 VAL A O 1
ATOM 2607 N N . VAL A 1 347 ? -1.831 0.531 -6.820 1.00 95.69 347 VAL A N 1
ATOM 2608 C CA . VAL A 1 347 ? -1.497 0.139 -5.444 1.00 95.69 347 VAL A CA 1
ATOM 2609 C C . VAL A 1 347 ? -1.098 1.374 -4.647 1.00 95.69 347 VAL A C 1
ATOM 2611 O O . VAL A 1 347 ? -0.076 1.995 -4.943 1.00 95.69 347 VAL A O 1
ATOM 2614 N N . ASP A 1 348 ? -1.911 1.726 -3.655 1.00 90.75 348 ASP A N 1
ATOM 2615 C CA . ASP A 1 348 ? -1.697 2.913 -2.827 1.00 90.75 348 ASP A CA 1
ATOM 2616 C C . ASP A 1 348 ? -0.703 2.652 -1.681 1.00 90.75 348 ASP A C 1
ATOM 2618 O O . ASP A 1 348 ? -0.418 1.506 -1.335 1.00 90.75 348 ASP A O 1
ATOM 2622 N N . ALA A 1 349 ? -0.184 3.710 -1.047 1.00 84.00 349 ALA A N 1
ATOM 2623 C CA . ALA A 1 349 ? 0.778 3.593 0.058 1.00 84.00 349 ALA A CA 1
ATOM 2624 C C . ALA A 1 349 ? 0.257 2.728 1.228 1.00 84.00 349 ALA A C 1
ATOM 2626 O O . ALA A 1 349 ? 0.977 1.870 1.745 1.00 84.00 349 ALA A O 1
ATOM 2627 N N . ALA A 1 350 ? -1.028 2.877 1.572 1.00 75.19 350 ALA A N 1
ATOM 2628 C CA . ALA A 1 350 ? -1.729 2.063 2.572 1.00 75.19 350 ALA A CA 1
ATOM 2629 C C . ALA A 1 350 ? -1.878 0.574 2.177 1.00 75.19 350 ALA A C 1
ATOM 2631 O O . ALA A 1 350 ? -2.164 -0.273 3.021 1.00 75.19 350 ALA A O 1
ATOM 2632 N N . ALA A 1 351 ? -1.632 0.225 0.909 1.00 79.12 351 ALA A N 1
ATOM 2633 C CA . ALA A 1 351 ? -1.591 -1.149 0.414 1.00 79.12 351 ALA A CA 1
ATOM 2634 C C . ALA A 1 351 ? -0.179 -1.764 0.403 1.00 79.12 351 ALA A C 1
ATOM 2636 O O . ALA A 1 351 ? 0.044 -2.787 -0.253 1.00 79.12 351 ALA A O 1
ATOM 2637 N N . SER A 1 352 ? 0.772 -1.180 1.139 1.00 78.88 352 SER A N 1
ATOM 2638 C CA . SER A 1 352 ? 2.106 -1.757 1.351 1.00 78.88 352 SER A CA 1
ATOM 2639 C C . SER A 1 352 ? 2.029 -3.227 1.798 1.00 78.88 352 SER A C 1
ATOM 2641 O O . SER A 1 352 ? 1.145 -3.610 2.566 1.00 78.88 352 SER A O 1
ATOM 2643 N N . GLY A 1 353 ? 2.942 -4.071 1.312 1.00 64.00 353 GLY A N 1
ATOM 2644 C CA . GLY A 1 353 ? 2.927 -5.523 1.548 1.00 64.00 353 GLY A CA 1
ATOM 2645 C C . GLY A 1 353 ? 2.076 -6.341 0.566 1.00 64.00 353 GLY A C 1
ATOM 2646 O O . GLY A 1 353 ? 1.936 -7.547 0.758 1.00 64.00 353 GLY A O 1
ATOM 2647 N N . THR A 1 354 ? 1.453 -5.714 -0.439 1.00 82.38 354 THR A N 1
ATOM 2648 C CA . THR A 1 354 ? 0.569 -6.407 -1.395 1.00 82.38 354 THR A CA 1
ATOM 2649 C C . THR A 1 354 ? 1.346 -7.298 -2.367 1.00 82.38 354 THR A C 1
ATOM 2651 O O . THR A 1 354 ? 2.348 -6.870 -2.946 1.00 82.38 354 THR A O 1
ATOM 2654 N N . SER A 1 355 ? 0.835 -8.509 -2.614 1.00 86.25 355 SER A N 1
ATOM 2655 C CA . SER A 1 355 ? 1.275 -9.362 -3.722 1.00 86.25 355 SER A CA 1
ATOM 2656 C C . SER A 1 355 ? 0.246 -9.422 -4.859 1.00 86.25 355 SER A C 1
ATOM 2658 O O . SER A 1 355 ? -0.963 -9.386 -4.626 1.00 86.25 355 SER A O 1
ATOM 2660 N N . ILE A 1 356 ? 0.723 -9.489 -6.105 1.00 98.44 356 ILE A N 1
ATOM 2661 C CA . ILE A 1 356 ? -0.105 -9.559 -7.318 1.00 98.44 356 ILE A CA 1
ATOM 2662 C C . ILE A 1 356 ? 0.484 -10.607 -8.259 1.00 98.44 356 ILE A C 1
ATOM 2664 O O . ILE A 1 356 ? 1.628 -10.468 -8.709 1.00 98.44 356 ILE A O 1
ATOM 2668 N N . SER A 1 357 ? -0.290 -11.647 -8.574 1.00 97.94 357 SER A N 1
ATOM 2669 C CA . SER A 1 357 ? 0.198 -12.777 -9.368 1.00 97.94 357 SER A CA 1
ATOM 2670 C C . SER A 1 357 ? -0.841 -13.441 -10.268 1.00 97.94 357 SER A C 1
ATOM 2672 O O . SER A 1 357 ? -2.039 -13.372 -10.013 1.00 97.94 357 SER A O 1
ATOM 2674 N N . GLN A 1 358 ? -0.356 -14.132 -11.306 1.00 97.69 358 GLN A N 1
ATOM 2675 C CA . GLN A 1 358 ? -1.138 -15.004 -12.196 1.00 97.69 358 GLN A CA 1
ATOM 2676 C C . GLN A 1 358 ? -2.227 -14.307 -13.043 1.00 97.69 358 GLN A C 1
ATOM 2678 O O . GLN A 1 358 ? -3.048 -14.973 -13.672 1.00 97.69 358 GLN A O 1
ATOM 2683 N N . PHE A 1 359 ? -2.199 -12.975 -13.151 1.00 98.69 359 PHE A N 1
ATOM 2684 C CA . PHE A 1 359 ? -3.075 -12.223 -14.056 1.00 98.69 359 PHE A CA 1
ATOM 2685 C C . PHE A 1 359 ? -2.514 -12.104 -15.475 1.00 98.69 359 PHE A C 1
ATOM 2687 O O . PHE A 1 359 ? -1.297 -12.069 -15.684 1.00 98.69 359 PHE A O 1
ATOM 2694 N N . VAL A 1 360 ? -3.414 -11.934 -16.446 1.00 98.69 360 VAL A N 1
ATOM 2695 C CA . VAL A 1 360 ? -3.102 -11.351 -17.758 1.00 98.69 360 VAL A CA 1
ATOM 2696 C C . VAL A 1 360 ? -3.543 -9.884 -17.755 1.00 98.69 360 VAL A C 1
ATOM 2698 O O . VAL A 1 360 ? -4.669 -9.591 -17.374 1.00 98.69 360 VAL A O 1
ATOM 2701 N N . PHE A 1 361 ? -2.702 -8.952 -18.196 1.00 98.31 361 PHE A N 1
ATOM 2702 C CA . PHE A 1 361 ? -3.058 -7.543 -18.398 1.00 98.31 361 PHE A CA 1
ATOM 2703 C C . PHE A 1 361 ? -3.095 -7.243 -19.900 1.00 98.31 361 PHE A C 1
ATOM 2705 O O . PHE A 1 361 ? -2.081 -7.390 -20.582 1.00 98.31 361 PHE A O 1
ATOM 2712 N N . ASP A 1 362 ? -4.262 -6.842 -20.409 1.00 97.50 362 ASP A N 1
ATOM 2713 C CA . ASP A 1 362 ? -4.542 -6.676 -21.840 1.00 97.50 362 ASP A CA 1
ATOM 2714 C C . ASP A 1 362 ? -4.612 -5.187 -22.238 1.00 97.50 362 ASP A C 1
ATOM 2716 O O . ASP A 1 362 ? -5.637 -4.509 -22.123 1.00 97.50 362 ASP A O 1
ATOM 2720 N N . GLY A 1 363 ? -3.470 -4.676 -22.696 1.00 96.25 363 GLY A N 1
ATOM 2721 C CA . GLY A 1 363 ? -3.282 -3.382 -23.355 1.00 96.25 363 GLY A CA 1
ATOM 2722 C C . GLY A 1 363 ? -3.096 -3.496 -24.875 1.00 96.25 363 GLY A C 1
ATOM 2723 O O . GLY A 1 363 ? -2.579 -2.568 -25.506 1.00 96.25 363 GLY A O 1
ATOM 2724 N N . ASN A 1 364 ? -3.458 -4.629 -25.490 1.00 96.06 364 ASN A N 1
ATOM 2725 C CA . ASN A 1 364 ? -3.314 -4.815 -26.934 1.00 96.06 364 ASN A CA 1
ATOM 2726 C C . ASN A 1 364 ? -4.148 -3.801 -27.721 1.00 96.06 364 ASN A C 1
ATOM 2728 O O . ASN A 1 364 ? -5.300 -3.531 -27.398 1.00 96.06 364 ASN A O 1
ATOM 2732 N N . GLY A 1 365 ? -3.571 -3.270 -28.800 1.00 93.06 365 GLY A N 1
ATOM 2733 C CA . GLY A 1 365 ? -4.242 -2.301 -29.666 1.00 93.06 365 GLY A CA 1
ATOM 2734 C C . GLY A 1 365 ? -4.273 -0.866 -29.134 1.00 93.06 365 GLY A C 1
ATOM 2735 O O . GLY A 1 365 ? -4.870 -0.022 -29.800 1.00 93.06 365 GLY A O 1
ATOM 2736 N N . LEU A 1 366 ? -3.636 -0.573 -27.989 1.00 93.81 366 LEU A N 1
ATOM 2737 C CA . LEU A 1 366 ? -3.434 0.800 -27.521 1.00 93.81 366 LEU A CA 1
ATOM 2738 C C . LEU A 1 366 ? -2.662 1.602 -28.580 1.00 93.81 366 LEU A C 1
ATOM 2740 O O . LEU A 1 366 ? -1.622 1.156 -29.072 1.00 93.81 366 LEU A O 1
ATOM 2744 N N . SER A 1 367 ? -3.159 2.788 -28.910 1.00 92.62 367 SER A N 1
ATOM 2745 C CA . SER A 1 367 ? -2.509 3.740 -29.813 1.00 92.62 367 SER A CA 1
ATOM 2746 C C . SER A 1 367 ? -2.955 5.166 -29.490 1.00 92.62 367 SER A C 1
ATOM 2748 O O . SER A 1 367 ? -3.749 5.383 -28.573 1.00 92.62 367 SER A O 1
ATOM 2750 N N . ASP A 1 368 ? -2.483 6.154 -30.249 1.00 89.06 368 ASP A N 1
ATOM 2751 C CA . ASP A 1 368 ? -2.948 7.531 -30.069 1.00 89.06 368 ASP A CA 1
ATOM 2752 C C . ASP A 1 368 ? -4.419 7.739 -30.436 1.00 89.06 368 ASP A C 1
ATOM 2754 O O . ASP A 1 368 ? -5.084 8.581 -29.833 1.00 89.06 368 ASP A O 1
ATOM 2758 N N . VAL A 1 369 ? -4.932 6.916 -31.355 1.00 92.19 369 VAL A N 1
ATOM 2759 C CA . VAL A 1 369 ? -6.337 6.906 -31.785 1.00 92.19 369 VAL A CA 1
ATOM 2760 C C . VAL A 1 369 ? -7.190 6.004 -30.887 1.00 92.19 369 VAL A C 1
ATOM 2762 O O . VAL A 1 369 ? -8.334 6.337 -30.593 1.00 92.19 369 VAL A O 1
ATOM 2765 N N . ASN A 1 370 ? -6.646 4.872 -30.428 1.00 92.00 370 ASN A N 1
ATOM 2766 C CA . ASN A 1 370 ? -7.368 3.901 -29.609 1.00 92.00 370 ASN A CA 1
ATOM 2767 C C . ASN A 1 370 ? -6.890 3.918 -28.150 1.00 92.00 370 ASN A C 1
ATOM 2769 O O . ASN A 1 370 ? -5.874 3.313 -27.802 1.00 92.00 370 ASN A O 1
ATOM 2773 N N . ARG A 1 371 ? -7.672 4.576 -27.289 1.00 89.19 371 ARG A N 1
ATOM 2774 C CA . ARG A 1 371 ? -7.440 4.674 -25.837 1.00 89.19 371 ARG A CA 1
ATOM 2775 C C . ARG A 1 371 ? -8.274 3.685 -25.013 1.00 89.19 371 ARG A C 1
ATOM 2777 O O . ARG A 1 371 ? -8.302 3.794 -23.788 1.00 89.19 371 ARG A O 1
ATOM 2784 N N . ASP A 1 372 ? -8.961 2.737 -25.655 1.00 89.12 372 ASP A N 1
ATOM 2785 C CA . ASP A 1 372 ? -9.801 1.775 -24.939 1.00 89.12 372 ASP A CA 1
ATOM 2786 C C . ASP A 1 372 ? -9.064 0.649 -24.194 1.00 89.12 372 ASP A C 1
ATOM 2788 O O . ASP A 1 372 ? -9.547 0.267 -23.125 1.00 89.12 372 ASP A O 1
ATOM 2792 N N . PRO A 1 373 ? -7.926 0.121 -24.678 1.00 93.38 373 PRO A N 1
ATOM 2793 C CA . PRO A 1 373 ? -7.124 -0.859 -23.944 1.00 93.38 373 PRO A CA 1
ATOM 2794 C C . PRO A 1 373 ? -6.437 -0.269 -22.703 1.00 93.38 373 PRO A C 1
ATOM 2796 O O . PRO A 1 373 ? -6.435 0.943 -22.479 1.00 93.38 373 PRO A O 1
ATOM 2799 N N . LEU A 1 374 ? -5.813 -1.121 -21.882 1.00 94.06 374 LEU A N 1
ATOM 2800 C CA . LEU A 1 374 ? -4.973 -0.637 -20.784 1.00 94.06 374 LEU A CA 1
ATOM 2801 C C . LEU A 1 374 ? -3.772 0.166 -21.310 1.00 94.06 374 LEU A C 1
ATOM 2803 O O . LEU A 1 374 ? -3.000 -0.319 -22.134 1.00 94.06 374 LEU A O 1
ATOM 2807 N N . SER A 1 375 ? -3.571 1.367 -20.761 1.00 94.12 375 SER A N 1
ATOM 2808 C CA . SER A 1 375 ? -2.299 2.093 -20.868 1.00 94.12 375 SER A CA 1
ATOM 2809 C C . SER A 1 375 ? -1.259 1.483 -19.929 1.00 94.12 375 SER A C 1
ATOM 2811 O O . SER A 1 375 ? -0.107 1.316 -20.324 1.00 94.12 375 SER A O 1
ATOM 2813 N N . ARG A 1 376 ? -1.653 1.103 -18.703 1.00 95.06 376 ARG A N 1
ATOM 2814 C CA . ARG A 1 376 ? -0.722 0.544 -17.709 1.00 95.06 376 ARG A CA 1
ATOM 2815 C C . ARG A 1 376 ? -1.292 -0.700 -17.036 1.00 95.06 376 ARG A C 1
ATOM 2817 O O . ARG A 1 376 ? -2.453 -0.686 -16.625 1.00 95.06 376 ARG A O 1
ATOM 2824 N N . GLY A 1 377 ? -0.484 -1.751 -16.904 1.00 96.88 377 GLY A N 1
ATOM 2825 C CA . GLY A 1 377 ? -0.875 -2.991 -16.227 1.00 96.88 377 GLY A CA 1
ATOM 2826 C C . GLY A 1 377 ? -1.008 -2.803 -14.715 1.00 96.88 377 GLY A C 1
ATOM 2827 O O . GLY A 1 377 ? -2.117 -2.796 -14.184 1.00 96.88 377 GLY A O 1
ATOM 2828 N N . ILE A 1 378 ? 0.116 -2.597 -14.028 1.00 97.94 378 ILE A N 1
ATOM 2829 C CA . ILE A 1 378 ? 0.170 -2.305 -12.587 1.00 97.94 378 ILE A CA 1
ATOM 2830 C C . ILE A 1 378 ? 0.931 -0.994 -12.371 1.00 97.94 378 ILE A C 1
ATOM 2832 O O . ILE A 1 378 ? 1.982 -0.785 -12.970 1.00 97.94 378 ILE A O 1
ATOM 2836 N N . GLN A 1 379 ? 0.422 -0.122 -11.503 1.00 96.75 379 GLN A N 1
ATOM 2837 C CA . GLN A 1 379 ? 1.086 1.110 -11.085 1.00 96.75 379 GLN A CA 1
ATOM 2838 C C . GLN A 1 379 ? 1.075 1.226 -9.551 1.00 96.75 379 GLN A C 1
ATOM 2840 O O . GLN A 1 379 ? 0.030 1.009 -8.944 1.00 96.75 379 GLN A O 1
ATOM 2845 N N . SER A 1 380 ? 2.183 1.615 -8.915 1.00 94.81 380 SER A N 1
ATOM 2846 C CA . SER A 1 380 ? 2.174 2.004 -7.493 1.00 94.81 380 SER A CA 1
ATOM 2847 C C . SER A 1 380 ? 2.041 3.522 -7.303 1.00 94.81 380 SER A C 1
ATOM 2849 O O . SER A 1 380 ? 2.241 4.310 -8.234 1.00 94.81 380 SER A O 1
ATOM 2851 N N . THR A 1 381 ? 1.684 3.958 -6.096 1.00 90.38 381 THR A N 1
ATOM 2852 C CA . THR A 1 381 ? 1.873 5.346 -5.651 1.00 90.38 381 THR A CA 1
ATOM 2853 C C . THR A 1 381 ? 3.153 5.490 -4.834 1.00 90.38 381 THR A C 1
ATOM 2855 O O . THR A 1 381 ? 3.621 4.527 -4.226 1.00 90.38 381 THR A O 1
ATOM 2858 N N . ALA A 1 382 ? 3.651 6.726 -4.723 1.00 86.25 382 ALA A N 1
ATOM 2859 C CA . ALA A 1 382 ? 4.720 7.067 -3.786 1.00 86.25 382 ALA A CA 1
ATOM 2860 C C . ALA A 1 382 ? 4.400 6.545 -2.375 1.00 86.25 382 ALA A C 1
ATOM 2862 O O . ALA A 1 382 ? 3.293 6.749 -1.881 1.00 86.25 382 ALA A O 1
ATOM 2863 N N . GLY A 1 383 ? 5.366 5.858 -1.760 1.00 78.88 383 GLY A N 1
ATOM 2864 C CA . GLY A 1 383 ? 5.242 5.284 -0.416 1.00 78.88 383 GLY A CA 1
ATOM 2865 C C . GLY A 1 383 ? 4.637 3.876 -0.341 1.00 78.88 383 GLY A C 1
ATOM 2866 O O . GLY A 1 383 ? 4.509 3.356 0.762 1.00 78.88 383 GLY A O 1
ATOM 2867 N N . ALA A 1 384 ? 4.281 3.235 -1.461 1.00 83.19 384 ALA A N 1
ATOM 2868 C CA . ALA A 1 384 ? 3.842 1.837 -1.457 1.00 83.19 384 ALA A CA 1
ATOM 2869 C C . ALA A 1 384 ? 5.049 0.885 -1.350 1.00 83.19 384 ALA A C 1
ATOM 2871 O O . ALA A 1 384 ? 5.773 0.664 -2.319 1.00 83.19 384 ALA A O 1
ATOM 2872 N N . ASN A 1 385 ? 5.273 0.341 -0.155 1.00 79.56 385 ASN A N 1
ATOM 2873 C CA . ASN A 1 385 ? 6.441 -0.468 0.194 1.00 79.56 385 ASN A CA 1
ATOM 2874 C C . ASN A 1 385 ? 6.138 -1.978 0.161 1.00 79.56 385 ASN A C 1
ATOM 2876 O O . ASN A 1 385 ? 4.982 -2.393 0.234 1.00 79.56 385 ASN A O 1
ATOM 2880 N N . ASN A 1 386 ? 7.179 -2.816 0.167 1.00 75.31 386 ASN A N 1
ATOM 2881 C CA . ASN A 1 386 ? 7.085 -4.271 0.373 1.00 75.31 386 ASN A CA 1
ATOM 2882 C C . ASN A 1 386 ? 6.189 -4.999 -0.657 1.00 75.31 386 ASN A C 1
ATOM 2884 O O . ASN A 1 386 ? 5.469 -5.933 -0.306 1.00 75.31 386 ASN A O 1
ATOM 2888 N N . LEU A 1 387 ? 6.167 -4.547 -1.914 1.00 83.31 387 LEU A N 1
ATOM 2889 C CA . LEU A 1 387 ? 5.281 -5.098 -2.948 1.00 83.31 387 LEU A CA 1
ATOM 2890 C C . LEU A 1 387 ? 5.902 -6.312 -3.651 1.00 83.31 387 LEU A C 1
ATOM 2892 O O . LEU A 1 387 ? 7.091 -6.303 -3.954 1.00 83.31 387 LEU A O 1
ATOM 2896 N N . VAL A 1 388 ? 5.090 -7.316 -3.998 1.00 86.94 388 VAL A N 1
ATOM 2897 C CA . VAL A 1 388 ? 5.532 -8.491 -4.777 1.00 86.94 388 VAL A CA 1
ATOM 2898 C C . VAL A 1 388 ? 4.670 -8.666 -6.026 1.00 86.94 388 VAL A C 1
ATOM 2900 O O . VAL A 1 388 ? 3.564 -9.198 -5.977 1.00 86.94 388 VAL A O 1
ATOM 2903 N N . ILE A 1 389 ? 5.188 -8.243 -7.175 1.00 98.31 389 ILE A N 1
ATOM 2904 C CA . ILE A 1 389 ? 4.530 -8.345 -8.480 1.00 98.31 389 ILE A CA 1
ATOM 2905 C C . ILE A 1 389 ? 5.179 -9.494 -9.249 1.00 98.31 389 ILE A C 1
ATOM 2907 O O . ILE A 1 389 ? 6.292 -9.347 -9.761 1.00 98.31 389 ILE A O 1
ATOM 2911 N N . GLY A 1 390 ? 4.518 -10.649 -9.362 1.00 95.31 390 GLY A N 1
ATOM 2912 C CA . GLY A 1 390 ? 5.167 -11.791 -10.003 1.00 95.31 390 GLY A CA 1
ATOM 2913 C C . GLY A 1 390 ? 4.292 -12.856 -10.639 1.00 95.31 390 GLY A C 1
ATOM 2914 O O . GLY A 1 390 ? 3.156 -13.074 -10.244 1.00 95.31 390 GLY A O 1
ATOM 2915 N N . ALA A 1 391 ? 4.856 -13.556 -11.626 1.00 96.50 391 ALA A N 1
ATOM 2916 C CA . ALA A 1 391 ? 4.157 -14.553 -12.444 1.00 96.50 391 ALA A CA 1
ATOM 2917 C C . ALA A 1 391 ? 2.901 -14.024 -13.175 1.00 96.50 391 ALA A C 1
ATOM 2919 O O . ALA A 1 391 ? 1.946 -14.770 -13.380 1.00 96.50 391 ALA A O 1
ATOM 2920 N N . ASN A 1 392 ? 2.891 -12.748 -13.574 1.00 98.75 392 ASN A N 1
ATOM 2921 C CA . ASN A 1 392 ? 1.849 -12.158 -14.422 1.00 98.75 392 ASN A CA 1
ATOM 2922 C C . ASN A 1 392 ? 2.280 -12.132 -15.898 1.00 98.75 392 ASN A C 1
ATOM 2924 O O . ASN A 1 392 ? 3.471 -12.194 -16.213 1.00 98.75 392 ASN A O 1
ATOM 2928 N N . THR A 1 393 ? 1.313 -11.991 -16.806 1.00 98.69 393 THR A N 1
ATOM 2929 C CA . THR A 1 393 ? 1.546 -11.746 -18.236 1.00 98.69 393 THR A CA 1
ATOM 2930 C C . THR A 1 393 ? 1.006 -10.375 -18.632 1.00 98.69 393 THR A C 1
ATOM 2932 O O . THR A 1 393 ? -0.151 -10.070 -18.373 1.00 98.69 393 THR A O 1
ATOM 2935 N N . PHE A 1 394 ? 1.813 -9.556 -19.297 1.00 98.69 394 PHE A N 1
ATOM 2936 C CA . PHE A 1 394 ? 1.444 -8.228 -19.785 1.00 98.69 394 PHE A CA 1
ATOM 2937 C C . PHE A 1 394 ? 1.515 -8.215 -21.312 1.00 98.69 394 PHE A C 1
ATOM 2939 O O . PHE A 1 394 ? 2.547 -8.578 -21.881 1.00 98.69 394 PHE A O 1
ATOM 2946 N N . LEU A 1 395 ? 0.425 -7.814 -21.966 1.00 98.00 395 LEU A N 1
ATOM 2947 C CA . LEU A 1 395 ? 0.287 -7.791 -23.421 1.00 98.00 395 LEU A CA 1
ATOM 2948 C C . LEU A 1 395 ? -0.074 -6.375 -23.883 1.00 98.00 395 LEU A C 1
ATOM 2950 O O . LEU A 1 395 ? -1.109 -5.846 -23.487 1.00 98.00 395 LEU A O 1
ATOM 2954 N N . GLY A 1 396 ? 0.743 -5.764 -24.736 1.00 96.06 396 GLY A N 1
ATOM 2955 C CA . GLY A 1 396 ? 0.546 -4.390 -25.187 1.00 96.06 396 GLY A CA 1
ATOM 2956 C C . GLY A 1 396 ? 0.694 -3.356 -24.067 1.00 96.06 396 GLY A C 1
ATOM 2957 O O . GLY A 1 396 ? 1.370 -3.580 -23.067 1.00 96.06 396 GLY A O 1
ATOM 2958 N N . GLY A 1 397 ? 0.032 -2.213 -24.235 1.00 95.12 397 GLY A N 1
ATOM 2959 C CA . GLY A 1 397 ? 0.090 -1.098 -23.295 1.00 95.12 397 GLY A CA 1
ATOM 2960 C C . GLY A 1 397 ? 1.267 -0.141 -23.514 1.00 95.12 397 GLY A C 1
ATOM 2961 O O . GLY A 1 397 ? 2.142 -0.356 -24.355 1.00 95.12 397 GLY A O 1
ATOM 2962 N N . ALA A 1 398 ? 1.258 0.939 -22.738 1.00 95.38 398 ALA A N 1
ATOM 2963 C CA . ALA A 1 398 ? 2.339 1.913 -22.635 1.00 95.38 398 ALA A CA 1
ATOM 2964 C C . ALA A 1 398 ? 3.383 1.429 -21.607 1.00 95.38 398 ALA A C 1
ATOM 2966 O O . ALA A 1 398 ? 4.580 1.442 -21.885 1.00 95.38 398 ALA A O 1
ATOM 2967 N N . PHE A 1 399 ? 2.908 0.921 -20.457 1.00 97.12 399 PHE A N 1
ATOM 2968 C CA . PHE A 1 399 ? 3.731 0.321 -19.401 1.00 97.12 399 PHE A CA 1
ATOM 2969 C C . PHE A 1 399 ? 3.146 -1.002 -18.887 1.00 97.12 399 PHE A C 1
ATOM 2971 O O . PHE A 1 399 ? 1.947 -1.102 -18.627 1.00 97.12 399 PHE A O 1
ATOM 2978 N N . GLY A 1 400 ? 3.985 -2.015 -18.664 1.00 97.81 400 GLY A N 1
ATOM 2979 C CA . GLY A 1 400 ? 3.569 -3.241 -17.975 1.00 97.81 400 GLY A CA 1
ATOM 2980 C C . GLY A 1 400 ? 3.440 -3.006 -16.469 1.00 97.81 400 GLY A C 1
ATOM 2981 O O . GLY A 1 400 ? 2.336 -3.014 -15.920 1.00 97.81 400 GLY A O 1
ATOM 2982 N N . VAL A 1 401 ? 4.572 -2.730 -15.819 1.00 98.62 401 VAL A N 1
ATOM 2983 C CA . VAL A 1 401 ? 4.662 -2.345 -14.402 1.00 98.62 401 VAL A CA 1
ATOM 2984 C C . VAL A 1 401 ? 5.295 -0.959 -14.289 1.00 98.62 401 VAL A C 1
ATOM 2986 O O . VAL A 1 401 ? 6.350 -0.718 -14.868 1.00 98.62 401 VAL A O 1
ATOM 2989 N N . PHE A 1 402 ? 4.666 -0.059 -13.532 1.00 97.56 402 PHE A N 1
ATOM 2990 C CA . PHE A 1 402 ? 5.170 1.285 -13.244 1.00 97.56 402 PHE A CA 1
ATOM 2991 C C . PHE A 1 402 ? 5.248 1.492 -11.722 1.00 97.56 402 PHE A C 1
ATOM 2993 O O . PHE A 1 402 ? 4.255 1.820 -11.069 1.00 97.56 402 PHE A O 1
ATOM 3000 N N . VAL A 1 403 ? 6.438 1.304 -11.156 1.00 97.12 403 VAL A N 1
ATOM 3001 C CA . VAL A 1 403 ? 6.730 1.571 -9.744 1.00 97.12 403 VAL A CA 1
ATOM 3002 C C . VAL A 1 403 ? 7.084 3.049 -9.576 1.00 97.12 403 VAL A C 1
ATOM 3004 O O . VAL A 1 403 ? 7.943 3.579 -10.277 1.00 97.12 403 VAL A O 1
ATOM 3007 N N . ILE A 1 404 ? 6.389 3.728 -8.664 1.00 92.81 404 ILE A N 1
ATOM 3008 C CA . ILE A 1 404 ? 6.578 5.147 -8.355 1.00 92.81 404 ILE A CA 1
ATOM 3009 C C . ILE A 1 404 ? 6.990 5.267 -6.889 1.00 92.81 404 ILE A C 1
ATOM 3011 O O . ILE A 1 404 ? 6.147 5.440 -6.016 1.00 92.81 404 ILE A O 1
ATOM 3015 N N . GLY A 1 405 ? 8.288 5.203 -6.615 1.00 88.38 405 GLY A N 1
ATOM 3016 C CA . GLY A 1 405 ? 8.864 5.218 -5.274 1.00 88.38 405 GLY A CA 1
ATOM 3017 C C . GLY A 1 405 ? 8.435 4.021 -4.423 1.00 88.38 405 GLY A C 1
ATOM 3018 O O . GLY A 1 405 ? 8.018 2.985 -4.938 1.00 88.38 405 GLY A O 1
ATOM 3019 N N . GLY A 1 406 ? 8.519 4.201 -3.104 1.00 83.81 406 GLY A N 1
ATOM 3020 C CA . GLY A 1 406 ? 8.436 3.097 -2.149 1.00 83.81 406 GLY A CA 1
ATOM 3021 C C . GLY A 1 406 ? 9.813 2.478 -1.895 1.00 83.81 406 GLY A C 1
ATOM 3022 O O . GLY A 1 406 ? 10.828 3.004 -2.346 1.00 83.81 406 GLY A O 1
ATOM 3023 N N . ASN A 1 407 ? 9.830 1.394 -1.128 1.00 84.19 407 ASN A N 1
ATOM 3024 C CA . ASN A 1 407 ? 11.003 0.585 -0.812 1.00 84.19 407 ASN A CA 1
ATOM 3025 C C . ASN A 1 407 ? 10.621 -0.904 -0.818 1.00 84.19 407 ASN A C 1
ATOM 3027 O O . ASN A 1 407 ? 9.467 -1.256 -0.556 1.00 84.19 407 ASN A O 1
ATOM 3031 N N . ASN A 1 408 ? 11.596 -1.787 -1.046 1.00 75.00 408 ASN A N 1
ATOM 3032 C CA . ASN A 1 408 ? 11.425 -3.245 -1.080 1.00 75.00 408 ASN A CA 1
ATOM 3033 C C . ASN A 1 408 ? 10.327 -3.714 -2.063 1.00 75.00 408 ASN A C 1
ATOM 3035 O O . ASN A 1 408 ? 9.455 -4.512 -1.721 1.00 75.00 408 ASN A O 1
ATOM 3039 N N . VAL A 1 409 ? 10.337 -3.186 -3.291 1.00 88.81 409 VAL A N 1
ATOM 3040 C CA . VAL A 1 409 ? 9.460 -3.645 -4.378 1.00 88.81 409 VAL A CA 1
ATOM 3041 C C . VAL A 1 409 ? 10.149 -4.749 -5.182 1.00 88.81 409 VAL A C 1
ATOM 3043 O O . VAL A 1 409 ? 11.291 -4.606 -5.612 1.00 88.81 409 VAL A O 1
ATOM 3046 N N . GLN A 1 410 ? 9.446 -5.859 -5.397 1.00 93.25 410 GLN A N 1
ATOM 3047 C CA . GLN A 1 410 ? 9.931 -7.026 -6.130 1.00 93.25 410 GLN A CA 1
ATOM 3048 C C . GLN A 1 410 ? 9.090 -7.247 -7.390 1.00 93.25 410 GLN A C 1
ATOM 3050 O O . GLN A 1 410 ? 7.881 -7.467 -7.305 1.00 93.25 410 GLN A O 1
ATOM 3055 N N . VAL A 1 411 ? 9.724 -7.241 -8.562 1.00 98.12 411 VAL A N 1
ATOM 3056 C CA . VAL A 1 411 ? 9.097 -7.559 -9.852 1.00 98.12 411 VAL A CA 1
ATOM 3057 C C . VAL A 1 411 ? 9.735 -8.841 -10.383 1.00 98.12 411 VAL A C 1
ATOM 3059 O O . VAL A 1 411 ? 10.868 -8.813 -10.858 1.00 98.12 411 VAL A O 1
ATOM 3062 N N . THR A 1 412 ? 9.053 -9.988 -10.269 1.00 92.94 412 THR A N 1
ATOM 3063 C CA . THR A 1 412 ? 9.676 -11.312 -10.477 1.00 92.94 412 THR A CA 1
ATOM 3064 C C . THR A 1 412 ? 8.911 -12.274 -11.393 1.00 92.94 412 THR A C 1
ATOM 3066 O O . THR A 1 412 ? 7.709 -12.479 -11.242 1.00 92.94 412 THR A O 1
ATOM 3069 N N . ARG A 1 413 ? 9.611 -12.950 -12.316 1.00 96.81 413 ARG A N 1
ATOM 3070 C CA . ARG A 1 413 ? 9.057 -14.021 -13.179 1.00 96.81 413 ARG A CA 1
ATOM 3071 C C . ARG A 1 413 ? 7.831 -13.607 -14.011 1.00 96.81 413 ARG A C 1
ATOM 3073 O O . ARG A 1 413 ? 6.991 -14.448 -14.329 1.00 96.81 413 ARG A O 1
ATOM 3080 N N . ASN A 1 414 ? 7.688 -12.328 -14.348 1.00 98.75 414 ASN A N 1
ATOM 3081 C CA . ASN A 1 414 ? 6.609 -11.859 -15.218 1.00 98.75 414 ASN A CA 1
ATOM 3082 C C . ASN A 1 414 ? 6.994 -12.010 -16.700 1.00 98.75 414 ASN A C 1
ATOM 3084 O O . ASN A 1 414 ? 8.174 -11.964 -17.059 1.00 98.75 414 ASN A O 1
ATOM 3088 N N . SER A 1 415 ? 5.992 -12.162 -17.565 1.00 98.69 415 SER A N 1
ATOM 3089 C CA . SER A 1 415 ? 6.138 -12.184 -19.023 1.00 98.69 415 SER A CA 1
ATOM 3090 C C . SER A 1 415 ? 5.549 -10.913 -19.626 1.00 98.69 415 SER A C 1
ATOM 3092 O O . SER A 1 415 ? 4.434 -10.525 -19.294 1.00 98.69 415 SER A O 1
ATOM 3094 N N . PHE A 1 416 ? 6.278 -10.271 -20.528 1.00 98.69 416 PHE A N 1
ATOM 3095 C CA . PHE A 1 416 ? 5.954 -8.963 -21.085 1.00 98.69 416 PHE A CA 1
ATOM 3096 C C . PHE A 1 416 ? 6.059 -9.017 -22.615 1.00 98.69 416 PHE A C 1
ATOM 3098 O O . PHE A 1 416 ? 7.115 -9.378 -23.143 1.00 98.69 416 PHE A O 1
ATOM 3105 N N . ASN A 1 417 ? 4.997 -8.644 -23.336 1.00 97.50 417 ASN A N 1
ATOM 3106 C CA . ASN A 1 417 ? 4.971 -8.645 -24.800 1.00 97.50 417 ASN A CA 1
ATOM 3107 C C . ASN A 1 417 ? 4.326 -7.379 -25.401 1.00 97.50 417 ASN A C 1
ATOM 3109 O O . ASN A 1 417 ? 3.182 -7.076 -25.083 1.00 97.50 417 ASN A O 1
ATOM 3113 N N . GLY A 1 418 ? 5.017 -6.685 -26.315 1.00 91.88 418 GLY A N 1
ATOM 3114 C CA . GLY A 1 418 ? 4.374 -5.766 -27.275 1.00 91.88 418 GLY A CA 1
ATOM 3115 C C . GLY A 1 418 ? 4.068 -4.322 -26.834 1.00 91.88 418 GLY A C 1
ATOM 3116 O O . GLY A 1 418 ? 3.157 -3.714 -27.401 1.00 91.88 418 GLY A O 1
ATOM 3117 N N . PHE A 1 419 ? 4.791 -3.769 -25.853 1.00 92.62 419 PHE A N 1
ATOM 3118 C CA . PHE A 1 419 ? 4.647 -2.371 -25.387 1.00 92.62 419 PHE A CA 1
ATOM 3119 C C . PHE A 1 419 ? 4.961 -1.352 -26.478 1.00 92.62 419 PHE A C 1
ATOM 3121 O O . PHE A 1 419 ? 5.730 -1.631 -27.402 1.00 92.62 419 PHE A O 1
ATOM 3128 N N . ARG A 1 420 ? 4.380 -0.156 -26.344 1.00 90.69 420 ARG A N 1
ATOM 3129 C CA . ARG A 1 420 ? 4.475 0.925 -27.331 1.00 90.69 420 ARG A CA 1
ATOM 3130 C C . ARG A 1 420 ? 4.838 2.259 -26.688 1.00 90.69 420 ARG A C 1
ATOM 3132 O O . ARG A 1 420 ? 4.623 2.467 -25.496 1.00 90.69 420 ARG A O 1
ATOM 3139 N N . VAL A 1 421 ? 5.338 3.157 -27.529 1.00 91.88 421 VAL A N 1
ATOM 3140 C CA . VAL A 1 421 ? 5.447 4.596 -27.270 1.00 91.88 421 VAL A CA 1
ATOM 3141 C C . VAL A 1 421 ? 4.253 5.277 -27.933 1.00 91.88 421 VAL A C 1
ATOM 3143 O O . VAL A 1 421 ? 3.877 4.924 -29.055 1.00 91.88 421 VAL A O 1
ATOM 3146 N N . LEU A 1 422 ? 3.639 6.220 -27.230 1.00 90.75 422 LEU A N 1
ATOM 3147 C CA . LEU A 1 422 ? 2.536 7.049 -27.711 1.00 90.75 422 LEU A CA 1
ATOM 3148 C C . LEU A 1 422 ? 3.079 8.383 -28.235 1.00 90.75 422 LEU A C 1
ATOM 3150 O O . LEU A 1 422 ? 4.106 8.853 -27.759 1.00 90.75 422 LEU A O 1
ATOM 3154 N N . GLY A 1 423 ? 2.382 9.037 -29.164 1.00 87.06 423 GLY A N 1
ATOM 3155 C CA . GLY A 1 423 ? 2.797 10.302 -29.792 1.00 87.06 423 GLY A CA 1
ATOM 3156 C C . GLY A 1 423 ? 2.913 11.511 -28.851 1.00 87.06 423 GLY A C 1
ATOM 3157 O O . GLY A 1 423 ? 3.314 12.586 -29.282 1.00 87.06 423 GLY A O 1
ATOM 3158 N N . ASN A 1 424 ? 2.573 11.353 -27.569 1.00 85.50 424 ASN A N 1
ATOM 3159 C CA . ASN A 1 424 ? 2.817 12.324 -26.497 1.00 85.50 424 ASN A CA 1
ATOM 3160 C C . ASN A 1 424 ? 4.017 11.961 -25.592 1.00 85.50 424 ASN A C 1
ATOM 3162 O O . ASN A 1 424 ? 4.215 12.619 -24.573 1.00 85.50 424 ASN A O 1
ATOM 3166 N N . GLY A 1 425 ? 4.762 10.900 -25.914 1.00 85.12 425 GLY A N 1
ATOM 3167 C CA . GLY A 1 425 ? 5.892 10.389 -25.133 1.00 85.12 425 GLY A CA 1
ATOM 3168 C C . GLY A 1 425 ? 5.521 9.470 -23.960 1.00 85.12 425 GLY A C 1
ATOM 3169 O O . GLY A 1 425 ? 6.416 9.014 -23.257 1.00 85.12 425 GLY A O 1
ATOM 3170 N N . ASP A 1 426 ? 4.237 9.169 -23.717 1.00 88.81 426 ASP A N 1
ATOM 3171 C CA . ASP A 1 426 ? 3.846 8.201 -22.675 1.00 88.81 426 ASP A CA 1
ATOM 3172 C C . ASP A 1 426 ? 4.076 6.758 -23.164 1.00 88.81 426 ASP A C 1
ATOM 3174 O O . ASP A 1 426 ? 3.758 6.401 -24.302 1.00 88.81 426 ASP A O 1
ATOM 3178 N N . GLY A 1 427 ? 4.600 5.906 -22.285 1.00 91.38 427 GLY A N 1
ATOM 3179 C CA . GLY A 1 427 ? 4.931 4.512 -22.582 1.00 91.38 427 GLY A CA 1
ATOM 3180 C C . GLY A 1 427 ? 6.417 4.280 -22.800 1.00 91.38 427 GLY A C 1
ATOM 3181 O O . GLY A 1 427 ? 7.240 4.982 -22.230 1.00 91.38 427 GLY A O 1
ATOM 3182 N N . GLY A 1 428 ? 6.760 3.268 -23.597 1.00 92.00 428 GLY A N 1
ATOM 3183 C CA . GLY A 1 428 ? 8.150 2.973 -23.957 1.00 92.00 428 GLY A CA 1
ATOM 3184 C C . GLY A 1 428 ? 8.918 2.050 -23.004 1.00 92.00 428 GLY A C 1
ATOM 3185 O O . GLY A 1 428 ? 10.107 1.837 -23.235 1.00 92.00 428 GLY A O 1
ATOM 3186 N N . ALA A 1 429 ? 8.290 1.462 -21.976 1.00 96.69 429 ALA A N 1
ATOM 3187 C CA . ALA A 1 429 ? 8.960 0.493 -21.099 1.00 96.69 429 ALA A CA 1
ATOM 3188 C C . ALA A 1 429 ? 8.051 -0.662 -20.648 1.00 96.69 429 ALA A C 1
ATOM 3190 O O . ALA A 1 429 ? 6.888 -0.453 -20.311 1.00 96.69 429 ALA A O 1
ATOM 3191 N N . ALA A 1 430 ? 8.576 -1.891 -20.570 1.00 98.19 430 ALA A N 1
ATOM 3192 C CA . ALA A 1 430 ? 7.823 -3.002 -19.973 1.00 98.19 430 ALA A CA 1
ATOM 3193 C C . ALA A 1 430 ? 7.771 -2.891 -18.436 1.00 98.19 430 ALA A C 1
ATOM 3195 O O . ALA A 1 430 ? 6.709 -3.077 -17.836 1.00 98.19 430 ALA A O 1
ATOM 3196 N N . ILE A 1 431 ? 8.897 -2.532 -17.814 1.00 98.69 431 ILE A N 1
ATOM 3197 C CA . ILE A 1 431 ? 9.011 -2.163 -16.399 1.00 98.69 431 ILE A CA 1
ATOM 3198 C C . ILE A 1 431 ? 9.661 -0.780 -16.314 1.00 98.69 431 ILE A C 1
ATOM 3200 O O . ILE A 1 431 ? 10.753 -0.584 -16.842 1.00 98.69 431 ILE A O 1
ATOM 3204 N N . LEU A 1 432 ? 9.009 0.150 -15.620 1.00 98.12 432 LEU A N 1
ATOM 3205 C CA . LEU A 1 432 ? 9.565 1.441 -15.219 1.00 98.12 432 LEU A CA 1
ATOM 3206 C C . LEU A 1 432 ? 9.558 1.516 -13.688 1.00 98.12 432 LEU A C 1
ATOM 3208 O O . LEU A 1 432 ? 8.495 1.410 -13.078 1.00 98.12 432 LEU A O 1
ATOM 3212 N N . ASP A 1 433 ? 10.726 1.680 -13.076 1.00 97.88 433 ASP A N 1
ATOM 3213 C CA . ASP A 1 433 ? 10.902 1.746 -11.623 1.00 97.88 433 ASP A CA 1
ATOM 3214 C C . ASP A 1 433 ? 11.707 2.993 -11.242 1.00 97.88 433 ASP A C 1
ATOM 3216 O O . ASP A 1 433 ? 12.874 3.132 -11.614 1.00 97.88 433 ASP A O 1
ATOM 3220 N N . ILE A 1 434 ? 11.058 3.945 -10.566 1.00 95.81 434 ILE A N 1
ATOM 3221 C CA . ILE A 1 434 ? 11.642 5.259 -10.273 1.00 95.81 434 ILE A CA 1
ATOM 3222 C C . ILE A 1 434 ? 11.521 5.639 -8.797 1.00 95.81 434 ILE A C 1
ATOM 3224 O O . ILE A 1 434 ? 10.433 5.593 -8.226 1.00 95.81 434 ILE A O 1
ATOM 3228 N N . GLY A 1 435 ? 12.598 6.130 -8.186 1.00 90.25 435 GLY A N 1
ATOM 3229 C CA . GLY A 1 435 ? 12.513 6.910 -6.948 1.00 90.25 435 GLY A CA 1
ATOM 3230 C C . GLY A 1 435 ? 11.860 8.275 -7.208 1.00 90.25 435 GLY A C 1
ATOM 3231 O O . GLY A 1 435 ? 12.246 8.981 -8.136 1.00 90.25 435 GLY A O 1
ATOM 3232 N N . ARG A 1 436 ? 10.842 8.659 -6.418 1.00 79.38 436 ARG A N 1
ATOM 3233 C CA . ARG A 1 436 ? 10.088 9.925 -6.616 1.00 79.38 436 ARG A CA 1
ATOM 3234 C C . ARG A 1 436 ? 10.183 10.934 -5.467 1.00 79.38 436 ARG A C 1
ATOM 3236 O O . ARG A 1 436 ? 10.037 12.126 -5.706 1.00 79.38 436 ARG A O 1
ATOM 3243 N N . VAL A 1 437 ? 10.399 10.476 -4.235 1.00 75.31 437 VAL A N 1
ATOM 3244 C CA . VAL A 1 437 ? 10.498 11.329 -3.022 1.00 75.31 437 VAL A CA 1
ATOM 3245 C C . VAL A 1 437 ? 11.924 11.275 -2.436 1.00 75.31 437 VAL A C 1
ATOM 3247 O O . VAL A 1 437 ? 12.175 11.662 -1.304 1.00 75.31 437 VAL A O 1
ATOM 3250 N N . GLY A 1 438 ? 12.870 10.747 -3.213 1.00 88.50 438 GLY A N 1
ATOM 3251 C CA . GLY A 1 438 ? 14.208 10.341 -2.791 1.00 88.50 438 GLY A CA 1
ATOM 3252 C C . GLY A 1 438 ? 14.619 9.075 -3.544 1.00 88.50 438 GLY A C 1
ATOM 3253 O O . GLY A 1 438 ? 13.867 8.603 -4.405 1.00 88.50 438 GLY A O 1
ATOM 3254 N N . ARG A 1 439 ? 15.791 8.517 -3.215 1.00 91.81 439 ARG A N 1
ATOM 3255 C CA . ARG A 1 439 ? 16.206 7.222 -3.770 1.00 91.81 439 ARG A CA 1
ATOM 3256 C C . ARG A 1 439 ? 15.398 6.085 -3.145 1.00 91.81 439 ARG A C 1
ATOM 3258 O O . ARG A 1 439 ? 15.258 6.043 -1.925 1.00 91.81 439 ARG A O 1
ATOM 3265 N N . ALA A 1 440 ? 14.874 5.183 -3.969 1.00 89.94 440 ALA A N 1
ATOM 3266 C CA . ALA A 1 440 ? 14.173 3.986 -3.509 1.00 89.94 440 ALA A CA 1
ATOM 3267 C C . ALA A 1 440 ? 15.166 2.845 -3.226 1.00 89.94 440 ALA A C 1
ATOM 3269 O O . ALA A 1 440 ? 16.142 2.671 -3.957 1.00 89.94 440 ALA A O 1
ATOM 3270 N N . THR A 1 441 ? 14.927 2.072 -2.164 1.00 86.31 441 THR A N 1
ATOM 3271 C CA . THR A 1 441 ? 15.880 1.076 -1.637 1.00 86.31 441 THR A CA 1
ATOM 3272 C C . THR A 1 441 ? 15.313 -0.338 -1.614 1.00 86.31 441 THR A C 1
ATOM 3274 O O . THR A 1 441 ? 14.108 -0.549 -1.474 1.00 86.31 441 THR A O 1
ATOM 3277 N N . GLY A 1 442 ? 16.191 -1.337 -1.742 1.00 76.00 442 GLY A N 1
ATOM 3278 C CA . GLY A 1 442 ? 15.822 -2.756 -1.639 1.00 76.00 442 GLY A CA 1
ATOM 3279 C C . GLY A 1 442 ? 14.972 -3.287 -2.801 1.00 76.00 442 GLY A C 1
ATOM 3280 O O . GLY A 1 442 ? 14.347 -4.338 -2.671 1.00 76.00 442 GLY A O 1
ATOM 3281 N N . HIS A 1 443 ? 14.903 -2.566 -3.921 1.00 90.19 443 HIS A N 1
ATOM 3282 C CA . HIS A 1 443 ? 14.142 -2.991 -5.096 1.00 90.19 443 HIS A CA 1
ATOM 3283 C C . HIS A 1 443 ? 14.824 -4.165 -5.805 1.00 90.19 443 HIS A C 1
ATOM 3285 O O . HIS A 1 443 ? 16.054 -4.232 -5.886 1.00 90.19 443 HIS A O 1
ATOM 3291 N N . SER A 1 444 ? 14.031 -5.090 -6.349 1.00 87.69 444 SER A N 1
ATOM 3292 C CA . SER A 1 444 ? 14.550 -6.216 -7.126 1.00 87.69 444 SER A CA 1
ATOM 3293 C C . SER A 1 444 ? 13.698 -6.543 -8.350 1.00 87.69 444 SER A C 1
ATOM 3295 O O . SER A 1 444 ? 12.472 -6.618 -8.289 1.00 87.69 444 SER A O 1
ATOM 3297 N N . ILE A 1 445 ? 14.362 -6.756 -9.484 1.00 97.88 445 ILE A N 1
ATOM 3298 C CA . ILE A 1 445 ? 13.747 -7.073 -10.774 1.00 97.88 445 ILE A CA 1
ATOM 3299 C C . ILE A 1 445 ? 14.398 -8.365 -11.270 1.00 97.88 445 ILE A C 1
ATOM 3301 O O . ILE A 1 445 ? 15.552 -8.359 -11.706 1.00 97.88 445 ILE A O 1
ATOM 3305 N N . LEU A 1 446 ? 13.688 -9.488 -11.127 1.00 92.12 446 LEU A N 1
ATOM 3306 C CA . LEU A 1 446 ? 14.267 -10.837 -11.160 1.00 92.12 446 LEU A CA 1
ATOM 3307 C C . LEU A 1 446 ? 13.563 -11.779 -12.145 1.00 92.12 446 LEU A C 1
ATOM 3309 O O . LEU A 1 446 ? 12.343 -11.925 -12.110 1.00 92.12 446 LEU A O 1
ATOM 3313 N N . ASP A 1 447 ? 14.325 -12.493 -12.973 1.00 95.06 447 ASP A N 1
ATOM 3314 C CA . ASP A 1 447 ? 13.828 -13.605 -13.806 1.00 95.06 447 ASP A CA 1
ATOM 3315 C C . ASP A 1 447 ? 12.659 -13.238 -14.757 1.00 95.06 447 ASP A C 1
ATOM 3317 O O . ASP A 1 447 ? 11.893 -14.106 -15.187 1.00 95.06 447 ASP A O 1
ATOM 3321 N 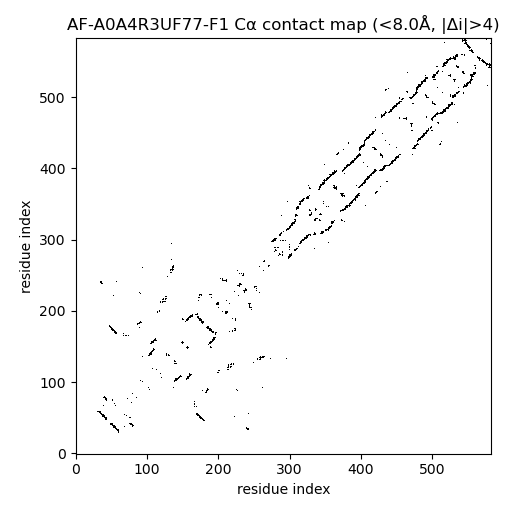N . ASN A 1 448 ? 12.470 -11.954 -15.087 1.00 98.69 448 ASN A N 1
ATOM 3322 C CA . ASN A 1 448 ? 11.401 -11.521 -15.988 1.00 98.69 448 ASN A CA 1
ATOM 3323 C C . ASN A 1 448 ? 11.771 -11.791 -17.450 1.00 98.69 448 ASN A C 1
ATOM 3325 O O . ASN A 1 448 ? 12.941 -11.733 -17.837 1.00 98.69 448 ASN A O 1
ATOM 3329 N N . ARG A 1 449 ? 10.762 -12.025 -18.292 1.00 98.75 449 ARG A N 1
ATOM 3330 C CA . ARG A 1 449 ? 10.926 -12.186 -19.739 1.00 98.75 449 ARG A CA 1
ATOM 3331 C C . ARG A 1 449 ? 10.221 -11.061 -20.484 1.00 98.75 449 ARG A C 1
ATOM 3333 O O . ARG A 1 449 ? 9.006 -10.939 -20.390 1.00 98.75 449 ARG A O 1
ATOM 3340 N N . VAL A 1 450 ? 10.964 -10.299 -21.280 1.00 98.56 450 VAL A N 1
ATOM 3341 C CA . VAL A 1 450 ? 10.435 -9.207 -22.108 1.00 98.56 450 VAL A CA 1
ATOM 3342 C C . VAL A 1 450 ? 10.714 -9.486 -23.584 1.00 98.56 450 VAL A C 1
ATOM 3344 O O . VAL A 1 450 ? 11.829 -9.854 -23.952 1.00 98.56 450 VAL A O 1
ATOM 3347 N N . SER A 1 451 ? 9.698 -9.322 -24.429 1.00 97.50 451 SER A N 1
ATOM 3348 C CA . SER A 1 451 ? 9.779 -9.500 -25.880 1.00 97.50 451 SER A CA 1
ATOM 3349 C C . SER A 1 451 ? 8.967 -8.412 -26.582 1.00 97.50 451 SER A C 1
ATOM 3351 O O . SER A 1 451 ? 7.743 -8.429 -26.521 1.00 97.50 451 SER A O 1
ATOM 3353 N N . SER A 1 452 ? 9.610 -7.470 -27.263 1.00 95.81 452 SER A N 1
ATOM 3354 C CA . SER A 1 452 ? 8.908 -6.429 -28.024 1.00 95.81 452 SER A CA 1
ATOM 3355 C C . SER A 1 452 ? 9.655 -6.046 -29.302 1.00 95.81 452 SER A C 1
ATOM 3357 O O . SER A 1 452 ? 10.747 -6.538 -29.585 1.00 95.81 452 SER A O 1
ATOM 3359 N N . SER A 1 453 ? 9.058 -5.150 -30.074 1.00 94.06 453 SER A N 1
ATOM 3360 C CA . SER A 1 453 ? 9.668 -4.474 -31.217 1.00 94.06 453 SER A CA 1
ATOM 3361 C C . SER A 1 453 ? 9.349 -2.991 -31.123 1.00 94.06 453 SER A C 1
ATOM 3363 O O . SER A 1 453 ? 8.206 -2.652 -30.800 1.00 94.06 453 SER A O 1
ATOM 3365 N N . VAL A 1 454 ? 10.306 -2.121 -31.444 1.00 92.19 454 VAL A N 1
ATOM 3366 C CA . VAL A 1 454 ? 10.022 -0.689 -31.597 1.00 92.19 454 VAL A CA 1
ATOM 3367 C C . VAL A 1 454 ? 8.915 -0.522 -32.655 1.00 92.19 454 VAL A C 1
ATOM 3369 O O . VAL A 1 454 ? 8.960 -1.213 -33.681 1.00 92.19 454 VAL A O 1
ATOM 3372 N N . PRO A 1 455 ? 7.879 0.310 -32.425 1.00 88.56 455 PRO A N 1
ATOM 3373 C CA . PRO A 1 455 ? 6.823 0.505 -33.412 1.00 88.56 455 PRO A CA 1
ATOM 3374 C C . PRO A 1 455 ? 7.358 1.057 -34.744 1.00 88.56 455 PRO A C 1
ATOM 3376 O O . PRO A 1 455 ? 8.419 1.674 -34.807 1.00 88.56 455 PRO A O 1
ATOM 3379 N N . LEU A 1 456 ? 6.605 0.843 -35.827 1.00 86.31 456 LEU A N 1
ATOM 3380 C CA . LEU A 1 456 ? 6.905 1.452 -37.124 1.00 86.31 456 LEU A CA 1
ATOM 3381 C C . LEU A 1 456 ? 6.612 2.957 -37.078 1.00 86.31 456 LEU A C 1
ATOM 3383 O O . LEU A 1 456 ? 5.494 3.349 -36.750 1.00 86.31 456 LEU A O 1
ATOM 3387 N N . GLY A 1 457 ? 7.602 3.771 -37.431 1.00 86.44 457 GLY A N 1
ATOM 3388 C CA . GLY A 1 457 ? 7.578 5.232 -37.316 1.00 86.44 457 GLY A CA 1
ATOM 3389 C C . GLY A 1 457 ? 8.949 5.745 -36.876 1.00 86.44 457 GLY A C 1
ATOM 3390 O O . GLY A 1 457 ? 9.798 4.933 -36.528 1.00 86.44 457 GLY A O 1
ATOM 3391 N N . ASP A 1 458 ? 9.180 7.050 -36.948 1.00 88.81 458 ASP A N 1
ATOM 3392 C CA . ASP A 1 458 ? 10.354 7.699 -36.347 1.00 88.81 458 ASP A CA 1
ATOM 3393 C C . ASP A 1 458 ? 10.014 8.025 -34.886 1.00 88.81 458 ASP A C 1
ATOM 3395 O O . ASP A 1 458 ? 9.002 8.688 -34.607 1.00 88.81 458 ASP A O 1
ATOM 3399 N N . TYR A 1 459 ? 10.815 7.501 -33.961 1.00 90.19 459 TYR A N 1
ATOM 3400 C CA . TYR A 1 459 ? 10.644 7.673 -32.524 1.00 90.19 459 TYR A CA 1
ATOM 3401 C C . TYR A 1 459 ? 11.888 8.267 -31.846 1.00 90.19 459 TYR A C 1
ATOM 3403 O O . TYR A 1 459 ? 11.905 8.331 -30.616 1.00 90.19 459 TYR A O 1
ATOM 3411 N N . SER A 1 460 ? 12.866 8.802 -32.589 1.00 88.44 460 SER A N 1
ATOM 3412 C CA . SER A 1 460 ? 14.111 9.326 -32.005 1.00 88.44 460 SER A CA 1
ATOM 3413 C C . SER A 1 460 ? 13.869 10.494 -31.040 1.00 88.44 460 SER A C 1
ATOM 3415 O O . SER A 1 460 ? 14.598 10.691 -30.068 1.00 88.44 460 SER A O 1
ATOM 3417 N N . TRP A 1 461 ? 12.786 11.246 -31.258 1.00 90.62 461 TRP A N 1
ATOM 3418 C CA . TRP A 1 461 ? 12.297 12.308 -30.367 1.00 90.62 461 TRP A CA 1
ATOM 3419 C C . TRP A 1 461 ? 11.820 11.804 -28.990 1.00 90.62 461 TRP A C 1
ATOM 3421 O O . TRP A 1 461 ? 11.689 12.604 -28.065 1.00 90.62 461 TRP A O 1
ATOM 3431 N N . ALA A 1 462 ? 11.545 10.504 -28.862 1.00 89.25 462 ALA A N 1
ATOM 3432 C CA . ALA A 1 462 ? 11.100 9.826 -27.648 1.00 89.25 462 ALA A CA 1
ATOM 3433 C C . ALA A 1 462 ? 12.187 8.922 -27.037 1.00 89.25 462 ALA A C 1
ATOM 3435 O O . ALA A 1 462 ? 11.873 8.097 -26.176 1.00 89.25 462 ALA A O 1
ATOM 3436 N N . SER A 1 463 ? 13.449 9.039 -27.476 1.00 90.62 463 SER A N 1
ATOM 3437 C CA . SER A 1 463 ? 14.556 8.290 -26.877 1.00 90.62 463 SER A CA 1
ATOM 3438 C C . SER A 1 463 ? 14.655 8.562 -25.374 1.00 90.62 463 SER A C 1
ATOM 3440 O O . SER A 1 463 ? 14.608 9.708 -24.924 1.00 90.62 463 SER A O 1
ATOM 3442 N N . TRP A 1 464 ? 14.845 7.500 -24.588 1.00 89.56 464 TRP A N 1
ATOM 3443 C CA . TRP A 1 464 ? 15.023 7.610 -23.140 1.00 89.56 464 TRP A CA 1
ATOM 3444 C C . TRP A 1 464 ? 16.345 8.277 -22.727 1.00 89.56 464 TRP A C 1
ATOM 3446 O O . TRP A 1 464 ? 16.490 8.646 -21.562 1.00 89.56 464 TRP A O 1
ATOM 3456 N N . VAL A 1 465 ? 17.324 8.372 -23.637 1.00 88.31 465 VAL A N 1
ATOM 3457 C CA . VAL A 1 465 ? 18.702 8.812 -23.352 1.00 88.31 465 VAL A CA 1
ATOM 3458 C C . VAL A 1 465 ? 19.294 9.620 -24.509 1.00 88.31 465 VAL A C 1
ATOM 3460 O O . VAL A 1 465 ? 18.815 9.543 -25.640 1.00 88.31 465 VAL A O 1
ATOM 3463 N N . ASN A 1 466 ? 20.380 10.352 -24.244 1.00 84.81 466 ASN A N 1
ATOM 3464 C CA . ASN A 1 466 ? 21.086 11.136 -25.265 1.00 84.81 466 ASN A CA 1
ATOM 3465 C C . ASN A 1 466 ? 22.222 10.342 -25.946 1.00 84.81 466 ASN A C 1
ATOM 3467 O O . ASN A 1 466 ? 22.673 10.701 -27.031 1.00 84.81 466 ASN A O 1
ATOM 3471 N N . GLU A 1 467 ? 22.723 9.283 -25.304 1.00 83.69 467 GLU A N 1
ATOM 3472 C CA . GLU A 1 467 ? 23.891 8.501 -25.742 1.00 83.69 467 GLU A CA 1
ATOM 3473 C C . GLU A 1 467 ? 23.593 7.416 -26.792 1.00 83.69 467 GLU A C 1
ATOM 3475 O O . GLU A 1 467 ? 24.520 6.834 -27.368 1.00 83.69 467 GLU A O 1
ATOM 3480 N N . ALA A 1 468 ? 22.314 7.127 -27.020 1.00 87.44 468 ALA A N 1
ATOM 3481 C CA . ALA A 1 468 ? 21.804 6.170 -27.991 1.00 87.44 468 ALA A CA 1
ATOM 3482 C C . ALA A 1 468 ? 20.355 6.530 -28.342 1.00 87.44 468 ALA A C 1
ATOM 3484 O O . ALA A 1 468 ? 19.628 7.056 -27.502 1.00 87.44 468 ALA A O 1
ATOM 3485 N N . ASP A 1 469 ? 19.928 6.207 -29.559 1.00 91.88 469 ASP A N 1
ATOM 3486 C CA . ASP A 1 469 ? 18.531 6.340 -29.970 1.00 91.88 469 ASP A CA 1
ATOM 3487 C C . ASP A 1 469 ? 17.731 5.109 -29.519 1.00 91.88 469 ASP A C 1
ATOM 3489 O O . ASP A 1 469 ? 17.708 4.087 -30.203 1.00 91.88 469 ASP A O 1
ATOM 3493 N N . VAL A 1 470 ? 17.155 5.167 -28.316 1.00 94.06 470 VAL A N 1
ATOM 3494 C CA . VAL A 1 470 ? 16.447 4.044 -27.685 1.00 94.06 470 VAL A CA 1
ATOM 3495 C C . VAL A 1 470 ? 15.090 4.479 -27.118 1.00 94.06 470 VAL A C 1
ATOM 3497 O O . VAL A 1 470 ? 14.967 4.706 -25.915 1.00 94.06 470 VAL A O 1
ATOM 3500 N N . PRO A 1 471 ? 14.033 4.565 -27.945 1.00 94.12 471 PRO A N 1
ATOM 3501 C CA . PRO A 1 471 ? 12.685 4.914 -27.484 1.00 94.12 471 PRO A CA 1
ATOM 3502 C C . PRO A 1 471 ? 11.943 3.762 -26.784 1.00 94.12 471 PRO A C 1
ATOM 3504 O O . PRO A 1 471 ? 10.898 3.977 -26.171 1.00 94.12 471 PRO A O 1
ATOM 3507 N N . LEU A 1 472 ? 12.447 2.521 -26.851 1.00 95.62 472 LEU A N 1
ATOM 3508 C CA . LEU A 1 472 ? 11.802 1.360 -26.227 1.00 95.62 472 LEU A CA 1
ATOM 3509 C C . LEU A 1 472 ? 12.778 0.552 -25.363 1.00 95.62 472 LEU A C 1
ATOM 3511 O O . LEU A 1 472 ? 13.793 0.036 -25.837 1.00 95.62 472 LEU A O 1
ATOM 3515 N N . ALA A 1 473 ? 12.421 0.394 -24.091 1.00 97.25 473 ALA A N 1
ATOM 3516 C CA . ALA A 1 473 ? 13.215 -0.273 -23.071 1.00 97.25 473 ALA A CA 1
ATOM 3517 C C . ALA A 1 473 ? 12.484 -1.478 -22.457 1.00 97.25 473 ALA A C 1
ATOM 3519 O O . ALA A 1 473 ? 11.254 -1.535 -22.393 1.00 97.25 473 ALA A O 1
ATOM 3520 N N . GLY A 1 474 ? 13.236 -2.472 -21.986 1.00 98.12 474 GLY A N 1
ATOM 3521 C CA . GLY A 1 474 ? 12.664 -3.590 -21.241 1.00 98.12 474 GLY A CA 1
ATOM 3522 C C . GLY A 1 474 ? 12.428 -3.201 -19.794 1.00 98.12 474 GLY A C 1
ATOM 3523 O O . GLY A 1 474 ? 11.294 -3.166 -19.323 1.00 98.12 474 GLY A O 1
ATOM 3524 N N . ILE A 1 475 ? 13.521 -2.888 -19.110 1.00 98.69 475 ILE A N 1
ATOM 3525 C CA . ILE A 1 475 ? 13.538 -2.424 -17.726 1.00 98.69 475 ILE A CA 1
ATOM 3526 C C . ILE A 1 475 ? 14.202 -1.050 -17.709 1.00 98.69 475 ILE A C 1
ATOM 3528 O O . ILE A 1 475 ? 15.323 -0.922 -18.193 1.00 98.69 475 ILE A O 1
ATOM 3532 N N . VAL A 1 476 ? 13.538 -0.051 -17.136 1.00 98.38 476 VAL A N 1
ATOM 3533 C CA . VAL A 1 476 ? 14.099 1.278 -16.867 1.00 98.38 476 VAL A CA 1
ATOM 3534 C C . VAL A 1 476 ? 14.132 1.491 -15.360 1.00 98.38 476 VAL A C 1
ATOM 3536 O O . VAL A 1 476 ? 13.098 1.347 -14.706 1.00 98.38 476 VAL A O 1
ATOM 3539 N N . VAL A 1 477 ? 15.299 1.845 -14.821 1.00 98.12 477 VAL A N 1
ATOM 3540 C CA . VAL A 1 477 ? 15.475 2.226 -13.415 1.00 98.12 477 VAL A CA 1
ATOM 3541 C C . VAL A 1 477 ? 16.018 3.648 -13.282 1.00 98.12 477 VAL A C 1
ATOM 3543 O O . VAL A 1 477 ? 16.916 4.049 -14.025 1.00 98.12 477 VAL A O 1
ATOM 3546 N N . SER A 1 478 ? 15.477 4.405 -12.326 1.00 96.44 478 SER A N 1
ATOM 3547 C CA . SER A 1 478 ? 15.952 5.749 -11.980 1.00 96.44 478 SER A CA 1
ATOM 3548 C C . SER A 1 478 ? 15.849 6.007 -10.479 1.00 96.44 478 SER A C 1
ATOM 3550 O O . SER A 1 478 ? 14.906 5.546 -9.840 1.00 96.44 478 SER A O 1
ATOM 3552 N N . ALA A 1 479 ? 16.790 6.759 -9.905 1.00 96.06 479 ALA A N 1
ATOM 3553 C CA . ALA A 1 479 ? 16.812 7.092 -8.481 1.00 96.06 479 ALA A CA 1
ATOM 3554 C C . ALA A 1 479 ? 16.627 5.870 -7.553 1.00 96.06 479 ALA A C 1
ATOM 3556 O O . ALA A 1 479 ? 15.822 5.900 -6.624 1.00 96.06 479 ALA A O 1
ATOM 3557 N N . LEU A 1 480 ? 17.360 4.784 -7.802 1.00 95.12 480 LEU A N 1
ATOM 3558 C CA . LEU A 1 480 ? 17.485 3.667 -6.857 1.00 95.12 480 LEU A CA 1
ATOM 3559 C C . LEU A 1 480 ? 18.804 3.753 -6.080 1.00 95.12 480 LEU A C 1
ATOM 3561 O O . LEU A 1 480 ? 19.784 4.322 -6.561 1.00 95.12 480 LEU A O 1
ATOM 3565 N N . ASP A 1 481 ? 18.822 3.146 -4.899 1.00 92.44 481 ASP A N 1
ATOM 3566 C CA . ASP A 1 481 ? 20.017 2.857 -4.109 1.00 92.44 481 ASP A CA 1
ATOM 3567 C C . ASP A 1 481 ? 19.967 1.380 -3.675 1.00 92.44 481 ASP A C 1
ATOM 3569 O O . ASP A 1 481 ? 19.043 0.949 -2.978 1.00 92.44 481 ASP A O 1
ATOM 3573 N N . GLY A 1 482 ? 20.906 0.567 -4.168 1.00 88.19 482 GLY A N 1
ATOM 3574 C CA . GLY A 1 482 ? 20.969 -0.868 -3.857 1.00 88.19 482 GLY A CA 1
ATOM 3575 C C . GLY A 1 482 ? 20.039 -1.766 -4.689 1.00 88.19 482 GLY A C 1
ATOM 3576 O O . GLY A 1 482 ? 19.692 -2.862 -4.250 1.00 88.19 482 GLY A O 1
ATOM 3577 N N . GLY A 1 483 ? 19.593 -1.319 -5.869 1.00 88.12 483 GLY A N 1
ATOM 3578 C CA . GLY A 1 483 ? 18.671 -2.078 -6.729 1.00 88.12 483 GLY A CA 1
ATOM 3579 C C . GLY A 1 483 ? 19.293 -3.341 -7.352 1.00 88.12 483 GLY A C 1
ATOM 3580 O O . GLY A 1 483 ? 20.360 -3.277 -7.966 1.00 88.12 483 GLY A O 1
ATOM 3581 N N . LEU A 1 484 ? 18.610 -4.488 -7.249 1.00 91.25 484 LEU A N 1
ATOM 3582 C CA . LEU A 1 484 ? 19.055 -5.784 -7.786 1.00 91.25 484 LEU A CA 1
ATOM 3583 C C . LEU A 1 484 ? 18.314 -6.155 -9.081 1.00 91.25 484 LEU A C 1
ATOM 3585 O O . LEU A 1 484 ? 17.143 -6.524 -9.054 1.00 91.25 484 LEU A O 1
ATOM 3589 N N . LEU A 1 485 ? 19.005 -6.138 -10.220 1.00 97.25 485 LEU A N 1
ATOM 3590 C CA . LEU A 1 485 ? 18.448 -6.503 -11.526 1.00 97.25 485 LEU A CA 1
ATOM 3591 C C . LEU A 1 485 ? 19.113 -7.798 -12.006 1.00 97.25 485 LEU A C 1
ATOM 3593 O O . LEU A 1 485 ? 20.245 -7.753 -12.494 1.00 97.25 485 LEU A O 1
ATOM 3597 N N . SER A 1 486 ? 18.449 -8.952 -11.864 1.00 95.25 486 SER A N 1
ATOM 3598 C CA . SER A 1 486 ? 19.087 -10.257 -12.108 1.00 95.25 486 SER A CA 1
ATOM 3599 C C . SER A 1 486 ? 18.297 -11.248 -12.965 1.00 95.25 486 SER A C 1
ATOM 3601 O O . SER A 1 486 ? 17.076 -11.335 -12.872 1.00 95.25 486 SER A O 1
ATOM 3603 N N . ASN A 1 487 ? 19.013 -12.035 -13.777 1.00 95.31 487 ASN A N 1
ATOM 3604 C CA . ASN A 1 487 ? 18.493 -13.149 -14.591 1.00 95.31 487 ASN A CA 1
ATOM 3605 C C . ASN A 1 487 ? 17.348 -12.795 -15.570 1.00 95.31 487 ASN A C 1
ATOM 3607 O O . ASN A 1 487 ? 16.675 -13.688 -16.091 1.00 95.31 487 ASN A O 1
ATOM 3611 N N . ASN A 1 488 ? 17.098 -11.514 -15.851 1.00 98.38 488 ASN A N 1
ATOM 3612 C CA . ASN A 1 488 ? 16.042 -11.108 -16.777 1.00 98.38 488 ASN A CA 1
ATOM 3613 C C . ASN A 1 488 ? 16.449 -11.428 -18.219 1.00 98.38 488 ASN A C 1
ATOM 3615 O O . ASN A 1 488 ? 17.600 -11.226 -18.611 1.00 98.38 488 ASN A O 1
ATOM 3619 N N . LYS A 1 489 ? 15.498 -11.878 -19.039 1.00 98.56 489 LYS A N 1
ATOM 3620 C CA . LYS A 1 489 ? 15.699 -12.130 -20.470 1.00 98.56 489 LYS A CA 1
ATOM 3621 C C . LYS A 1 489 ? 14.909 -11.127 -21.297 1.00 98.56 489 LYS A C 1
ATOM 3623 O O . LYS A 1 489 ? 13.681 -11.190 -21.323 1.00 98.56 489 LYS A O 1
ATOM 3628 N N . VAL A 1 490 ? 15.605 -10.242 -22.003 1.00 98.38 490 VAL A N 1
ATOM 3629 C CA . VAL A 1 490 ? 14.995 -9.139 -22.752 1.00 98.38 490 VAL A CA 1
ATOM 3630 C C . VAL A 1 490 ? 15.385 -9.178 -24.228 1.00 98.38 490 VAL A C 1
ATOM 3632 O O . VAL A 1 490 ? 16.557 -9.285 -24.591 1.00 98.38 490 VAL A O 1
ATOM 3635 N N . SER A 1 491 ? 14.379 -9.056 -25.088 1.00 97.94 491 SER A N 1
ATOM 3636 C CA . SER A 1 491 ? 14.536 -8.881 -26.527 1.00 97.94 491 SER A CA 1
ATOM 3637 C C . SER A 1 491 ? 13.656 -7.729 -26.993 1.00 97.94 491 SER A C 1
ATOM 3639 O O . SER A 1 491 ? 12.432 -7.815 -26.895 1.00 97.94 491 SER A O 1
ATOM 3641 N N . ILE A 1 492 ? 14.275 -6.656 -27.479 1.00 96.94 492 ILE A N 1
ATOM 3642 C CA . ILE A 1 492 ? 13.588 -5.529 -28.105 1.00 96.94 492 ILE A CA 1
ATOM 3643 C C . ILE A 1 492 ? 14.211 -5.279 -29.471 1.00 96.94 492 ILE A C 1
ATOM 3645 O O . ILE A 1 492 ? 15.309 -4.733 -29.591 1.00 96.94 492 ILE A O 1
ATOM 3649 N N . THR A 1 493 ? 13.498 -5.715 -30.504 1.00 95.31 493 THR A N 1
ATOM 3650 C CA . THR A 1 493 ? 13.923 -5.572 -31.895 1.00 95.31 493 THR A CA 1
ATOM 3651 C C . THR A 1 493 ? 13.801 -4.111 -32.325 1.00 95.31 493 THR A C 1
ATOM 3653 O O . THR A 1 493 ? 12.741 -3.509 -32.147 1.00 95.31 493 THR A O 1
ATOM 3656 N N . ALA A 1 494 ? 14.866 -3.559 -32.908 1.00 94.12 494 ALA A N 1
ATOM 3657 C CA . ALA A 1 494 ? 14.846 -2.248 -33.557 1.00 94.12 494 ALA A CA 1
ATOM 3658 C C . ALA A 1 494 ? 13.838 -2.214 -34.722 1.00 94.12 494 ALA A C 1
ATOM 3660 O O . ALA A 1 494 ? 13.524 -3.259 -35.304 1.00 94.12 494 ALA A O 1
ATOM 3661 N N . ASN A 1 495 ? 13.340 -1.030 -35.077 1.00 93.50 495 ASN A N 1
ATOM 3662 C CA . ASN A 1 495 ? 12.505 -0.872 -36.271 1.00 93.50 495 ASN A CA 1
ATOM 3663 C C . ASN A 1 495 ? 13.363 -0.639 -37.536 1.00 93.50 495 ASN A C 1
ATOM 3665 O O . ASN A 1 495 ? 14.592 -0.698 -37.506 1.00 93.50 495 ASN A O 1
ATOM 3669 N N . ALA A 1 496 ? 12.707 -0.391 -38.673 1.00 90.75 496 ALA A N 1
ATOM 3670 C CA . ALA A 1 496 ? 13.381 -0.159 -39.952 1.00 90.75 496 ALA A CA 1
ATOM 3671 C C . ALA A 1 496 ? 14.010 1.244 -40.107 1.00 90.75 496 ALA A C 1
ATOM 3673 O O . ALA A 1 496 ? 14.786 1.439 -41.039 1.00 90.75 496 ALA A O 1
ATOM 3674 N N . ASN A 1 497 ? 13.686 2.202 -39.231 1.00 89.00 497 ASN A N 1
ATOM 3675 C CA . ASN A 1 497 ? 14.211 3.572 -39.277 1.00 89.00 497 ASN A CA 1
ATOM 3676 C C . ASN A 1 497 ? 15.526 3.731 -38.498 1.00 89.00 497 ASN A C 1
ATOM 3678 O O . ASN A 1 497 ? 16.249 4.697 -38.720 1.00 89.00 497 ASN A O 1
ATOM 3682 N N . GLY A 1 498 ? 15.867 2.759 -37.648 1.00 86.19 498 GLY A N 1
ATOM 3683 C CA . GLY A 1 498 ? 17.092 2.754 -36.848 1.00 86.19 498 GLY A CA 1
ATOM 3684 C C . GLY A 1 498 ? 16.852 2.911 -35.348 1.00 86.19 498 GLY A C 1
ATOM 3685 O O . GLY A 1 498 ? 17.773 2.621 -34.585 1.00 86.19 498 GLY A O 1
ATOM 3686 N N . ASP A 1 499 ? 15.628 3.263 -34.934 1.00 91.31 499 ASP A N 1
ATOM 3687 C CA . ASP A 1 499 ? 15.231 3.349 -33.528 1.00 91.31 499 ASP A CA 1
ATOM 3688 C C . ASP A 1 499 ? 15.527 2.017 -32.817 1.00 91.31 499 ASP A C 1
ATOM 3690 O O . ASP A 1 499 ? 14.983 0.958 -33.173 1.00 91.31 499 ASP A O 1
ATOM 3694 N N . ALA A 1 500 ? 16.404 2.046 -31.814 1.00 93.69 500 ALA A N 1
ATOM 3695 C CA . ALA A 1 500 ? 16.914 0.847 -31.167 1.00 93.69 500 ALA A CA 1
ATOM 3696 C C . ALA A 1 500 ? 16.109 0.439 -29.921 1.00 93.69 500 ALA A C 1
ATOM 3698 O O . ALA A 1 500 ? 15.372 1.207 -29.305 1.00 93.69 500 ALA A O 1
ATOM 3699 N N . GLY A 1 501 ? 16.269 -0.828 -29.535 1.00 95.12 501 GLY A N 1
ATOM 3700 C CA . GLY A 1 501 ? 15.730 -1.379 -28.295 1.00 95.12 501 GLY A CA 1
ATOM 3701 C C . GLY A 1 501 ? 16.818 -1.610 -27.249 1.00 95.12 501 GLY A C 1
ATOM 3702 O O . GLY A 1 501 ? 17.873 -2.168 -27.576 1.00 95.12 501 GLY A O 1
ATOM 3703 N N . VAL A 1 502 ? 16.545 -1.249 -25.992 1.00 97.56 502 VAL A N 1
ATOM 3704 C CA . VAL A 1 502 ? 17.437 -1.510 -24.848 1.00 97.56 502 VAL A CA 1
ATOM 3705 C C . VAL A 1 502 ? 16.854 -2.544 -23.879 1.00 97.56 502 VAL A C 1
ATOM 3707 O O . VAL A 1 502 ? 15.682 -2.503 -23.514 1.00 97.56 502 VAL A O 1
ATOM 3710 N N . GLY A 1 503 ? 17.690 -3.484 -23.438 1.00 97.94 503 GLY A N 1
ATOM 3711 C CA . GLY A 1 503 ? 17.322 -4.530 -22.492 1.00 97.94 503 GLY A CA 1
ATOM 3712 C C . GLY A 1 503 ? 17.029 -3.981 -21.096 1.00 97.94 503 GLY A C 1
ATOM 3713 O O . GLY A 1 503 ? 15.900 -4.052 -20.607 1.00 97.94 503 GLY A O 1
ATOM 3714 N N . ILE A 1 504 ? 18.066 -3.421 -20.478 1.00 98.50 504 ILE A N 1
ATOM 3715 C CA . ILE A 1 504 ? 18.028 -2.732 -19.186 1.00 98.50 504 ILE A CA 1
ATOM 3716 C C . ILE A 1 504 ? 18.629 -1.340 -19.368 1.00 98.50 504 ILE A C 1
ATOM 3718 O O . ILE A 1 504 ? 19.704 -1.216 -19.950 1.00 98.50 504 ILE A O 1
ATOM 3722 N N . LEU A 1 505 ? 17.968 -0.316 -18.840 1.00 98.25 505 LEU A N 1
ATOM 3723 C CA . LEU A 1 505 ? 18.428 1.065 -18.804 1.00 98.25 505 LEU A CA 1
ATOM 3724 C C . LEU A 1 505 ? 18.464 1.561 -17.353 1.00 98.25 505 LEU A C 1
ATOM 3726 O O . LEU A 1 505 ? 17.454 1.493 -16.658 1.00 98.25 505 LEU A O 1
ATOM 3730 N N . ALA A 1 506 ? 19.602 2.098 -16.918 1.00 97.56 506 ALA A N 1
ATOM 3731 C CA . ALA A 1 506 ? 19.726 2.874 -15.686 1.00 97.56 506 ALA A CA 1
ATOM 3732 C C . ALA A 1 506 ? 20.096 4.327 -16.018 1.00 97.56 506 ALA A C 1
ATOM 3734 O O . ALA A 1 506 ? 21.055 4.563 -16.757 1.00 97.56 506 ALA A O 1
ATOM 3735 N N . THR A 1 507 ? 19.326 5.287 -15.499 1.00 95.50 507 THR A N 1
ATOM 3736 C CA . THR A 1 507 ? 19.498 6.719 -15.798 1.00 95.50 507 THR A CA 1
ATOM 3737 C C . THR A 1 507 ? 18.918 7.624 -14.707 1.00 95.50 507 THR A C 1
ATOM 3739 O O . THR A 1 507 ? 18.056 7.213 -13.934 1.00 95.50 507 THR A O 1
ATOM 3742 N N . ASP A 1 508 ? 19.347 8.879 -14.650 1.00 93.06 508 ASP A N 1
ATOM 3743 C CA . ASP A 1 508 ? 18.812 9.956 -13.805 1.00 93.06 508 ASP A CA 1
ATOM 3744 C C . ASP A 1 508 ? 17.948 10.968 -14.573 1.00 93.06 508 ASP A C 1
ATOM 3746 O O . ASP A 1 508 ? 17.274 11.789 -13.949 1.00 93.06 508 ASP A O 1
ATOM 3750 N N . LEU A 1 509 ? 17.881 10.870 -15.908 1.00 91.12 509 LEU A N 1
ATOM 3751 C CA . LEU A 1 509 ? 17.129 11.785 -16.783 1.00 91.12 509 LEU A CA 1
ATOM 3752 C C . LEU A 1 509 ? 15.637 11.927 -16.413 1.00 91.12 509 LEU A C 1
ATOM 3754 O O . LEU A 1 509 ? 15.024 12.951 -16.704 1.00 91.12 509 LEU A O 1
ATOM 3758 N N . LEU A 1 510 ? 15.052 10.921 -15.755 1.00 89.31 510 LEU A N 1
ATOM 3759 C CA . LEU A 1 510 ? 13.633 10.888 -15.377 1.00 89.31 510 LEU A CA 1
ATOM 3760 C C . LEU A 1 510 ? 13.309 11.559 -14.038 1.00 89.31 510 LEU A C 1
ATOM 3762 O O . LEU A 1 510 ? 12.145 11.859 -13.770 1.00 89.31 510 LEU A O 1
ATOM 3766 N N . THR A 1 511 ? 14.306 11.735 -13.172 1.00 90.44 511 THR A N 1
ATOM 3767 C CA . THR A 1 511 ? 14.101 12.088 -11.754 1.00 90.44 511 THR A CA 1
ATOM 3768 C C . THR A 1 511 ? 15.018 13.205 -11.263 1.00 90.44 511 THR A C 1
ATOM 3770 O O . THR A 1 511 ? 14.731 13.813 -10.235 1.00 90.44 511 THR A O 1
ATOM 3773 N N . GLY A 1 512 ? 16.121 13.476 -11.967 1.00 91.44 512 GLY A N 1
ATOM 3774 C CA . GLY A 1 512 ? 17.188 14.360 -11.501 1.00 91.44 512 GLY A CA 1
ATOM 3775 C C . GLY A 1 512 ? 18.099 13.740 -10.434 1.00 91.44 512 GLY A C 1
ATOM 3776 O O . GLY A 1 512 ? 18.965 14.435 -9.908 1.00 91.44 512 GLY A O 1
ATOM 3777 N N . LEU A 1 513 ? 17.907 12.462 -10.081 1.00 93.44 513 LEU A N 1
ATOM 3778 C CA . LEU A 1 513 ? 18.647 11.780 -9.019 1.00 93.44 513 LEU A CA 1
ATOM 3779 C C . LEU A 1 513 ? 19.383 10.553 -9.564 1.00 93.44 513 LEU A C 1
ATOM 3781 O O . LEU A 1 513 ? 18.773 9.635 -10.114 1.00 93.44 513 LEU A O 1
ATOM 3785 N N . THR A 1 514 ? 20.699 10.517 -9.343 1.00 93.19 514 THR A N 1
ATOM 3786 C CA . THR A 1 514 ? 21.552 9.403 -9.776 1.00 93.19 514 THR A CA 1
ATOM 3787 C C . THR A 1 514 ? 21.128 8.077 -9.165 1.00 93.19 514 THR A C 1
ATOM 3789 O O . THR A 1 514 ? 20.754 8.003 -7.992 1.00 93.19 514 THR A O 1
ATOM 3792 N N . THR A 1 515 ? 21.216 7.022 -9.965 1.00 94.00 515 THR A N 1
ATOM 3793 C CA . THR A 1 515 ? 20.961 5.647 -9.530 1.00 94.00 515 THR A CA 1
ATOM 3794 C C . THR A 1 515 ? 22.274 5.021 -9.067 1.00 94.00 515 THR A C 1
ATOM 3796 O O . THR A 1 515 ? 23.229 5.003 -9.832 1.00 94.00 515 THR A O 1
ATOM 3799 N N . ILE A 1 516 ? 22.351 4.529 -7.831 1.00 93.38 516 ILE A N 1
ATOM 3800 C CA . ILE A 1 516 ? 23.617 4.112 -7.201 1.00 93.38 516 ILE A CA 1
ATOM 3801 C C . ILE A 1 516 ? 23.538 2.701 -6.605 1.00 93.38 516 ILE A C 1
ATOM 3803 O O . ILE A 1 516 ? 22.454 2.145 -6.406 1.00 93.38 516 ILE A O 1
ATOM 3807 N N . ASN A 1 517 ? 24.702 2.108 -6.332 1.00 91.81 517 ASN A N 1
ATOM 3808 C CA . ASN A 1 517 ? 24.861 0.806 -5.673 1.00 91.81 517 ASN A CA 1
ATOM 3809 C C . ASN A 1 517 ? 24.105 -0.352 -6.365 1.00 91.81 517 ASN A C 1
ATOM 3811 O O . ASN A 1 517 ? 23.699 -1.322 -5.725 1.00 91.81 517 ASN A O 1
ATOM 3815 N N . LEU A 1 518 ? 23.884 -0.261 -7.684 1.00 92.88 518 LEU A N 1
ATOM 3816 C CA . LEU A 1 518 ? 23.130 -1.264 -8.440 1.00 92.88 518 LEU A CA 1
ATOM 3817 C C . LEU A 1 518 ? 23.878 -2.595 -8.561 1.00 92.88 518 LEU A C 1
ATOM 3819 O O . LEU A 1 518 ? 25.030 -2.636 -8.989 1.00 92.88 518 LEU A O 1
ATOM 3823 N N . ALA A 1 519 ? 23.173 -3.702 -8.337 1.00 91.88 519 ALA A N 1
ATOM 3824 C CA . ALA A 1 519 ? 23.636 -5.047 -8.658 1.00 91.88 519 ALA A CA 1
ATOM 3825 C C . ALA A 1 519 ? 22.949 -5.544 -9.942 1.00 91.88 519 ALA A C 1
ATOM 3827 O O . ALA A 1 519 ? 21.852 -6.102 -9.899 1.00 91.88 519 ALA A O 1
ATOM 3828 N N . ILE A 1 520 ? 23.586 -5.364 -11.104 1.00 95.50 520 ILE A N 1
ATOM 3829 C CA . ILE A 1 520 ? 23.025 -5.765 -12.407 1.00 95.50 520 ILE A CA 1
ATOM 3830 C C . ILE A 1 520 ? 23.715 -7.047 -12.871 1.00 95.50 520 ILE A C 1
ATOM 3832 O O . ILE A 1 520 ? 24.875 -7.012 -13.303 1.00 95.50 520 ILE A O 1
ATOM 3836 N N . THR A 1 521 ? 23.034 -8.195 -12.776 1.00 92.88 521 THR A N 1
ATOM 3837 C CA . THR A 1 521 ? 23.683 -9.505 -12.940 1.00 92.88 521 THR A CA 1
ATOM 3838 C C . THR A 1 521 ? 22.966 -10.528 -13.828 1.00 92.88 521 THR A C 1
ATOM 3840 O O . THR A 1 521 ? 21.760 -10.696 -13.774 1.00 92.88 521 THR A O 1
ATOM 3843 N N . ASN A 1 522 ? 23.722 -11.298 -14.612 1.00 93.69 522 ASN A N 1
ATOM 3844 C CA . ASN A 1 522 ? 23.262 -12.485 -15.351 1.00 93.69 522 ASN A CA 1
ATOM 3845 C C . ASN A 1 522 ? 22.084 -12.266 -16.331 1.00 93.69 522 ASN A C 1
ATOM 3847 O O . ASN A 1 522 ? 21.413 -13.226 -16.710 1.00 93.69 522 ASN A O 1
ATOM 3851 N N . ASN A 1 523 ? 21.811 -11.027 -16.749 1.00 97.25 523 ASN A N 1
ATOM 3852 C CA . ASN A 1 523 ? 20.698 -10.722 -17.651 1.00 97.25 523 ASN A CA 1
ATOM 3853 C C . ASN A 1 523 ? 21.038 -11.098 -19.110 1.00 97.25 523 ASN A C 1
ATOM 3855 O O . ASN A 1 523 ? 22.165 -10.905 -19.561 1.00 97.25 523 ASN A O 1
ATOM 3859 N N . ASP A 1 524 ? 20.075 -11.605 -19.882 1.00 97.62 524 ASP A N 1
ATOM 3860 C CA . ASP A 1 524 ? 20.235 -11.932 -21.307 1.00 97.62 524 ASP A CA 1
ATOM 3861 C C . ASP A 1 524 ? 19.512 -10.904 -22.184 1.00 97.62 524 ASP A C 1
ATOM 3863 O O . ASP A 1 524 ? 18.319 -11.033 -22.458 1.00 97.62 524 ASP A O 1
ATOM 3867 N N . GLY A 1 525 ? 20.253 -9.885 -22.621 1.00 97.25 525 GLY A N 1
ATOM 3868 C CA . GLY A 1 525 ? 19.797 -8.817 -23.509 1.00 97.25 525 GLY A CA 1
ATOM 3869 C C . GLY A 1 525 ? 20.207 -8.998 -24.975 1.00 97.25 525 GLY A C 1
ATOM 3870 O O . GLY A 1 525 ? 20.086 -8.059 -25.756 1.00 97.25 525 GLY A O 1
ATOM 3871 N N . ARG A 1 526 ? 20.701 -10.180 -25.387 1.00 96.06 526 ARG A N 1
ATOM 3872 C CA . ARG A 1 526 ? 21.223 -10.429 -26.754 1.00 96.06 526 ARG A CA 1
ATOM 3873 C C . ARG A 1 526 ? 20.184 -10.299 -27.872 1.00 96.06 526 ARG A C 1
ATOM 3875 O O . ARG A 1 526 ? 20.565 -10.250 -29.036 1.00 96.06 526 ARG A O 1
ATOM 3882 N N . GLY A 1 527 ? 18.897 -10.288 -27.530 1.00 95.31 527 GLY A N 1
ATOM 3883 C CA . GLY A 1 527 ? 17.797 -10.039 -28.465 1.00 95.31 527 GLY A CA 1
ATOM 3884 C C . GLY A 1 527 ? 17.423 -8.559 -28.606 1.00 95.31 527 GLY A C 1
ATOM 3885 O O . GLY A 1 527 ? 16.360 -8.265 -29.146 1.00 95.31 527 GLY A O 1
ATOM 3886 N N . SER A 1 528 ? 18.232 -7.652 -28.060 1.00 96.94 528 SER A N 1
ATOM 3887 C CA . SER A 1 528 ? 18.069 -6.197 -28.133 1.00 96.94 528 SER A CA 1
ATOM 3888 C C . SER A 1 528 ? 19.312 -5.576 -28.776 1.00 96.94 528 SER A C 1
ATOM 3890 O O . SER A 1 528 ? 20.384 -6.187 -28.757 1.00 96.94 528 SER A O 1
ATOM 3892 N N . ALA A 1 529 ? 19.193 -4.368 -29.329 1.00 95.44 529 ALA A N 1
ATOM 3893 C CA . ALA A 1 529 ? 20.344 -3.642 -29.875 1.00 95.44 529 ALA A CA 1
ATOM 3894 C C . ALA A 1 529 ? 21.374 -3.321 -28.776 1.00 95.44 529 ALA A C 1
ATOM 3896 O O . ALA A 1 529 ? 22.572 -3.534 -28.966 1.00 95.44 529 ALA A O 1
ATOM 3897 N N . TYR A 1 530 ? 20.885 -2.921 -27.599 1.00 97.19 530 TYR A N 1
ATOM 3898 C CA . TYR A 1 530 ? 21.663 -2.806 -26.368 1.00 97.19 530 TYR A CA 1
ATOM 3899 C C . TYR A 1 530 ? 21.104 -3.776 -25.325 1.00 97.19 530 TYR A C 1
ATOM 3901 O O . TYR A 1 530 ? 19.906 -3.792 -25.067 1.00 97.19 530 TYR A O 1
ATOM 3909 N N . GLY A 1 531 ? 21.952 -4.593 -24.705 1.00 96.25 531 GLY A N 1
ATOM 3910 C CA . GLY A 1 531 ? 21.561 -5.457 -23.589 1.00 96.25 531 GLY A CA 1
ATOM 3911 C C . GLY A 1 531 ? 21.471 -4.696 -22.265 1.00 96.25 531 GLY A C 1
ATOM 3912 O O . GLY A 1 531 ? 20.557 -4.940 -21.478 1.00 96.25 531 GLY A O 1
ATOM 3913 N N . LEU A 1 532 ? 22.382 -3.745 -22.055 1.00 97.44 532 LEU A N 1
ATOM 3914 C CA . LEU A 1 532 ? 22.437 -2.856 -20.896 1.00 97.44 532 LEU A CA 1
ATOM 3915 C C . LEU A 1 532 ? 22.904 -1.464 -21.340 1.00 97.44 532 LEU A C 1
ATOM 3917 O O . LEU A 1 532 ? 23.910 -1.359 -22.039 1.00 97.44 532 LEU A O 1
ATOM 3921 N N . ILE A 1 533 ? 22.224 -0.414 -20.891 1.00 97.75 533 ILE A N 1
ATOM 3922 C CA . ILE A 1 533 ? 22.722 0.962 -20.896 1.00 97.75 533 ILE A CA 1
ATOM 3923 C C . ILE A 1 533 ? 22.755 1.455 -19.448 1.00 97.75 533 ILE A C 1
ATOM 3925 O O . ILE A 1 533 ? 21.766 1.339 -18.724 1.00 97.75 533 ILE A O 1
ATOM 3929 N N . ILE A 1 534 ? 23.884 2.021 -19.031 1.00 96.94 534 ILE A N 1
ATOM 3930 C CA . ILE A 1 534 ? 23.950 2.915 -17.873 1.00 96.94 534 ILE A CA 1
ATOM 3931 C C . ILE A 1 534 ? 24.442 4.256 -18.403 1.00 96.94 534 ILE A C 1
ATOM 3933 O O . ILE A 1 534 ? 25.564 4.337 -18.920 1.00 96.94 534 ILE A O 1
ATOM 3937 N N . THR A 1 535 ? 23.576 5.269 -18.351 1.00 95.81 535 THR A N 1
ATOM 3938 C CA . THR A 1 535 ? 23.887 6.603 -18.881 1.00 95.81 535 THR A CA 1
ATOM 3939 C C . THR A 1 535 ? 24.932 7.286 -18.020 1.00 95.81 535 THR A C 1
ATOM 3941 O O . THR A 1 535 ? 25.103 6.961 -16.843 1.00 95.81 535 THR A O 1
ATOM 3944 N N . LYS A 1 536 ? 25.569 8.312 -18.579 1.00 94.00 536 LYS A N 1
ATOM 3945 C CA . LYS A 1 536 ? 26.177 9.342 -17.739 1.00 94.00 536 LYS A CA 1
ATOM 3946 C C . LYS A 1 536 ? 25.107 9.988 -16.858 1.00 94.00 536 LYS A C 1
ATOM 3948 O O . LYS A 1 536 ? 23.912 9.872 -17.140 1.00 94.00 536 LYS A O 1
ATOM 3953 N N . ASP A 1 537 ? 25.529 10.637 -15.781 1.00 91.38 537 ASP A N 1
ATOM 3954 C CA . ASP A 1 537 ? 24.623 11.514 -15.039 1.00 91.38 537 ASP A CA 1
ATOM 3955 C C . ASP A 1 537 ? 24.329 12.807 -15.822 1.00 91.38 537 ASP A C 1
ATOM 3957 O O . ASP A 1 537 ? 25.016 13.144 -16.792 1.00 91.38 537 ASP A O 1
ATOM 3961 N N . LEU A 1 538 ? 23.324 13.561 -15.376 1.00 89.50 538 LEU A N 1
ATOM 3962 C CA . LEU A 1 538 ? 22.909 14.849 -15.943 1.00 89.50 538 LEU A CA 1
ATOM 3963 C C . LEU A 1 538 ? 24.021 15.912 -16.007 1.00 89.50 538 LEU A C 1
ATOM 3965 O O . LEU A 1 538 ? 23.908 16.857 -16.788 1.00 89.50 538 LEU A O 1
ATOM 3969 N N . SER A 1 539 ? 25.095 15.781 -15.220 1.00 88.56 539 SER A N 1
ATOM 3970 C CA . SER A 1 539 ? 26.272 16.661 -15.286 1.00 88.56 539 SER A CA 1
ATOM 3971 C C . SER A 1 539 ? 27.341 16.181 -16.284 1.00 88.56 539 SER A C 1
ATOM 3973 O O . SER A 1 539 ? 28.362 16.843 -16.473 1.00 88.56 539 SER A O 1
ATOM 3975 N N . GLY A 1 540 ? 27.107 15.048 -16.955 1.00 88.19 540 GLY A N 1
ATOM 3976 C CA . GLY A 1 540 ? 28.041 14.394 -17.874 1.00 88.19 540 GLY A CA 1
ATOM 3977 C C . GLY A 1 540 ? 29.065 13.483 -17.186 1.00 88.19 540 GLY A C 1
ATOM 3978 O O . GLY A 1 540 ? 29.996 13.008 -17.852 1.00 88.19 540 GLY A O 1
ATOM 3979 N N . GLY A 1 541 ? 28.901 13.256 -15.880 1.00 90.69 541 GLY A N 1
ATOM 3980 C CA . GLY A 1 541 ? 29.739 12.410 -15.039 1.00 90.69 541 GLY A CA 1
ATOM 3981 C C . GLY A 1 541 ? 29.299 10.944 -15.008 1.00 90.69 541 GLY A C 1
ATOM 3982 O O . GLY A 1 541 ? 28.529 10.469 -15.843 1.00 90.69 541 GLY A O 1
ATOM 3983 N N . THR A 1 542 ? 29.835 10.214 -14.036 1.00 93.00 542 THR A N 1
ATOM 3984 C CA . THR A 1 542 ? 29.703 8.760 -13.836 1.00 93.00 542 THR A CA 1
ATOM 3985 C C . THR A 1 542 ? 28.803 8.405 -12.641 1.00 93.00 542 THR A C 1
ATOM 3987 O O . THR A 1 542 ? 28.870 7.304 -12.098 1.00 93.00 542 THR A O 1
ATOM 3990 N N . GLY A 1 543 ? 27.935 9.326 -12.213 1.00 93.00 543 GLY A N 1
ATOM 3991 C CA . GLY A 1 543 ? 27.093 9.190 -11.025 1.00 93.00 543 GLY A CA 1
ATOM 3992 C C . GLY A 1 543 ? 26.138 7.991 -11.035 1.00 93.00 543 GLY A C 1
ATOM 3993 O O . GLY A 1 543 ? 25.875 7.432 -9.975 1.00 93.00 543 GLY A O 1
ATOM 3994 N N . ASN A 1 544 ? 25.658 7.553 -12.206 1.00 93.56 544 ASN A N 1
ATOM 3995 C CA . ASN A 1 544 ? 24.769 6.385 -12.334 1.00 93.56 544 ASN A CA 1
ATOM 3996 C C . ASN A 1 544 ? 25.490 5.021 -12.238 1.00 93.56 544 ASN A C 1
ATOM 3998 O O . ASN A 1 544 ? 24.842 3.974 -12.238 1.00 93.56 544 ASN A O 1
ATOM 4002 N N . THR A 1 545 ? 26.826 5.009 -12.173 1.00 95.25 545 THR A N 1
ATOM 4003 C CA . THR A 1 545 ? 27.632 3.797 -11.942 1.00 95.25 545 THR A CA 1
ATOM 4004 C C . THR A 1 545 ? 28.304 3.766 -10.572 1.00 95.25 545 THR A C 1
ATOM 4006 O O . THR A 1 545 ? 29.002 2.802 -10.270 1.00 95.25 545 THR A O 1
ATOM 4009 N N . VAL A 1 546 ? 28.092 4.771 -9.719 1.00 95.19 546 VAL A N 1
ATOM 4010 C CA . VAL A 1 546 ? 28.639 4.816 -8.352 1.00 95.19 546 VAL A CA 1
ATOM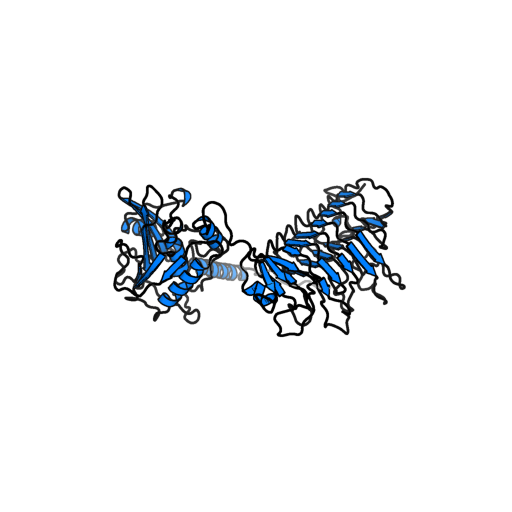 4011 C C . VAL A 1 546 ? 28.255 3.554 -7.571 1.00 95.19 546 VAL A C 1
ATOM 4013 O O . VAL A 1 546 ? 27.074 3.229 -7.439 1.00 95.19 546 VAL A O 1
ATOM 4016 N N . GLY A 1 547 ? 29.268 2.816 -7.104 1.00 89.88 547 GLY A N 1
ATOM 4017 C CA . GLY A 1 547 ? 29.107 1.567 -6.348 1.00 89.88 547 GLY A CA 1
ATOM 4018 C C . GLY A 1 547 ? 28.471 0.398 -7.118 1.00 89.88 547 GLY A C 1
ATOM 4019 O O . GLY A 1 547 ? 28.085 -0.598 -6.507 1.00 89.88 547 GLY A O 1
ATOM 4020 N N . ALA A 1 548 ? 28.318 0.491 -8.444 1.00 92.00 548 ALA A N 1
ATOM 4021 C CA . ALA A 1 548 ? 27.638 -0.537 -9.226 1.00 92.00 548 ALA A CA 1
ATOM 4022 C C . ALA A 1 548 ? 28.468 -1.831 -9.370 1.00 92.00 548 ALA A C 1
ATOM 4024 O O . ALA A 1 548 ? 29.658 -1.814 -9.693 1.00 92.00 548 ALA A O 1
ATOM 4025 N N . ALA A 1 549 ? 27.802 -2.976 -9.205 1.00 89.50 549 ALA A N 1
ATOM 4026 C CA . ALA A 1 549 ? 28.345 -4.314 -9.411 1.00 89.50 549 ALA A CA 1
ATOM 4027 C C . ALA A 1 549 ? 27.694 -4.967 -10.641 1.00 89.50 549 ALA A C 1
ATOM 4029 O O . ALA A 1 549 ? 26.524 -5.357 -10.629 1.00 89.50 549 ALA A O 1
ATOM 4030 N N . ILE A 1 550 ? 28.466 -5.101 -11.721 1.00 92.00 550 ILE A N 1
ATOM 4031 C CA . ILE A 1 550 ? 27.966 -5.477 -13.048 1.00 92.00 550 ILE A CA 1
ATOM 4032 C C . ILE A 1 550 ? 28.626 -6.794 -13.481 1.00 92.00 550 ILE A C 1
ATOM 4034 O O . ILE A 1 550 ? 29.846 -6.887 -13.613 1.00 92.00 550 ILE A O 1
ATOM 4038 N N . ARG A 1 551 ? 27.840 -7.853 -13.716 1.00 89.88 551 ARG A N 1
ATOM 4039 C CA . ARG A 1 551 ? 28.383 -9.180 -14.082 1.00 89.88 551 ARG A CA 1
ATOM 4040 C C . ARG A 1 551 ? 27.400 -10.003 -14.901 1.00 89.88 551 ARG A C 1
ATOM 4042 O O . ARG A 1 551 ? 26.300 -10.254 -14.457 1.00 89.88 551 ARG A O 1
ATOM 4049 N N . GLY A 1 552 ? 27.816 -10.567 -16.027 1.00 89.81 552 GLY A N 1
ATOM 4050 C CA . GLY A 1 552 ? 27.042 -11.605 -16.723 1.00 89.81 552 GLY A CA 1
ATOM 4051 C C . GLY A 1 552 ? 25.882 -11.072 -17.558 1.00 89.81 552 GLY A C 1
ATOM 4052 O O . GLY A 1 552 ? 25.047 -11.854 -17.988 1.00 89.81 552 GLY A O 1
ATOM 4053 N N . ASN A 1 553 ? 25.832 -9.762 -17.800 1.00 94.50 553 ASN A N 1
ATOM 4054 C CA . ASN A 1 553 ? 24.843 -9.156 -18.686 1.00 94.50 553 ASN A CA 1
ATOM 4055 C C . ASN A 1 553 ? 25.277 -9.394 -20.136 1.00 94.50 553 ASN A C 1
ATOM 4057 O O . ASN A 1 553 ? 26.290 -8.843 -20.569 1.00 94.50 553 ASN A O 1
ATOM 4061 N N . PHE A 1 554 ? 24.569 -10.269 -20.847 1.00 95.81 554 PHE A N 1
ATOM 4062 C CA . PHE A 1 554 ? 24.864 -10.667 -22.221 1.00 95.81 554 PHE A CA 1
ATOM 4063 C C . PHE A 1 554 ? 24.192 -9.729 -23.230 1.00 95.81 554 PHE A C 1
ATOM 4065 O O . PHE A 1 554 ? 23.026 -9.376 -23.075 1.00 95.81 554 PHE A O 1
ATOM 4072 N N . GLY A 1 555 ? 24.902 -9.392 -24.306 1.00 95.44 555 GLY A N 1
ATOM 4073 C CA . GLY A 1 555 ? 24.482 -8.398 -25.298 1.00 95.44 555 GLY A CA 1
ATOM 4074 C C . GLY A 1 555 ? 25.541 -7.314 -25.493 1.00 95.44 555 GLY A C 1
ATOM 4075 O O . GLY A 1 555 ? 26.712 -7.517 -25.153 1.00 95.44 555 GLY A O 1
ATOM 4076 N N . VAL A 1 556 ? 25.131 -6.179 -26.064 1.00 95.56 556 VAL A N 1
ATOM 4077 C CA . VAL A 1 556 ? 25.943 -4.954 -26.122 1.00 95.56 556 VAL A CA 1
ATOM 4078 C C . VAL A 1 556 ? 25.673 -4.139 -24.860 1.00 95.56 556 VAL A C 1
ATOM 4080 O O . VAL A 1 556 ? 24.542 -3.721 -24.636 1.00 95.56 556 VAL A O 1
ATOM 4083 N N . ASN A 1 557 ? 26.690 -3.918 -24.036 1.00 95.00 557 ASN A N 1
ATOM 4084 C CA . ASN A 1 557 ? 26.577 -3.131 -22.813 1.00 95.00 557 ASN A CA 1
ATOM 4085 C C . ASN A 1 557 ? 27.265 -1.779 -23.035 1.00 95.00 557 ASN A C 1
ATOM 4087 O O . ASN A 1 557 ? 28.481 -1.755 -23.249 1.00 95.00 557 ASN A O 1
ATOM 4091 N N . GLN A 1 558 ? 26.504 -0.686 -22.980 1.00 95.31 558 GLN A N 1
ATOM 4092 C CA . GLN A 1 558 ? 27.005 0.688 -23.002 1.00 95.31 558 GLN A CA 1
ATOM 4093 C C . GLN A 1 558 ? 27.036 1.225 -21.567 1.00 95.31 558 GLN A C 1
ATOM 4095 O O . GLN A 1 558 ? 26.004 1.293 -20.905 1.00 95.31 558 GLN A O 1
ATOM 4100 N N . ILE A 1 559 ? 28.212 1.579 -21.058 1.00 94.06 559 ILE A N 1
ATOM 4101 C CA . ILE A 1 559 ? 28.384 2.048 -19.675 1.00 94.06 559 ILE A CA 1
ATOM 4102 C C . ILE A 1 559 ? 29.134 3.376 -19.727 1.00 94.06 559 ILE A C 1
ATOM 4104 O O . ILE A 1 559 ? 30.272 3.421 -20.195 1.00 94.06 559 ILE A O 1
ATOM 4108 N N . ASN A 1 560 ? 28.491 4.471 -19.309 1.00 91.25 560 ASN A N 1
ATOM 4109 C CA . ASN A 1 560 ? 29.037 5.835 -19.388 1.00 91.25 560 ASN A CA 1
ATOM 4110 C C . ASN A 1 560 ? 29.525 6.226 -20.805 1.00 91.25 560 ASN A C 1
ATOM 4112 O O . ASN A 1 560 ? 30.513 6.946 -20.968 1.00 91.25 560 ASN A O 1
ATOM 4116 N N . GLY A 1 561 ? 28.847 5.711 -21.839 1.00 86.75 561 GLY A N 1
ATOM 4117 C CA . GLY A 1 561 ? 29.198 5.874 -23.257 1.00 86.75 561 GLY A CA 1
ATOM 4118 C C . GLY A 1 561 ? 30.175 4.833 -23.830 1.00 86.75 561 GLY A C 1
ATOM 4119 O O . GLY A 1 561 ? 30.355 4.785 -25.046 1.00 86.75 561 GLY A O 1
ATOM 4120 N N . TRP A 1 562 ? 30.775 3.961 -23.010 1.00 88.81 562 TRP A N 1
ATOM 4121 C CA . TRP A 1 562 ? 31.698 2.917 -23.473 1.00 88.81 562 TRP A CA 1
ATOM 4122 C C . TRP A 1 562 ? 30.968 1.624 -23.837 1.00 88.81 562 TRP A C 1
ATOM 4124 O O . TRP A 1 562 ? 30.321 1.010 -22.991 1.00 88.81 562 TRP A O 1
ATOM 4134 N N . ASN A 1 563 ? 31.112 1.181 -25.088 1.00 90.94 563 ASN A N 1
ATOM 4135 C CA . ASN A 1 563 ? 30.481 -0.036 -25.599 1.00 90.94 563 ASN A CA 1
ATOM 4136 C C . ASN A 1 563 ? 31.357 -1.279 -25.384 1.00 90.94 563 ASN A C 1
ATOM 4138 O O . ASN A 1 563 ? 32.523 -1.315 -25.773 1.00 90.94 563 ASN A O 1
ATOM 4142 N N . SER A 1 564 ? 30.758 -2.349 -24.862 1.00 90.38 564 SER A N 1
ATOM 4143 C CA . SER A 1 564 ? 31.356 -3.685 -24.762 1.00 90.38 564 SER A CA 1
ATOM 4144 C C . SER A 1 564 ? 30.367 -4.759 -25.230 1.00 90.38 564 SER A C 1
ATOM 4146 O O . SER A 1 564 ? 29.159 -4.549 -25.209 1.00 90.38 564 SER A O 1
ATOM 4148 N N . SER A 1 565 ? 30.850 -5.917 -25.689 1.00 90.75 565 SER A N 1
ATOM 4149 C CA . SER A 1 565 ? 29.995 -7.026 -26.149 1.00 90.75 565 SER A CA 1
ATOM 4150 C C . SER A 1 565 ? 30.268 -8.303 -25.361 1.00 90.75 565 SER A C 1
ATOM 4152 O O . SER A 1 565 ? 31.356 -8.871 -25.442 1.00 90.75 565 SER A O 1
ATOM 4154 N N . VAL A 1 566 ? 29.262 -8.800 -24.641 1.00 87.88 566 VAL A N 1
ATOM 4155 C CA . VAL A 1 566 ? 29.368 -9.977 -23.767 1.00 87.88 566 VAL A CA 1
ATOM 4156 C C . VAL A 1 566 ? 28.545 -11.126 -24.352 1.00 87.88 566 VAL A C 1
ATOM 4158 O O . VAL A 1 566 ? 27.327 -11.026 -24.476 1.00 87.88 566 VAL A O 1
ATOM 4161 N N . ARG A 1 567 ? 29.205 -12.235 -24.727 1.00 83.69 567 ARG A N 1
ATOM 4162 C CA . ARG A 1 567 ? 28.550 -13.365 -25.429 1.00 83.69 567 ARG A CA 1
ATOM 4163 C C . ARG A 1 567 ? 28.446 -14.672 -24.634 1.00 83.69 567 ARG A C 1
ATOM 4165 O O . ARG A 1 567 ? 27.386 -15.286 -24.676 1.00 83.69 567 ARG A O 1
ATOM 4172 N N . ASN A 1 568 ? 29.511 -15.075 -23.926 1.00 69.12 568 ASN A N 1
ATOM 4173 C CA . ASN A 1 568 ? 29.611 -16.390 -23.253 1.00 69.12 568 ASN A CA 1
ATOM 4174 C C . ASN A 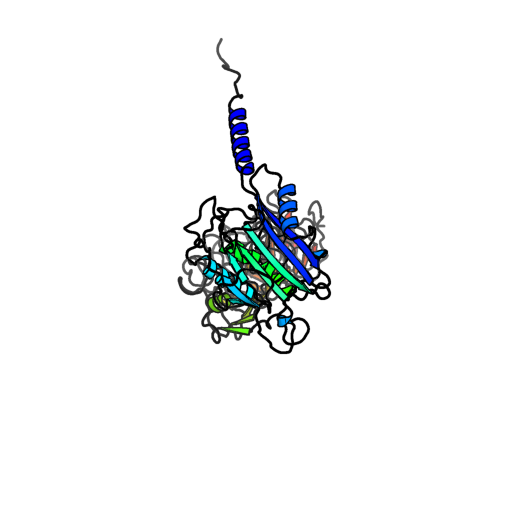1 568 ? 30.113 -16.340 -21.797 1.00 69.12 568 ASN A C 1
ATOM 4176 O O . ASN A 1 568 ? 29.692 -17.149 -20.977 1.00 69.12 568 ASN A O 1
ATOM 4180 N N . ARG A 1 569 ? 31.033 -15.428 -21.465 1.00 70.31 569 ARG A N 1
ATOM 4181 C CA . ARG A 1 569 ? 31.550 -15.201 -20.104 1.00 70.31 569 ARG A CA 1
ATOM 4182 C C . ARG A 1 569 ? 31.844 -13.714 -19.930 1.00 70.31 569 ARG A C 1
ATOM 4184 O O . ARG A 1 569 ? 32.262 -13.066 -20.885 1.00 70.31 569 ARG A O 1
ATOM 4191 N N . SER A 1 570 ? 31.672 -13.206 -18.717 1.00 71.19 570 SER A N 1
ATOM 4192 C CA . SER A 1 570 ? 32.053 -11.852 -18.309 1.00 71.19 570 SER A CA 1
ATOM 4193 C C . SER A 1 570 ? 32.993 -11.912 -17.109 1.00 71.19 570 SER A C 1
ATOM 4195 O O . SER A 1 570 ? 32.888 -12.822 -16.282 1.00 71.19 570 SER A O 1
ATOM 4197 N N . ARG A 1 571 ? 33.840 -10.896 -16.946 1.00 73.06 571 ARG A N 1
ATOM 4198 C CA . ARG A 1 571 ? 34.412 -10.585 -15.628 1.00 73.06 571 ARG A CA 1
ATOM 4199 C C . ARG A 1 571 ? 33.349 -9.896 -14.760 1.00 73.06 571 ARG A C 1
ATOM 4201 O O . ARG A 1 571 ? 32.266 -9.576 -15.255 1.00 73.06 571 ARG A O 1
ATOM 4208 N N . VAL A 1 572 ? 33.625 -9.748 -13.467 1.00 79.06 572 VAL A N 1
ATOM 4209 C CA . VAL A 1 572 ? 32.880 -8.800 -12.630 1.00 79.06 572 VAL A CA 1
ATOM 4210 C C . VAL A 1 572 ? 33.480 -7.433 -12.912 1.00 79.06 572 VAL A C 1
ATOM 4212 O O . VAL A 1 572 ? 34.692 -7.286 -12.795 1.00 79.06 572 VAL A O 1
ATOM 4215 N N . LEU A 1 573 ? 32.645 -6.487 -13.315 1.00 82.31 573 LEU A N 1
ATOM 4216 C CA . LEU A 1 573 ? 32.981 -5.079 -13.412 1.00 82.31 573 LEU A CA 1
ATOM 4217 C C . LEU A 1 573 ? 32.476 -4.434 -12.120 1.00 82.31 573 LEU A C 1
ATOM 4219 O O . LEU A 1 573 ? 31.269 -4.413 -11.869 1.00 82.31 573 LEU A O 1
ATOM 4223 N N . LEU A 1 574 ? 33.408 -4.005 -11.274 1.00 83.56 574 LEU A N 1
ATOM 4224 C CA . LEU A 1 574 ? 33.115 -3.250 -10.060 1.00 83.56 574 LEU A CA 1
ATOM 4225 C C . LEU A 1 574 ? 33.424 -1.787 -10.356 1.00 83.56 574 LEU A C 1
ATOM 4227 O O . LEU A 1 574 ? 34.531 -1.462 -10.785 1.00 83.56 574 LEU A O 1
ATOM 4231 N N . CYS A 1 575 ? 32.429 -0.933 -10.172 1.00 87.44 575 CYS A N 1
ATOM 4232 C CA . CYS A 1 575 ? 32.579 0.502 -10.318 1.00 87.44 575 CYS A CA 1
ATOM 4233 C C . CYS A 1 575 ? 32.913 1.121 -8.959 1.00 87.44 575 CYS A C 1
ATOM 4235 O O . CYS A 1 575 ? 32.378 0.714 -7.926 1.00 87.44 575 CYS A O 1
ATOM 4237 N N . ASP A 1 576 ? 33.822 2.086 -8.971 1.00 90.81 576 ASP A N 1
ATOM 4238 C CA . ASP A 1 576 ? 34.336 2.749 -7.779 1.00 90.81 576 ASP A CA 1
ATOM 4239 C C . ASP A 1 576 ? 33.209 3.440 -6.967 1.00 90.81 576 ASP A C 1
ATOM 4241 O O . ASP A 1 576 ? 32.304 4.039 -7.563 1.00 90.81 576 ASP A O 1
ATOM 4245 N N . PRO A 1 577 ? 33.209 3.342 -5.622 1.00 83.81 577 PRO A N 1
ATOM 4246 C CA . PRO A 1 577 ? 32.112 3.831 -4.784 1.00 83.81 577 PRO A CA 1
ATOM 4247 C C . PRO A 1 577 ? 32.086 5.355 -4.598 1.00 83.81 577 PRO A C 1
ATOM 4249 O O . PRO A 1 577 ? 31.064 5.868 -4.156 1.00 83.81 577 PRO A O 1
ATOM 4252 N N . ASP A 1 578 ? 33.157 6.073 -4.949 1.00 86.00 578 ASP A N 1
ATOM 4253 C CA . ASP A 1 578 ? 33.234 7.534 -4.809 1.00 86.00 578 ASP A CA 1
ATOM 4254 C C . ASP A 1 578 ? 33.149 8.241 -6.173 1.00 86.00 578 ASP A C 1
ATOM 4256 O O . ASP A 1 578 ? 32.522 9.289 -6.318 1.00 86.00 578 ASP A O 1
ATOM 4260 N N . THR A 1 579 ? 33.771 7.654 -7.198 1.00 88.25 579 THR A N 1
ATOM 4261 C CA . THR A 1 579 ? 33.902 8.231 -8.545 1.00 88.25 579 THR A CA 1
ATOM 4262 C C . THR A 1 579 ? 33.011 7.563 -9.589 1.00 88.25 579 THR A C 1
ATOM 4264 O O . THR A 1 579 ? 32.817 8.124 -10.665 1.00 88.25 579 THR A O 1
ATOM 4267 N N . GLY A 1 580 ? 32.488 6.359 -9.340 1.00 86.06 580 GLY A N 1
ATOM 4268 C CA . GLY A 1 580 ? 31.697 5.600 -10.315 1.00 86.06 580 GLY A CA 1
ATOM 4269 C C . GLY A 1 580 ? 32.477 5.110 -11.539 1.00 86.06 580 GLY A C 1
ATOM 4270 O O . GLY A 1 580 ? 31.872 4.566 -12.461 1.00 86.06 580 GLY A O 1
ATOM 4271 N N . ILE A 1 581 ? 33.803 5.275 -11.587 1.00 88.19 581 ILE A N 1
ATOM 4272 C CA . ILE A 1 581 ? 34.633 4.767 -12.686 1.00 88.19 581 ILE A CA 1
ATOM 4273 C C . ILE A 1 581 ? 34.705 3.237 -12.591 1.00 88.19 581 ILE A C 1
ATOM 4275 O O . ILE A 1 581 ? 35.000 2.685 -11.535 1.00 88.19 581 ILE A O 1
ATOM 4279 N N . CYS A 1 582 ? 34.453 2.546 -13.702 1.00 84.00 582 CYS A N 1
ATOM 4280 C CA . CYS A 1 582 ? 34.455 1.085 -13.778 1.00 84.00 582 CYS A CA 1
ATOM 4281 C C . CYS A 1 582 ? 35.706 0.581 -14.525 1.00 84.00 582 CYS A C 1
ATOM 4283 O O . CYS A 1 582 ? 36.025 1.129 -15.583 1.00 84.00 582 CYS A O 1
ATOM 4285 N N . GLN A 1 583 ? 36.390 -0.448 -14.001 1.00 70.44 583 GLN A N 1
ATOM 4286 C CA . GLN A 1 583 ? 37.648 -1.006 -14.546 1.00 70.44 583 GLN A CA 1
ATOM 4287 C C . GLN A 1 583 ? 37.537 -2.482 -14.970 1.00 70.44 583 GLN A C 1
ATOM 4289 O O . GLN A 1 583 ? 36.992 -3.289 -14.183 1.00 70.44 583 GLN A O 1
#

Sequence (583 aa):
MRRALQRRLLPLLFASLALVCGLAMEAAQAASAQQTIHVTGLRQDGDQGVLVNITLSIPAGVDAAGIVDDALARHGAKPVTNCSQLPILFWPQFFDKTNKSPFVPQYYNPAGDTTPGGAMQALQAGEVEWSAVPKSAYSVQFQSTTGAGPAFDGINTVGWLTPWPLNPNALAVTQTYFRFSTGEIVEADTLINGQNFEFFANPVDLTPTRYDIRYVLLHENGHAAGLCHSPDPNAVMYPAFGPGVIGHGLAPDDMDQMVWLYPNAPGQAMRFPRPQAIRVPEDYPSIQLAINSAQPRDVIRVGPGRWCGARVTKTLNLVGEGGATIIGCPPGVPGPVGNAVKRGFVVDAAASGTSISQFVFDGNGLSDVNRDPLSRGIQSTAGANNLVIGANTFLGGAFGVFVIGGNNVQVTRNSFNGFRVLGNGDGGAAILDIGRVGRATGHSILDNRVSSSVPLGDYSWASWVNEADVPLAGIVVSALDGGLLSNNKVSITANANGDAGVGILATDLLTGLTTINLAITNNDGRGSAYGLIITKDLSGGTGNTVGAAIRGNFGVNQINGWNSSVRNRSRVLLCDPDTGICQ

Secondary structure (DSSP, 8-state):
-------------SHHHHHHHHHHHHHHHHTTSPEEEEEEEEEEETTEEEEEEEEEEE-TTS-HHHHHHHHHHHTTPEE-S-GGGSPPPB-GGGT-SS---SSEEEEEE-TT--STTHHHHHHHHHHHHHHT-TTB---EEEEEE-SPPSSSSS--EEEE-SS--S-TTEEEEEEEEEETTT-BEEEEEEEE-TTT--EESSGGG--TT-EEHHHHHHHHHHHHTTPPPPS-TTSTT-S---TT-------HHHHHHHHHHSB--SSSS--PPP--EEEETTT-SSHHHHHHHPPTT-EEEEPSSEEE-EEE-S--EEEE-TT-EEE-PPTTSS--S-SSS-EEEEE-GGGTT-EEES-EEEETT--SS--SS-SEEEEEPTT--S-EEES-EEEESSEEEEEES-SS-EEES-EEE---B-TTS-B-EEEEEE-SSS-EES-EEES-EEEEEPPSS--GGG-S-SSS---EEEEEEESEES-EEES-EEEEE--TTS--EEEEEE-STTTSS--BS-EEES-B-TTSSEEEEEPPPTTSSSGGGTT-EEE--BEEEEETTEEEEESS---EEEBPTTT--B-

Mean predicted aligned error: 17.05 Å

Radius of gyration: 31.13 Å; Cα contacts (8 Å, |Δi|>4): 1632; chains: 1; bounding box: 68×90×88 Å

Foldseek 3Di:
DDDDDDDDDDDPDPPVVVVVVVVVVVVVVVQQFFWWFWWWWWDDDPQKIKIKIFGFTHGRPDDPPVLNVQQQVQVVTDTDPDPVVADQAAACCLVDPPNPPQAAEEEEACVLPPAVCLLVVLLQVLQCQLCVLFQFSYHYDYDYYDNDADDPPQHAYEYEDVVDPGRLRGQKMKIFMARRVHNHTRYIYMYGHSPNAAEYNDPVPADQRYHHSSLVSNLSVLVVRRDAADPDPLASSDRIDGGRDDDDGGDPVSSVVSCVRGGNDPPDDDDRPPQAAAEPPPNPPAPQVCQVPGDAAHEDEYEDDEHAAAERQAAYEYAYYPAAEYWQDAPPPRHDDDHQAGERYEYELNRAQHEHEDYEAWQPPDAQVDRRTHQEYYEYDANRENYHYEHYEYEEHLEDYHYEAYEQHEHEHYEYEEYAAYPVLGGQEHAEHEYAPAAYENYEYYQYEEDYEYDPDDCQVNAPDDLAQENHEYYEYERYEQYEYENYEYAYHYDPVRRWYEYYEYAHSVHLHAHELYEHEQYHHQNTQHQEEYEAYPVLFLRNQAQYWHFNRAHWYQHSSDTDHHHPGDDTWTAHNPRSHTD

Organism: Roseateles saccharophilus (NCBI:txid304)

pLDDT: mean 84.01, std 17.29, range [27.11, 98.75]

InterPro domains:
  IPR001818 Peptidase M10, metallopeptidase [PF00413] (208-262)
  IPR011050 Pectin lyase fold/virulence factor [SSF51126] (283-558)
  IPR012334 Pectin lyase fold [G3DSA:2.160.20.10] (281-573)
  IPR021190 Peptidase M10A [PR00138] (216-241)
  IPR021190 Peptidase M10A [PR00138] (250-263)
  IPR024079 Metallopeptidase, catalytic domain superfamily [G3DSA:3.40.390.10] (99-267)

Nearest PDB structures (foldseek):
  1hy7-assembly2_B  TM=6.923E-01  e=1.358E-03  Homo sapiens
  1ib4-assembly2_B  TM=3.547E-01  e=1.250E-01  Aspergillus aculeatus
  6kve-assembly1_A  TM=3.600E-01  e=1.983E-01  Evansstolkia leycettana

Solvent-accessible surface area (backbone atoms only — not comparable to full-atom values): 28975 Å² total; per-residue (Å²): 131,90,86,87,88,85,84,84,81,84,86,93,73,69,67,63,57,53,51,52,51,49,54,48,48,54,51,49,55,65,60,60,49,56,44,33,47,54,45,46,20,46,27,72,64,86,56,39,27,36,39,38,39,34,40,29,51,41,59,54,94,58,68,61,65,64,50,51,54,51,42,30,51,76,70,65,23,43,85,54,93,51,76,89,79,52,72,71,40,36,62,52,52,79,75,51,90,79,76,61,62,83,47,49,67,30,32,36,19,66,62,55,61,81,39,88,61,32,48,61,53,28,42,54,51,34,30,51,50,62,40,59,34,80,36,32,45,50,31,47,40,80,73,49,78,45,90,66,67,56,55,103,76,76,58,24,18,40,18,33,34,76,79,64,88,69,50,79,43,42,50,33,37,30,40,31,32,24,33,59,90,71,16,35,40,71,37,32,26,32,41,33,33,53,70,79,49,54,57,26,59,50,84,88,64,65,40,75,75,22,34,33,41,38,38,52,45,41,32,44,51,39,40,56,59,41,52,69,74,41,92,48,89,71,26,52,40,26,57,62,67,52,49,49,45,84,61,78,70,81,25,74,63,48,40,52,51,45,27,70,73,30,57,34,47,97,75,76,76,91,35,64,71,71,55,47,77,46,35,31,59,86,76,26,88,38,63,33,59,42,56,70,72,49,59,78,56,21,27,42,37,30,43,59,48,83,38,42,7,28,71,39,68,46,21,31,35,41,36,28,34,89,61,13,26,28,31,31,49,60,79,93,49,73,18,26,60,50,82,88,54,17,25,20,39,39,35,31,38,67,14,35,56,22,33,43,27,40,32,33,27,42,6,59,79,49,48,85,88,37,65,55,25,14,36,27,33,36,34,44,32,65,56,26,23,46,28,38,42,30,48,28,37,31,33,23,12,20,27,29,34,38,42,31,28,27,36,38,39,36,42,33,48,28,38,37,37,50,42,34,66,35,96,85,62,52,45,19,22,40,30,36,39,32,21,72,91,53,67,19,35,59,29,35,40,33,49,28,38,35,45,38,47,45,65,91,66,90,44,65,94,46,27,76,50,90,90,50,55,30,33,31,36,31,34,38,39,24,10,29,39,49,30,35,39,31,50,27,37,18,26,20,36,52,32,95,81,64,40,26,10,30,16,32,39,40,34,17,88,90,64,81,33,58,20,26,38,31,38,41,30,50,22,40,6,65,52,14,69,25,15,31,38,30,40,39,24,94,87,71,44,35,50,38,31,19,38,20,40,39,31,47,55,24,18,31,36,31,51,63,79,47,77,46,79,31,85,88,73,61,65,76,35,54,19,34,72,88,64,12,58,67,106